Protein AF-0000000087735758 (afdb_homodimer)

Foldseek 3Di:
DDDDDDDFLLVQQDPFDKAWDDDVFDPFFEIEIAGQNLSRPLFFNLLLLLLLLQVVCVVVPLADPPFEEEEEFQADNLLSNLQNCLGVVHAYEYEHELLHQVLRVVSSVVSPYHYHYDYDPVSHDDPCRRVVSVVVRVVVVVDSSYHYSPLLARLSSLVSLLVVLVSVCVVCVVAAQEEEFEAASCSNLQSNLVNRCVVPVNYAYEYEDAQQAPCPVPNAGHDDDAGPHRSRHDGPNDDPVRHDYYYHDHQVQLLVQQQCCCPPVVAAAGSRVSRRVVVQSVVRRVVTYPHYYYYYRGGGNVSVVPHDSND/DDDDDDDFLLVQQDPFDKAWDDDVFDPFFEIEIAGQNLSRPLFFNLLLLLLLLQVVCVVVVLADPPFEEEEEFQADNLLSNLQNCLGVVHAYEYEHELLHQVLRVVSSVVSPYHYHYDYDPVSHDDPCRSVVSVVVRVVVVVDSSYHYSPLLARLSSLVSLLVVLVSVCVVCVVAAQEEEFEAASCSNLQSNLVNRCVVPVNYAYEYEDAQQACCPVPNAGHDDDAGPHRSRHDGPNDDPVRHDYYYHDHQVQLLVQQQCCCVPVVAAAGSRVSRRVVVQSVVRRVVTYPHYYYYYRGGGNVSVPPHDSND

Secondary structure (DSSP, 8-state):
-PPPPBSSGGGGSS---EEE--SSSPTTS-EEEEEEGGGSTTSBTHHHHHHHHHHHHHHHTSS-TT-EEEEE-SSHHHHHHHHHHHHHT-EEEEEEETTS-HHHHHHHHHTT-EEEEEPPTTSS--TTHHHHHHHHHHHHTTSTTEEE--TTT-THHHHHHHHHHHHHHHH-TT--SEEEEE-SSSHHHHHHHHHHHHH-TT-EEEEEEETTSBTTTTSB------TTS--SS--TT--GGG-SEEEEE-HHHHHHHHHHIIIII---B-HHHHHHHHHHHHHHHHH-TT-EEEEEE-BBGGGGTTSSS--/-PPPPBSSGGGGSS---EEE--SSSPTTS-EEEEEEGGGSTTSBTHHHHHHHHHHHHHHHTSS-TT-EEEEE-SSHHHHHHHHHHHHHT-EEEEEEETTS-HHHHHHHHHTT-EEEEEPPTTSS--TTHHHHHHHHHHHHTTSTTEEE--TTT-THHHHHHHHHHHHHHHH-TT--SEEEEE-SSSHHHHHHHHHHHHH-TT-EEEEEEETTSBTTTTSB------TTS--SS--TT--GGG-SEEEEE-HHHHHHHHHHIIIII---B-HHHHHHHHHHHHHHHHH-TT-EEEEEE-BBGGGGTTSSS--

Solvent-accessible surface area (backbone atoms only — not comparable to full-atom values): 30446 Å² total; per-residue (Å²): 137,68,55,65,61,34,78,36,58,75,72,55,54,62,79,49,50,30,26,36,58,67,73,88,52,66,83,77,24,22,48,41,31,36,33,37,28,29,51,19,91,83,22,23,51,38,43,38,26,34,48,26,38,53,53,50,30,42,74,72,57,71,42,55,92,81,28,30,39,35,37,59,35,68,24,64,55,37,31,18,37,18,30,47,25,10,49,71,64,37,48,38,38,30,27,30,41,66,39,33,56,65,48,33,54,47,48,17,41,30,17,58,21,44,73,44,70,46,82,38,94,85,41,47,86,52,88,61,48,63,60,50,29,46,54,53,40,53,61,56,41,69,40,87,56,31,36,65,63,47,77,54,68,38,66,45,26,25,60,26,22,28,52,55,17,51,45,49,49,66,45,30,75,92,52,53,49,26,39,33,30,54,31,32,40,20,31,57,49,44,14,26,34,50,40,40,38,74,75,33,74,77,37,43,28,34,39,28,32,37,50,56,20,24,24,79,80,72,65,43,53,47,74,78,88,52,73,81,34,47,76,55,53,68,38,74,48,52,54,78,88,55,46,75,45,74,45,66,40,54,64,67,60,9,34,52,40,22,40,44,33,9,34,48,43,32,41,61,40,33,46,52,24,13,42,14,50,53,54,39,50,54,51,15,55,73,68,18,60,93,38,39,27,41,27,49,30,44,29,36,25,70,72,43,57,88,58,64,64,61,102,135,69,55,64,60,33,77,36,58,75,72,55,56,60,79,50,49,31,26,35,58,66,72,86,52,66,83,77,23,21,48,43,31,37,33,38,27,30,50,20,91,81,23,25,52,39,42,38,26,34,48,29,39,53,53,53,31,40,74,74,57,72,43,54,93,81,30,30,39,34,38,61,34,67,25,63,56,36,31,19,37,18,29,48,26,10,49,70,62,36,47,37,38,30,27,31,41,67,39,34,57,62,48,34,54,46,48,17,41,30,18,57,21,44,74,44,71,47,82,39,93,84,42,48,86,52,88,60,48,62,61,49,29,46,53,54,40,52,60,57,42,70,38,87,56,32,36,64,62,47,77,54,68,37,65,46,26,25,60,26,20,28,52,56,16,49,47,49,49,67,43,30,76,92,53,53,50,26,38,35,30,55,30,32,41,19,33,54,48,45,14,25,33,49,40,41,39,75,76,33,75,75,37,43,28,33,39,28,31,38,51,55,20,24,25,78,81,72,66,42,54,47,74,77,86,52,73,81,36,47,75,55,54,67,38,74,48,52,54,79,89,55,45,76,44,75,46,66,41,54,62,67,60,10,34,52,41,23,37,45,33,9,35,47,43,33,41,60,40,34,46,52,22,12,41,13,49,54,53,39,51,54,52,16,52,73,69,18,60,94,39,37,26,40,28,49,30,45,27,36,26,68,71,42,56,87,56,64,66,60,103

InterPro domains:
  IPR001926 Tryptophan synthase beta chain-like, PALP domain [PF00291] (10-299)
  IPR036052 Tryptophan synthase beta chain-like, PALP domain superfamily [G3DSA:3.40.50.1100] (11-305)
  IPR036052 Tryptophan synthase beta chain-like, PALP domain superfamily [G3DSA:3.40.50.1100] (47-153)
  IPR036052 Tryptophan synthase beta chain-like, PALP domain superfamily [SSF53686] (7-306)
  IPR050214 Cysteine synthase/Cystathionine beta-synthase [PTHR10314] (7-306)

Structure (mmCIF, N/CA/C/O backbone):
data_AF-0000000087735758-model_v1
#
loop_
_entity.id
_entity.type
_entity.pdbx_description
1 polymer 'Tryptophan synthase beta chain-like PALP domain-containing protein'
#
loop_
_atom_site.group_PDB
_atom_site.id
_atom_site.type_symbol
_atom_site.label_atom_id
_atom_site.label_alt_id
_atom_site.label_comp_id
_atom_site.label_asym_id
_atom_site.label_entity_id
_atom_site.label_seq_id
_atom_site.pdbx_PDB_ins_code
_atom_site.Cartn_x
_atom_site.Cartn_y
_atom_site.Cartn_z
_atom_site.occupancy
_atom_site.B_iso_or_equiv
_atom_site.auth_seq_id
_atom_site.auth_comp_id
_atom_site.auth_asym_id
_atom_site.auth_atom_id
_atom_site.pdbx_PDB_model_num
ATOM 1 N N . MET A 1 1 ? 0.499 10.992 -17.562 1 68.5 1 MET A N 1
ATOM 2 C CA . MET A 1 1 ? -0.752 11.641 -17.188 1 68.5 1 MET A CA 1
ATOM 3 C C . MET A 1 1 ? -1.217 11.18 -15.812 1 68.5 1 MET A C 1
ATOM 5 O O . MET A 1 1 ? -1.111 10 -15.477 1 68.5 1 MET A O 1
ATOM 9 N N . VAL A 1 2 ? -1.647 12.195 -14.93 1 84.5 2 VAL A N 1
ATOM 10 C CA . VAL A 1 2 ? -2.104 11.938 -13.57 1 84.5 2 VAL A CA 1
ATOM 11 C C . VAL A 1 2 ? -3.521 11.367 -13.602 1 84.5 2 VAL A C 1
ATOM 13 O O . VAL A 1 2 ? -4.309 11.695 -14.492 1 84.5 2 VAL A O 1
ATOM 16 N N . SER A 1 3 ? -3.801 10.422 -12.766 1 86.94 3 SER A N 1
ATOM 17 C CA . SER A 1 3 ? -5.125 9.812 -12.711 1 86.94 3 SER A CA 1
ATOM 18 C C . SER A 1 3 ? -6.191 10.844 -12.344 1 86.94 3 SER A C 1
ATOM 20 O O . SER A 1 3 ? -5.926 11.773 -11.586 1 86.94 3 SER A O 1
ATOM 22 N N . VAL A 1 4 ? -7.348 10.727 -12.898 1 92.56 4 VAL A N 1
ATOM 23 C CA . VAL A 1 4 ? -8.477 11.586 -12.555 1 92.56 4 VAL A CA 1
ATOM 24 C C . VAL A 1 4 ? -9.047 11.164 -11.195 1 92.56 4 VAL A C 1
ATOM 26 O O . VAL A 1 4 ? -9.016 9.984 -10.844 1 92.56 4 VAL A O 1
ATOM 29 N N . PRO A 1 5 ? -9.523 12.133 -10.469 1 96.44 5 PRO A N 1
ATOM 30 C CA . PRO A 1 5 ? -10.18 11.766 -9.211 1 96.44 5 PRO A CA 1
ATOM 31 C C . PRO A 1 5 ? -11.312 10.758 -9.406 1 96.44 5 PRO A C 1
ATOM 33 O O . PRO A 1 5 ? -12.031 10.828 -10.406 1 96.44 5 PRO A O 1
ATOM 36 N N . THR A 1 6 ? -11.453 9.875 -8.438 1 96.81 6 THR A N 1
ATOM 37 C CA . THR A 1 6 ? -12.422 8.789 -8.586 1 96.81 6 THR A CA 1
ATOM 38 C C . THR A 1 6 ? -13.539 8.914 -7.559 1 96.81 6 THR A C 1
ATOM 40 O O . THR A 1 6 ? -13.43 9.695 -6.605 1 96.81 6 THR A O 1
ATOM 43 N N . SER A 1 7 ? -14.617 8.133 -7.762 1 96.69 7 SER A N 1
ATOM 44 C CA . SER A 1 7 ? -15.844 8.305 -6.988 1 96.69 7 SER A CA 1
ATOM 45 C C . SER A 1 7 ? -15.781 7.547 -5.668 1 96.69 7 SER A C 1
ATOM 47 O O . SER A 1 7 ? -16.5 7.879 -4.719 1 96.69 7 SER A O 1
ATOM 49 N N . ASN A 1 8 ? -15.047 6.453 -5.645 1 97 8 ASN A N 1
ATOM 50 C CA . ASN A 1 8 ? -14.812 5.699 -4.418 1 97 8 ASN A CA 1
ATOM 51 C C . ASN A 1 8 ? -13.547 4.848 -4.516 1 97 8 ASN A C 1
ATOM 53 O O . ASN A 1 8 ? -12.898 4.816 -5.559 1 97 8 ASN A O 1
ATOM 57 N N . VAL A 1 9 ? -13.219 4.195 -3.463 1 98.5 9 VAL A N 1
ATOM 58 C CA . VAL A 1 9 ? -11.945 3.502 -3.338 1 98.5 9 VAL A CA 1
ATOM 59 C C . VAL A 1 9 ? -11.891 2.34 -4.328 1 98.5 9 VAL A C 1
ATOM 61 O O . VAL A 1 9 ? -10.805 1.961 -4.789 1 98.5 9 VAL A O 1
ATOM 64 N N . LEU A 1 10 ? -13.039 1.739 -4.746 1 98.5 10 LEU A N 1
ATOM 65 C CA . LEU A 1 10 ? -13.07 0.595 -5.648 1 98.5 10 LEU A CA 1
ATOM 66 C C . LEU A 1 10 ? -12.547 0.975 -7.027 1 98.5 10 LEU A C 1
ATOM 68 O O . LEU A 1 10 ? -11.992 0.134 -7.742 1 98.5 10 LEU A O 1
ATOM 72 N N . ASP A 1 11 ? -12.648 2.27 -7.371 1 97.81 11 ASP A N 1
ATOM 73 C CA . ASP A 1 11 ? -12.203 2.77 -8.664 1 97.81 11 ASP A CA 1
ATOM 74 C C . ASP A 1 11 ? -10.68 2.869 -8.727 1 97.81 11 ASP A C 1
ATOM 76 O O . ASP A 1 11 ? -10.109 3.098 -9.789 1 97.81 11 ASP A O 1
ATOM 80 N N . THR A 1 12 ? -10.023 2.672 -7.586 1 97.81 12 THR A N 1
ATOM 81 C CA . THR A 1 12 ? -8.57 2.762 -7.547 1 97.81 12 THR A CA 1
ATOM 82 C C . THR A 1 12 ? -7.938 1.381 -7.695 1 97.81 12 THR A C 1
ATOM 84 O O . THR A 1 12 ? -6.711 1.256 -7.754 1 97.81 12 THR A O 1
ATOM 87 N N . ILE A 1 13 ? -8.773 0.32 -7.77 1 98.12 13 ILE A N 1
ATOM 88 C CA . ILE A 1 13 ? -8.266 -1.039 -7.926 1 98.12 13 ILE A CA 1
ATOM 89 C C . ILE A 1 13 ? -7.766 -1.239 -9.352 1 98.12 13 ILE A C 1
ATOM 91 O O . ILE A 1 13 ? -8.5 -1.021 -10.32 1 98.12 13 ILE A O 1
ATOM 95 N N . GLY A 1 14 ? -6.508 -1.647 -9.492 1 97.12 14 GLY A N 1
ATOM 96 C CA . GLY A 1 14 ? -5.922 -1.907 -10.797 1 97.12 14 GLY A CA 1
ATOM 97 C C . GLY A 1 14 ? -5.008 -0.792 -11.273 1 97.12 14 GLY A C 1
ATOM 98 O O . GLY A 1 14 ? -4.602 0.063 -10.484 1 97.12 14 GLY A O 1
ATOM 99 N N . ASN A 1 15 ? -4.484 -0.939 -12.492 1 96.31 15 ASN A N 1
ATOM 100 C CA . ASN A 1 15 ? -3.527 -0.031 -13.117 1 96.31 15 ASN A CA 1
ATOM 101 C C . ASN A 1 15 ? -2.279 0.146 -12.258 1 96.31 15 ASN A C 1
ATOM 103 O O . ASN A 1 15 ? -1.841 1.271 -12.016 1 96.31 15 ASN A O 1
ATOM 107 N N . THR A 1 16 ? -1.841 -0.997 -11.758 1 97.62 16 THR A N 1
ATOM 108 C CA . THR A 1 16 ? -0.668 -0.98 -10.891 1 97.62 16 THR A CA 1
ATOM 109 C C . THR A 1 16 ? 0.613 -0.876 -11.719 1 97.62 16 THR A C 1
ATOM 111 O O . THR A 1 16 ? 0.628 -1.23 -12.898 1 97.62 16 THR A O 1
ATOM 114 N N . PRO A 1 17 ? 1.685 -0.375 -11.148 1 97.75 17 PRO A N 1
ATOM 115 C CA . PRO A 1 17 ? 2.932 -0.204 -11.898 1 97.75 17 PRO A CA 1
ATOM 116 C C . PRO A 1 17 ? 3.666 -1.522 -12.125 1 97.75 17 PRO A C 1
ATOM 118 O O . PRO A 1 17 ? 3.432 -2.498 -11.406 1 97.75 17 PRO A O 1
ATOM 121 N N . CYS A 1 18 ? 4.418 -1.552 -13.156 1 98.25 18 CYS A N 1
ATOM 122 C CA . CYS A 1 18 ? 5.363 -2.623 -13.453 1 98.25 18 CYS A CA 1
ATOM 123 C C . CYS A 1 18 ? 6.797 -2.115 -13.398 1 98.25 18 CYS A C 1
ATOM 125 O O . CYS A 1 18 ? 7.113 -1.076 -13.977 1 98.25 18 CYS A O 1
ATOM 127 N N . VAL A 1 19 ? 7.633 -2.857 -12.648 1 98.5 19 VAL A N 1
ATOM 128 C CA . VAL A 1 19 ? 8.992 -2.365 -12.422 1 98.5 19 VAL A CA 1
ATOM 129 C C . VAL A 1 19 ? 10.008 -3.398 -12.906 1 98.5 19 VAL A C 1
ATOM 131 O O . VAL A 1 19 ? 9.812 -4.602 -12.719 1 98.5 19 VAL A O 1
ATOM 134 N N . ARG A 1 20 ? 11.031 -2.918 -13.57 1 98.62 20 ARG A N 1
ATOM 135 C CA . ARG A 1 20 ? 12.141 -3.783 -13.953 1 98.62 20 ARG A CA 1
ATOM 136 C C . ARG A 1 20 ? 12.992 -4.141 -12.742 1 98.62 20 ARG A C 1
ATOM 138 O O . ARG A 1 20 ? 13.305 -3.277 -11.914 1 98.62 20 ARG A O 1
ATOM 145 N N . LEU A 1 21 ? 13.25 -5.414 -12.547 1 98.69 21 LEU A N 1
ATOM 146 C CA . LEU A 1 21 ? 14.234 -5.832 -11.547 1 98.69 21 LEU A CA 1
ATOM 147 C C . LEU A 1 21 ? 15.656 -5.691 -12.094 1 98.69 21 LEU A C 1
ATOM 149 O O . LEU A 1 21 ? 15.922 -6.039 -13.242 1 98.69 21 LEU A O 1
ATOM 153 N N . ASN A 1 22 ? 16.562 -5.164 -11.273 1 97.94 22 ASN A N 1
ATOM 154 C CA . ASN A 1 22 ? 17.891 -4.812 -11.766 1 97.94 22 ASN A CA 1
ATOM 155 C C . ASN A 1 22 ? 18.969 -5.621 -11.07 1 97.94 22 ASN A C 1
ATOM 157 O O . ASN A 1 22 ? 19.797 -6.254 -11.727 1 97.94 22 ASN A O 1
ATOM 161 N N . ASN A 1 23 ? 18.891 -5.695 -9.812 1 97.88 23 ASN A N 1
ATOM 162 C CA . ASN A 1 23 ? 20.031 -6.18 -9.031 1 97.88 23 ASN A CA 1
ATOM 163 C C . ASN A 1 23 ? 19.938 -7.684 -8.797 1 97.88 23 ASN A C 1
ATOM 165 O O . ASN A 1 23 ? 20.969 -8.352 -8.656 1 97.88 23 ASN A O 1
ATOM 169 N N . VAL A 1 24 ? 18.719 -8.242 -8.797 1 98.38 24 VAL A N 1
ATOM 170 C CA . VAL A 1 24 ? 18.562 -9.656 -8.453 1 98.38 24 VAL A CA 1
ATOM 171 C C . VAL A 1 24 ? 18.578 -10.5 -9.727 1 98.38 24 VAL A C 1
ATOM 173 O O . VAL A 1 24 ? 18.547 -11.734 -9.664 1 98.38 24 VAL A O 1
ATOM 176 N N . VAL A 1 25 ? 18.578 -9.898 -10.891 1 98.38 25 VAL A N 1
ATOM 177 C CA . VAL A 1 25 ? 18.562 -10.609 -12.164 1 98.38 25 VAL A CA 1
ATOM 178 C C . VAL A 1 25 ? 20 -10.859 -12.625 1 98.38 25 VAL A C 1
ATOM 180 O O . VAL A 1 25 ? 20.781 -9.922 -12.773 1 98.38 25 VAL A O 1
ATOM 183 N N . PRO A 1 26 ? 20.375 -12.07 -12.859 1 96.75 26 PRO A N 1
ATOM 184 C CA . PRO A 1 26 ? 21.719 -12.344 -13.359 1 96.75 26 PRO A CA 1
ATOM 185 C C . PRO A 1 26 ? 21.984 -11.719 -14.727 1 96.75 26 PRO A C 1
ATOM 187 O O . PRO A 1 26 ? 21.047 -11.352 -15.438 1 96.75 26 PRO A O 1
ATOM 190 N N . LYS A 1 27 ? 23.25 -11.641 -15.039 1 95.25 27 LYS A N 1
ATOM 191 C CA . LYS A 1 27 ? 23.641 -11.102 -16.344 1 95.25 27 LYS A CA 1
ATOM 192 C C . LYS A 1 27 ? 23.266 -12.047 -17.469 1 95.25 27 LYS A C 1
ATOM 194 O O . LYS A 1 27 ? 23.109 -13.258 -17.25 1 95.25 27 LYS A O 1
ATOM 199 N N . ALA A 1 28 ? 23.062 -11.578 -18.609 1 96.25 28 ALA A N 1
ATOM 200 C CA . ALA A 1 28 ? 22.844 -12.336 -19.844 1 96.25 28 ALA A CA 1
ATOM 201 C C . ALA A 1 28 ? 21.547 -13.141 -19.766 1 96.25 28 ALA A C 1
ATOM 203 O O . ALA A 1 28 ? 21.5 -14.281 -20.234 1 96.25 28 ALA A O 1
ATOM 204 N N . CYS A 1 29 ? 20.562 -12.617 -19.094 1 97.88 29 CYS A N 1
ATOM 205 C CA . CYS A 1 29 ? 19.219 -13.188 -19.016 1 97.88 29 CYS A CA 1
ATOM 206 C C . CYS A 1 29 ? 18.188 -12.227 -19.594 1 97.88 29 CYS A C 1
ATOM 208 O O . CYS A 1 29 ? 18.531 -11.117 -20 1 97.88 29 CYS A O 1
ATOM 210 N N . ALA A 1 30 ? 17.016 -12.695 -19.781 1 98.62 30 ALA A N 1
ATOM 211 C CA . ALA A 1 30 ? 15.906 -11.828 -20.172 1 98.62 30 ALA A CA 1
ATOM 212 C C . ALA A 1 30 ? 15.664 -10.75 -19.125 1 98.62 30 ALA A C 1
ATOM 214 O O . ALA A 1 30 ? 16.094 -10.891 -17.969 1 98.62 30 ALA A O 1
ATOM 215 N N . GLN A 1 31 ? 15.07 -9.672 -19.516 1 98.56 31 GLN A N 1
ATOM 216 C CA . GLN A 1 31 ? 14.609 -8.68 -18.547 1 98.56 31 GLN A CA 1
ATOM 217 C C . GLN A 1 31 ? 13.43 -9.219 -17.734 1 98.56 31 GLN A C 1
ATOM 219 O O . GLN A 1 31 ? 12.57 -9.914 -18.266 1 98.56 31 GLN A O 1
ATOM 224 N N . VAL A 1 32 ? 13.469 -8.984 -16.5 1 98.88 32 VAL A N 1
ATOM 225 C CA . VAL A 1 32 ? 12.406 -9.414 -15.602 1 98.88 32 VAL A CA 1
ATOM 226 C C . VAL A 1 32 ? 11.664 -8.203 -15.047 1 98.88 32 VAL A C 1
ATOM 228 O O . VAL A 1 32 ? 12.289 -7.285 -14.508 1 98.88 32 VAL A O 1
ATOM 231 N N . TYR A 1 33 ? 10.391 -8.18 -15.234 1 98.88 33 TYR A N 1
ATOM 232 C CA . TYR A 1 33 ? 9.531 -7.117 -14.711 1 98.88 33 TYR A CA 1
ATOM 233 C C . TYR A 1 33 ? 8.57 -7.66 -13.664 1 98.88 33 TYR A C 1
ATOM 235 O O . TYR A 1 33 ? 8.078 -8.781 -13.781 1 98.88 33 TYR A O 1
ATOM 243 N N . LEU A 1 34 ? 8.383 -6.902 -12.664 1 98.88 34 LEU A N 1
ATOM 244 C CA . LEU A 1 34 ? 7.492 -7.215 -11.555 1 98.88 34 LEU A CA 1
ATOM 245 C C . LEU A 1 34 ? 6.305 -6.262 -11.523 1 98.88 34 LEU A C 1
ATOM 247 O O . LEU A 1 34 ? 6.48 -5.047 -11.391 1 98.88 34 LEU A O 1
ATOM 251 N N . LYS A 1 35 ? 5.078 -6.777 -11.766 1 98.81 35 LYS A N 1
ATOM 252 C CA . LYS A 1 35 ? 3.859 -5.98 -11.633 1 98.81 35 LYS A CA 1
ATOM 253 C C . LYS A 1 35 ? 3.467 -5.812 -10.172 1 98.81 35 LYS A C 1
ATOM 255 O O . LYS A 1 35 ? 3.17 -6.793 -9.484 1 98.81 35 LYS A O 1
ATOM 260 N N . LEU A 1 36 ? 3.457 -4.574 -9.648 1 98.62 36 LEU A N 1
ATOM 261 C CA . LEU A 1 36 ? 3.354 -4.305 -8.219 1 98.62 36 LEU A CA 1
ATOM 262 C C . LEU A 1 36 ? 1.895 -4.238 -7.777 1 98.62 36 LEU A C 1
ATOM 264 O O . LEU A 1 36 ? 1.396 -3.166 -7.426 1 98.62 36 LEU A O 1
ATOM 268 N N . GLU A 1 37 ? 1.306 -5.383 -7.598 1 98.38 37 GLU A N 1
ATOM 269 C CA . GLU A 1 37 ? -0.118 -5.484 -7.289 1 98.38 37 GLU A CA 1
ATOM 270 C C . GLU A 1 37 ? -0.399 -5.086 -5.844 1 98.38 37 GLU A C 1
ATOM 272 O O . GLU A 1 37 ? -1.552 -4.859 -5.469 1 98.38 37 GLU A O 1
ATOM 277 N N . TYR A 1 38 ? 0.656 -4.949 -5.012 1 97.81 38 TYR A N 1
ATOM 278 C CA . TYR A 1 38 ? 0.438 -4.48 -3.646 1 97.81 38 TYR A CA 1
ATOM 279 C C . TYR A 1 38 ? 0.088 -2.998 -3.627 1 97.81 38 TYR A C 1
ATOM 281 O O . TYR A 1 38 ? -0.216 -2.439 -2.572 1 97.81 38 TYR A O 1
ATOM 289 N N . PHE A 1 39 ? 0.007 -2.312 -4.82 1 97.81 39 PHE A N 1
ATOM 290 C CA . PHE A 1 39 ? -0.475 -0.942 -4.945 1 97.81 39 PHE A CA 1
ATOM 291 C C . PHE A 1 39 ? -1.998 -0.904 -4.973 1 97.81 39 PHE A C 1
ATOM 293 O O . PHE A 1 39 ? -2.596 0.17 -5.078 1 97.81 39 PHE A O 1
ATOM 300 N N . ASN A 1 40 ? -2.66 -2.008 -4.84 1 98.12 40 ASN A N 1
ATOM 301 C CA . ASN A 1 40 ? -4.102 -2.004 -4.621 1 98.12 40 ASN A CA 1
ATOM 302 C C . ASN A 1 40 ? -4.449 -1.593 -3.191 1 98.12 40 ASN A C 1
ATOM 304 O O . ASN A 1 40 ? -3.604 -1.666 -2.297 1 98.12 40 ASN A O 1
ATOM 308 N N . PRO A 1 41 ? -5.668 -1.225 -2.916 1 97.62 41 PRO A N 1
ATOM 309 C CA . PRO A 1 41 ? -6.051 -0.579 -1.656 1 97.62 41 PRO A CA 1
ATOM 310 C C . PRO A 1 41 ? -5.734 -1.438 -0.434 1 97.62 41 PRO A C 1
ATOM 312 O O . PRO A 1 41 ? -5.355 -0.911 0.614 1 97.62 41 PRO A O 1
ATOM 315 N N . THR A 1 42 ? -5.859 -2.76 -0.551 1 97.19 42 THR A N 1
ATOM 316 C CA . THR A 1 42 ? -5.602 -3.598 0.615 1 97.19 42 THR A CA 1
ATOM 317 C C . THR A 1 42 ? -4.156 -4.086 0.619 1 97.19 42 THR A C 1
ATOM 319 O O . THR A 1 42 ? -3.754 -4.844 1.505 1 97.19 42 THR A O 1
ATOM 322 N N . GLY A 1 43 ? -3.414 -3.725 -0.458 1 97 43 GLY A N 1
ATOM 323 C CA . GLY A 1 43 ? -2.033 -4.176 -0.548 1 97 43 GLY A CA 1
ATOM 324 C C . GLY A 1 43 ? -1.892 -5.539 -1.197 1 97 43 GLY A C 1
ATOM 325 O O . GLY A 1 43 ? -0.933 -6.266 -0.925 1 97 43 GLY A O 1
ATOM 326 N N . SER A 1 44 ? -2.873 -5.965 -2.027 1 97.06 44 SER A N 1
ATOM 327 C CA . SER A 1 44 ? -2.756 -7.262 -2.68 1 97.06 44 SER A CA 1
ATOM 328 C C . SER A 1 44 ? -3.525 -7.289 -3.996 1 97.06 44 SER A C 1
ATOM 330 O O . SER A 1 44 ? -4.375 -6.43 -4.246 1 97.06 44 SER A O 1
ATOM 332 N N . TYR A 1 45 ? -3.232 -8.297 -4.82 1 98.12 45 TYR A N 1
ATOM 333 C CA . TYR A 1 45 ? -3.922 -8.43 -6.098 1 98.12 45 TYR A CA 1
ATOM 334 C C . TYR A 1 45 ? -5.332 -8.977 -5.906 1 98.12 45 TYR A C 1
ATOM 336 O O . TYR A 1 45 ? -6.148 -8.945 -6.832 1 98.12 45 TYR A O 1
ATOM 344 N N . LYS A 1 46 ? -5.695 -9.406 -4.66 1 98 46 LYS A N 1
ATOM 345 C CA . LYS A 1 46 ? -6.996 -10.023 -4.418 1 98 46 LYS A CA 1
ATOM 346 C C . LYS A 1 46 ? -8.117 -8.992 -4.523 1 98 46 LYS A C 1
ATOM 348 O O . LYS A 1 46 ? -9.289 -9.352 -4.672 1 98 46 LYS A O 1
ATOM 353 N N . ASP A 1 47 ? -7.75 -7.746 -4.422 1 98.56 47 ASP A N 1
ATOM 354 C CA . ASP A 1 47 ? -8.75 -6.695 -4.574 1 98.56 47 ASP A CA 1
ATOM 355 C C . ASP A 1 47 ? -9.484 -6.828 -5.906 1 98.56 47 ASP A C 1
ATOM 357 O O . ASP A 1 47 ? -10.688 -6.566 -5.984 1 98.56 47 ASP A O 1
ATOM 361 N N . ARG A 1 48 ? -8.742 -7.266 -6.914 1 98.56 48 ARG A N 1
ATOM 362 C CA . ARG A 1 48 ? -9.312 -7.387 -8.25 1 98.56 48 ARG A CA 1
ATOM 363 C C . ARG A 1 48 ? -10.422 -8.43 -8.273 1 98.56 48 ARG A C 1
ATOM 365 O O . ARG A 1 48 ? -11.516 -8.18 -8.789 1 98.56 48 ARG A O 1
ATOM 372 N N . MET A 1 49 ? -10.141 -9.594 -7.754 1 97.88 49 MET A N 1
ATOM 373 C CA . MET A 1 49 ? -11.133 -10.672 -7.77 1 97.88 49 MET A CA 1
ATOM 374 C C . MET A 1 49 ? -12.305 -10.344 -6.848 1 97.88 49 MET A C 1
ATOM 376 O O . MET A 1 49 ? -13.453 -10.617 -7.18 1 97.88 49 MET A O 1
ATOM 380 N N . ALA A 1 50 ? -12 -9.781 -5.637 1 98.62 50 ALA A N 1
ATOM 381 C CA . ALA A 1 50 ? -13.07 -9.422 -4.703 1 98.62 50 ALA A CA 1
ATOM 382 C C . ALA A 1 50 ? -14.07 -8.477 -5.355 1 98.62 50 ALA A C 1
ATOM 384 O O . ALA A 1 50 ? -15.281 -8.695 -5.277 1 98.62 50 ALA A O 1
ATOM 385 N N . LYS A 1 51 ? -13.555 -7.453 -6.012 1 98.75 51 LYS A N 1
ATOM 386 C CA . LYS A 1 51 ? -14.422 -6.5 -6.707 1 98.75 51 LYS A CA 1
ATOM 387 C C . LYS A 1 51 ? -15.234 -7.191 -7.793 1 98.75 51 LYS A C 1
ATOM 389 O O . LYS A 1 51 ? -16.453 -6.992 -7.883 1 98.75 51 LYS A O 1
ATOM 394 N N . SER A 1 52 ? -14.602 -8.031 -8.609 1 98.69 52 SER A N 1
ATOM 395 C CA . SER A 1 52 ? -15.25 -8.711 -9.719 1 98.69 52 SER A CA 1
ATOM 396 C C . SER A 1 52 ? -16.344 -9.656 -9.227 1 98.69 52 SER A C 1
ATOM 398 O O . SER A 1 52 ? -17.469 -9.641 -9.742 1 98.69 52 SER A O 1
ATOM 400 N N . ILE A 1 53 ? -16.031 -10.469 -8.211 1 98.62 53 ILE A N 1
ATOM 401 C CA . ILE A 1 53 ? -16.984 -11.438 -7.676 1 98.62 53 ILE A CA 1
ATOM 402 C C . ILE A 1 53 ? -18.234 -10.719 -7.156 1 98.62 53 ILE A C 1
ATOM 404 O O . ILE A 1 53 ? -19.359 -11.109 -7.465 1 98.62 53 ILE A O 1
ATOM 408 N N . ILE A 1 54 ? -18.031 -9.633 -6.402 1 98.81 54 ILE A N 1
ATOM 409 C CA . ILE A 1 54 ? -19.125 -8.898 -5.797 1 98.81 54 ILE A CA 1
ATOM 410 C C . ILE A 1 54 ? -19.953 -8.219 -6.891 1 98.81 54 ILE A C 1
ATOM 412 O O . ILE A 1 54 ? -21.188 -8.344 -6.918 1 98.81 54 ILE A O 1
ATOM 416 N N . GLU A 1 55 ? -19.297 -7.559 -7.848 1 98.56 55 GLU A N 1
ATOM 417 C CA . GLU A 1 55 ? -20.016 -6.816 -8.875 1 98.56 55 GLU A CA 1
ATOM 418 C C . GLU A 1 55 ? -20.766 -7.762 -9.812 1 98.56 55 GLU A C 1
A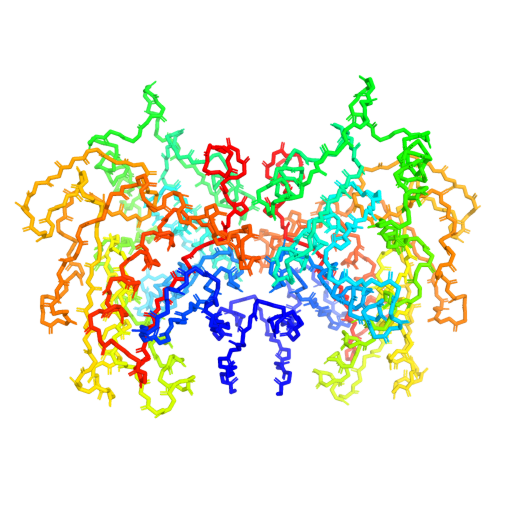TOM 420 O O . GLU A 1 55 ? -21.891 -7.461 -10.242 1 98.56 55 GLU A O 1
ATOM 425 N N . GLU A 1 56 ? -20.172 -8.906 -10.18 1 98.38 56 GLU A N 1
ATOM 426 C CA . GLU A 1 56 ? -20.859 -9.883 -11.016 1 98.38 56 GLU A CA 1
ATOM 427 C C . GLU A 1 56 ? -22.078 -10.477 -10.297 1 98.38 56 GLU A C 1
ATOM 429 O O . GLU A 1 56 ? -23.109 -10.727 -10.914 1 98.38 56 GLU A O 1
ATOM 434 N N . ALA A 1 57 ? -21.906 -10.734 -9 1 98.44 57 ALA A N 1
ATOM 435 C CA . ALA A 1 57 ? -23.031 -11.234 -8.203 1 98.44 57 ALA A CA 1
ATOM 436 C C . ALA A 1 57 ? -24.156 -10.211 -8.156 1 98.44 57 ALA A C 1
ATOM 438 O O . ALA A 1 57 ? -25.344 -10.578 -8.203 1 98.44 57 ALA A O 1
ATOM 439 N N . GLU A 1 58 ? -23.828 -8.914 -8.039 1 98.5 58 GLU A N 1
ATOM 440 C CA . GLU A 1 58 ? -24.828 -7.852 -8.078 1 98.5 58 GLU A CA 1
ATOM 441 C C . GLU A 1 58 ? -25.562 -7.84 -9.414 1 98.5 58 GLU A C 1
ATOM 443 O O . GLU A 1 58 ? -26.797 -7.75 -9.445 1 98.5 58 GLU A O 1
ATOM 448 N N . LYS A 1 59 ? -24.812 -7.945 -10.477 1 98.06 59 LYS A N 1
ATOM 449 C CA . LYS A 1 59 ? -25.375 -7.898 -11.82 1 98.06 59 LYS A CA 1
ATOM 450 C C . LYS A 1 59 ? -26.375 -9.039 -12.039 1 98.06 59 LYS A C 1
ATOM 452 O O . LYS A 1 59 ? -27.422 -8.852 -12.656 1 98.06 59 LYS A O 1
ATOM 457 N N . ARG A 1 60 ? -26 -10.211 -11.523 1 97.12 60 ARG A N 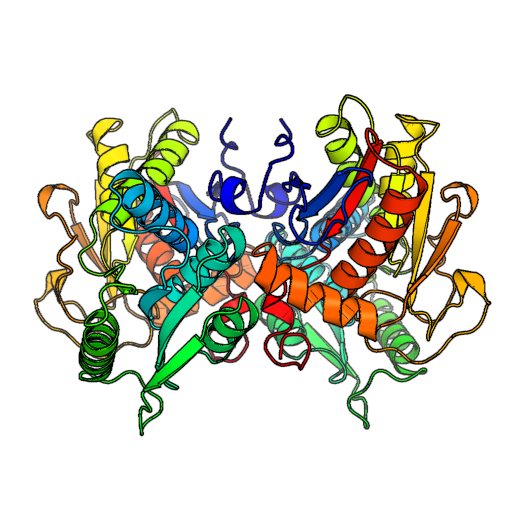1
ATOM 458 C CA . ARG A 1 60 ? -26.844 -11.375 -11.758 1 97.12 60 ARG A CA 1
ATOM 459 C C . ARG A 1 60 ? -27.953 -11.461 -10.719 1 97.12 60 ARG A C 1
ATOM 461 O O . ARG A 1 60 ? -28.859 -12.297 -10.836 1 97.12 60 ARG A O 1
ATOM 468 N N . GLY A 1 61 ? -27.906 -10.625 -9.672 1 97.38 61 GLY A N 1
ATOM 469 C CA . GLY A 1 61 ? -28.984 -10.539 -8.695 1 97.38 61 GLY A CA 1
ATOM 470 C C . GLY A 1 61 ? -28.797 -11.492 -7.523 1 97.38 61 GLY A C 1
ATOM 471 O O . GLY A 1 61 ? -29.625 -11.508 -6.602 1 97.38 61 GLY A O 1
ATOM 472 N N . SER A 1 62 ? -27.734 -12.234 -7.488 1 97.31 62 SER A N 1
ATOM 473 C CA . SER A 1 62 ? -27.516 -13.188 -6.406 1 97.31 62 SER A CA 1
ATOM 474 C C . SER A 1 62 ? -27.047 -12.477 -5.137 1 97.31 62 SER A C 1
ATOM 476 O O . SER A 1 62 ? -27.078 -13.062 -4.051 1 97.31 62 SER A O 1
ATOM 478 N N . LEU A 1 63 ? -26.562 -11.25 -5.258 1 98.31 63 LEU A N 1
ATOM 479 C CA . LEU A 1 63 ? -26.234 -10.367 -4.145 1 98.31 63 LEU A CA 1
ATOM 480 C C . LEU A 1 63 ? -27.016 -9.07 -4.219 1 98.31 63 LEU A C 1
ATOM 482 O O . LEU A 1 63 ? -26.969 -8.359 -5.227 1 98.31 63 LEU A O 1
ATOM 486 N N . ARG A 1 64 ? -27.781 -8.805 -3.219 1 97.5 64 ARG A N 1
ATOM 487 C CA . ARG A 1 64 ? -28.625 -7.617 -3.146 1 97.5 64 ARG A CA 1
ATOM 488 C C . ARG A 1 64 ? -28.344 -6.82 -1.88 1 97.5 64 ARG A C 1
ATOM 490 O O . ARG A 1 64 ? -27.797 -7.355 -0.912 1 97.5 64 ARG A O 1
ATOM 497 N N . GLN A 1 65 ? -28.719 -5.559 -1.95 1 96.25 65 GLN A N 1
ATOM 498 C CA . GLN A 1 65 ? -28.5 -4.684 -0.801 1 96.25 65 GLN A CA 1
ATOM 499 C C . GLN A 1 65 ? -29.109 -5.285 0.465 1 96.25 65 GLN A C 1
ATOM 501 O O . GLN A 1 65 ? -30.219 -5.82 0.435 1 96.25 65 GLN A O 1
ATOM 506 N N . GLY A 1 66 ? -28.344 -5.191 1.504 1 96.06 66 GLY A N 1
ATOM 507 C CA . GLY A 1 66 ? -28.828 -5.703 2.779 1 96.06 66 GLY A CA 1
ATOM 508 C C . GLY A 1 66 ? -28.328 -7.109 3.08 1 96.06 66 GLY A C 1
ATOM 509 O O . GLY A 1 66 ? -28.359 -7.551 4.23 1 96.06 66 GLY A O 1
ATOM 510 N N . MET A 1 67 ? -27.922 -7.832 2.047 1 98.06 67 MET A N 1
ATOM 511 C CA . MET A 1 67 ? -27.422 -9.188 2.23 1 98.06 67 MET A CA 1
ATOM 512 C C . MET A 1 67 ? -26.047 -9.18 2.863 1 98.06 67 MET A C 1
ATOM 514 O O . MET A 1 67 ? -25.406 -8.125 2.969 1 98.06 67 MET A O 1
ATOM 518 N N . THR A 1 68 ? -25.609 -10.367 3.342 1 98.69 68 THR A N 1
ATOM 519 C CA . THR A 1 68 ? -24.312 -10.578 3.959 1 98.69 68 THR A CA 1
ATOM 520 C C . THR A 1 68 ? -23.406 -11.43 3.064 1 98.69 68 THR A C 1
ATOM 522 O O . THR A 1 68 ? -23.859 -12.43 2.508 1 98.69 68 THR A O 1
ATOM 525 N N . VAL A 1 69 ? -22.234 -11 2.855 1 98.81 69 VAL A N 1
ATOM 526 C CA . VAL A 1 69 ? -21.234 -11.75 2.1 1 98.81 69 VAL A CA 1
ATOM 527 C C . VAL A 1 69 ? -20.422 -12.633 3.051 1 98.81 69 VAL A C 1
ATOM 529 O O . VAL A 1 69 ? -20.016 -12.18 4.125 1 98.81 69 VAL A O 1
ATOM 532 N N . VAL A 1 70 ? -20.188 -13.898 2.67 1 98.75 70 VAL A N 1
ATOM 533 C CA . 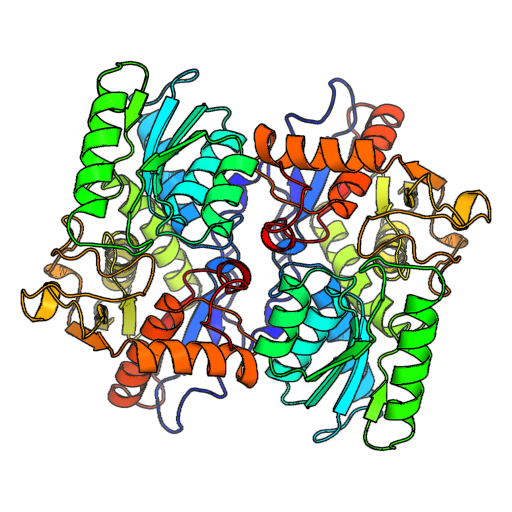VAL A 1 70 ? -19.406 -14.773 3.533 1 98.75 70 VAL A CA 1
ATOM 534 C C . VAL A 1 70 ? -18.312 -15.469 2.715 1 98.75 70 VAL A C 1
ATOM 536 O O . VAL A 1 70 ? -18.484 -15.711 1.517 1 98.75 70 VAL A O 1
ATOM 539 N N . GLU A 1 71 ? -17.203 -15.75 3.326 1 98.31 71 GLU A N 1
ATOM 540 C CA . GLU A 1 71 ? -16.109 -16.469 2.684 1 98.31 71 GLU A CA 1
ATOM 541 C C . GLU A 1 71 ? -15.203 -17.141 3.715 1 98.31 71 GLU A C 1
ATOM 543 O O . GLU A 1 71 ? -15.188 -16.734 4.883 1 98.31 71 GLU A O 1
ATOM 548 N N . ALA A 1 72 ? -14.547 -18.188 3.289 1 95.69 72 ALA A N 1
ATOM 549 C CA . ALA A 1 72 ? -13.43 -18.766 4.031 1 95.69 72 ALA A CA 1
ATOM 550 C C . ALA A 1 72 ? -12.094 -18.266 3.5 1 95.69 72 ALA A C 1
ATOM 552 O O . ALA A 1 72 ? -11.805 -18.391 2.307 1 95.69 72 ALA A O 1
ATOM 553 N N . SER A 1 73 ? -11.312 -17.641 4.395 1 93.44 73 SER A N 1
ATOM 554 C CA . SER A 1 73 ? -10.039 -17.094 3.914 1 93.44 73 SER A CA 1
ATOM 555 C C . SER A 1 73 ? -9.023 -16.984 5.047 1 93.44 73 SER A C 1
ATOM 557 O O . SER A 1 73 ? -9.391 -16.688 6.188 1 93.44 73 SER A O 1
ATOM 559 N N . GLY A 1 74 ? -7.766 -17.141 4.672 1 83.06 74 GLY A N 1
ATOM 560 C CA . GLY A 1 74 ? -6.672 -16.922 5.602 1 83.06 74 GLY A CA 1
ATOM 561 C C . GLY A 1 74 ? -6.289 -15.453 5.719 1 83.06 74 GLY A C 1
ATOM 562 O O . GLY A 1 74 ? -5.609 -15.055 6.668 1 83.06 74 GLY A O 1
ATOM 563 N N . GLY A 1 75 ? -6.617 -14.656 4.699 1 86.56 75 GLY A N 1
ATOM 564 C CA . GLY A 1 75 ? -6.305 -13.281 5.051 1 86.56 75 GLY A CA 1
ATOM 565 C C . GLY A 1 75 ? -6.5 -12.312 3.898 1 86.56 75 GLY A C 1
ATOM 566 O O . GLY A 1 75 ? -7.387 -11.453 3.941 1 86.56 75 GLY A O 1
ATOM 567 N N . SER A 1 76 ? -5.781 -12.523 2.676 1 92.88 76 SER A N 1
ATOM 568 C CA . SER A 1 76 ? -5.785 -11.492 1.637 1 92.88 76 SER A CA 1
ATOM 569 C C . SER A 1 76 ? -7.141 -11.414 0.945 1 92.88 76 SER A C 1
ATOM 571 O O . SER A 1 76 ? -7.668 -10.32 0.72 1 92.88 76 SER A O 1
ATOM 573 N N . THR A 1 77 ? -7.691 -12.547 0.643 1 96.38 77 THR A N 1
ATOM 574 C CA . THR A 1 77 ? -9.031 -12.547 0.071 1 96.38 77 THR A CA 1
ATOM 575 C C . THR A 1 77 ? -10.039 -11.938 1.046 1 96.38 77 THR A C 1
ATOM 577 O O . THR A 1 77 ? -10.875 -11.117 0.655 1 96.38 77 THR A O 1
ATOM 580 N N . GLY A 1 78 ? -9.961 -12.375 2.287 1 97 78 GLY A N 1
ATOM 581 C CA . GLY A 1 78 ? -10.836 -11.828 3.312 1 97 78 GLY A CA 1
ATOM 582 C C . GLY A 1 78 ? -10.742 -10.312 3.43 1 97 78 GLY A C 1
ATOM 583 O O . GLY A 1 78 ? -11.766 -9.625 3.5 1 97 78 GLY A O 1
ATOM 584 N N . SER A 1 79 ? -9.531 -9.82 3.447 1 97.25 79 SER A N 1
ATOM 585 C CA . SER A 1 79 ? -9.312 -8.383 3.557 1 97.25 79 SER A CA 1
ATOM 586 C C . SER A 1 79 ? -9.875 -7.641 2.348 1 97.25 79 SER A C 1
ATOM 588 O O . SER A 1 79 ? -10.469 -6.57 2.49 1 97.25 79 SER A O 1
ATOM 590 N N . SER A 1 80 ? -9.68 -8.18 1.196 1 98.5 80 SER A N 1
ATOM 591 C CA . SER A 1 80 ? -10.164 -7.562 -0.034 1 98.5 80 SER A CA 1
ATOM 592 C C . SER A 1 80 ? -11.688 -7.539 -0.079 1 98.5 80 SER A C 1
ATOM 594 O O . SER A 1 80 ? -12.289 -6.527 -0.445 1 98.5 80 SER A O 1
ATOM 596 N N . LEU A 1 81 ? -12.289 -8.656 0.309 1 98.69 81 LEU A N 1
ATOM 597 C CA . LEU A 1 81 ? -13.742 -8.695 0.376 1 98.69 81 LEU A CA 1
ATOM 598 C C . LEU A 1 81 ? -14.266 -7.707 1.411 1 98.69 81 LEU A C 1
ATOM 600 O O . LEU A 1 81 ? -15.281 -7.043 1.184 1 98.69 81 LEU A O 1
ATOM 604 N N . ALA A 1 82 ? -13.562 -7.645 2.52 1 98.44 82 ALA A N 1
ATOM 605 C CA . ALA A 1 82 ? -13.945 -6.695 3.562 1 98.44 82 ALA A CA 1
ATOM 606 C C . ALA A 1 82 ? -13.961 -5.266 3.027 1 98.44 82 ALA A C 1
ATOM 608 O O . ALA A 1 82 ? -14.906 -4.512 3.27 1 98.44 82 ALA A O 1
ATOM 609 N N . LEU A 1 83 ? -12.961 -4.926 2.303 1 98.62 83 LEU A N 1
ATOM 610 C CA . LEU A 1 83 ? -12.867 -3.58 1.746 1 98.62 83 LEU A CA 1
ATOM 611 C C . LEU A 1 83 ? -14 -3.318 0.761 1 98.62 83 LEU A C 1
ATOM 613 O O . LEU A 1 83 ? -14.656 -2.275 0.824 1 98.62 83 LEU A O 1
ATOM 617 N N . VAL A 1 84 ? -14.242 -4.246 -0.126 1 98.75 84 VAL A N 1
ATOM 618 C CA . VAL A 1 84 ? -15.281 -4.074 -1.136 1 98.75 84 VAL A CA 1
ATOM 619 C C . VAL A 1 84 ? -16.656 -3.977 -0.46 1 98.75 84 VAL A C 1
ATOM 621 O O . VAL A 1 84 ? -17.469 -3.129 -0.822 1 98.75 84 VAL A O 1
ATOM 624 N N . CYS A 1 85 ? -16.891 -4.84 0.525 1 98.69 85 CYS A N 1
ATOM 625 C CA . CYS A 1 85 ? -18.156 -4.828 1.244 1 98.69 85 CYS A CA 1
ATOM 626 C C . CYS A 1 85 ? -18.344 -3.521 2.004 1 98.69 85 CYS A C 1
ATOM 628 O O . CYS A 1 85 ? -19.438 -2.945 1.999 1 98.69 85 CYS A O 1
ATOM 630 N N . ALA A 1 86 ? -17.281 -3.078 2.641 1 98.19 86 ALA A N 1
ATOM 631 C CA . ALA A 1 86 ? -17.344 -1.796 3.34 1 98.19 86 ALA A CA 1
ATOM 632 C C . ALA A 1 86 ? -17.703 -0.666 2.381 1 98.19 86 ALA A C 1
ATOM 634 O O . ALA A 1 86 ? -18.609 0.126 2.654 1 98.19 86 ALA A O 1
ATOM 635 N N . ALA A 1 87 ? -17.078 -0.599 1.254 1 98.12 87 ALA A N 1
ATOM 636 C CA . ALA A 1 87 ? -17.266 0.468 0.274 1 98.12 87 ALA A CA 1
ATOM 637 C C . ALA A 1 87 ? -18.672 0.428 -0.31 1 98.12 87 ALA A C 1
ATOM 639 O O . ALA A 1 87 ? -19.25 1.469 -0.651 1 98.12 87 ALA A O 1
ATOM 640 N N . LYS A 1 88 ? -19.25 -0.775 -0.385 1 98.06 88 LYS A N 1
ATOM 641 C CA . LYS A 1 88 ? -20.547 -0.92 -1.048 1 98.06 88 LYS A CA 1
ATOM 642 C C . LYS A 1 88 ? -21.672 -1.015 -0.029 1 98.06 88 LYS A C 1
ATOM 644 O O . LYS A 1 88 ? -22.844 -1.028 -0.399 1 98.06 88 LYS A O 1
ATOM 649 N N . GLY A 1 89 ? -21.297 -1.168 1.247 1 97.31 89 GLY A N 1
ATOM 650 C CA . GLY A 1 89 ? -22.297 -1.154 2.297 1 97.31 89 GLY A CA 1
ATOM 651 C C . GLY A 1 89 ? -22.875 -2.529 2.602 1 97.31 89 GLY A C 1
ATOM 652 O O . GLY A 1 89 ? -24.016 -2.652 3.027 1 97.31 89 GLY A O 1
ATOM 653 N N . TYR A 1 90 ? -22.125 -3.629 2.262 1 98.44 90 TYR A N 1
ATOM 654 C CA . TYR A 1 90 ? -22.547 -4.98 2.607 1 98.44 90 TYR A CA 1
ATOM 655 C C . TYR A 1 90 ? -22.016 -5.387 3.977 1 98.44 90 TYR A C 1
ATOM 657 O O . TYR A 1 90 ? -20.922 -4.98 4.367 1 98.44 90 TYR A O 1
ATOM 665 N N . LYS A 1 91 ? -22.781 -6.172 4.707 1 98 91 LYS A N 1
ATOM 666 C CA . LYS A 1 91 ? -22.219 -6.926 5.82 1 98 91 LYS A CA 1
ATOM 667 C C . LYS A 1 91 ? -21.328 -8.062 5.312 1 98 91 LYS A C 1
ATOM 669 O O . LYS A 1 91 ? -21.531 -8.562 4.203 1 98 91 LYS A O 1
ATOM 674 N N . SER A 1 92 ? -20.359 -8.422 6.074 1 98.31 92 SER A N 1
ATOM 675 C CA . SER A 1 92 ? -19.5 -9.523 5.641 1 98.31 92 SER A CA 1
ATOM 676 C C . SER A 1 92 ? -19.016 -10.344 6.828 1 98.31 92 SER A C 1
ATOM 678 O O . SER A 1 92 ? -18.828 -9.812 7.926 1 98.31 92 SER A O 1
ATOM 680 N N . ILE A 1 93 ? -18.891 -11.625 6.605 1 98.5 93 ILE A N 1
ATOM 681 C CA . ILE A 1 93 ? -18.328 -12.602 7.531 1 98.5 93 ILE A CA 1
ATOM 682 C C . ILE A 1 93 ? -17.188 -13.352 6.848 1 98.5 93 ILE A C 1
ATOM 684 O O . ILE A 1 93 ? -17.344 -13.836 5.723 1 98.5 93 ILE A O 1
ATOM 688 N N . VAL A 1 94 ? -16.094 -13.406 7.5 1 98.25 94 VAL A N 1
ATOM 689 C CA . VAL A 1 94 ? -15.008 -14.242 7 1 98.25 94 VAL A CA 1
ATOM 690 C C . VAL A 1 94 ? -14.648 -15.289 8.047 1 98.25 94 VAL A C 1
ATOM 692 O O . VAL A 1 94 ? -14.297 -14.953 9.18 1 98.25 94 VAL A O 1
ATOM 695 N N . VAL A 1 95 ? -14.781 -16.5 7.66 1 97.81 95 VAL A N 1
ATOM 696 C CA . VAL A 1 95 ? -14.32 -17.609 8.492 1 97.81 95 VAL A CA 1
ATOM 697 C C . VAL A 1 95 ? -12.805 -17.766 8.336 1 97.81 95 VAL A C 1
ATOM 699 O O . VAL A 1 95 ? -12.312 -17.984 7.227 1 97.81 95 VAL A O 1
ATOM 702 N N . SER A 1 96 ? -12.133 -17.641 9.438 1 95.75 96 SER A N 1
ATOM 703 C CA . SER A 1 96 ? -10.672 -17.719 9.43 1 95.75 96 SER A CA 1
ATOM 704 C C . SER A 1 96 ? -10.164 -18.5 10.641 1 95.75 96 SER A C 1
ATOM 706 O O . SER A 1 96 ? -10.867 -19.359 11.172 1 95.75 96 SER A O 1
ATOM 708 N N . SER A 1 97 ? -8.875 -18.406 10.859 1 93.19 97 SER A N 1
ATOM 709 C CA . SER A 1 97 ? -8.266 -19.141 11.953 1 93.19 97 SER A CA 1
ATOM 710 C C . SER A 1 97 ? -7.117 -18.359 12.578 1 93.19 97 SER A C 1
ATOM 712 O O . SER A 1 97 ? -6.562 -17.453 11.961 1 93.19 97 SER A O 1
ATOM 714 N N . ASN A 1 98 ? -6.75 -18.734 13.828 1 89.5 98 ASN A N 1
ATOM 715 C CA . ASN A 1 98 ? -5.598 -18.172 14.516 1 89.5 98 ASN A CA 1
ATOM 716 C C . ASN A 1 98 ? -4.285 -18.656 13.922 1 89.5 98 ASN A C 1
ATOM 718 O O . ASN A 1 98 ? -3.207 -18.234 14.344 1 89.5 98 ASN A O 1
ATOM 722 N N . ALA A 1 99 ? -4.438 -19.531 12.938 1 84.44 99 ALA A N 1
ATOM 723 C CA . ALA A 1 99 ? -3.254 -20.031 12.242 1 84.44 99 ALA A CA 1
ATOM 724 C C . ALA A 1 99 ? -2.717 -19 11.25 1 84.44 99 ALA A C 1
ATOM 726 O O . ALA A 1 99 ? -1.589 -19.125 10.766 1 84.44 99 ALA A O 1
ATOM 727 N N . PHE A 1 100 ? -3.518 -18 10.945 1 83.31 100 PHE A N 1
ATOM 728 C CA . PHE A 1 100 ? -3.113 -16.984 9.984 1 83.31 100 PHE A CA 1
ATOM 729 C C . PHE A 1 100 ? -2.613 -15.734 10.688 1 83.31 100 PHE A C 1
ATOM 731 O O . PHE A 1 100 ? -2.836 -15.562 11.891 1 83.31 100 PHE A O 1
ATOM 738 N N . ALA A 1 101 ? -1.921 -14.875 9.898 1 79.81 101 ALA A N 1
ATOM 739 C CA . ALA A 1 101 ? -1.319 -13.672 10.461 1 79.81 101 ALA A CA 1
ATOM 740 C C . ALA A 1 101 ? -2.373 -12.797 11.133 1 79.81 101 ALA A C 1
ATOM 742 O O . ALA A 1 101 ? -3.404 -12.484 10.531 1 79.81 101 ALA A O 1
ATOM 743 N N . ILE A 1 102 ? -2.129 -12.352 12.359 1 84.12 102 ILE A N 1
ATOM 744 C CA . ILE A 1 102 ? -3.068 -11.57 13.164 1 84.12 102 ILE A CA 1
ATOM 745 C C . ILE A 1 102 ? -3.371 -10.25 12.461 1 84.12 102 ILE A C 1
ATOM 747 O O . ILE A 1 102 ? -4.488 -9.734 12.547 1 84.12 102 ILE A O 1
ATOM 751 N N . GLU A 1 103 ? -2.354 -9.711 11.719 1 85.81 103 GLU A N 1
ATOM 752 C CA . GLU A 1 103 ? -2.527 -8.453 11 1 85.81 103 GLU A CA 1
ATOM 753 C C . GLU A 1 103 ? -3.66 -8.547 9.984 1 85.81 103 GLU A C 1
ATOM 755 O O . GLU A 1 103 ? -4.414 -7.594 9.797 1 85.81 103 GLU A O 1
ATOM 760 N N . LYS A 1 104 ? -3.783 -9.695 9.375 1 87.69 104 LYS A N 1
ATOM 761 C CA . LYS A 1 104 ? -4.816 -9.883 8.359 1 87.69 104 LYS A CA 1
ATOM 762 C C . LYS A 1 104 ? -6.199 -9.969 9 1 87.69 104 LYS A C 1
ATOM 764 O O . LYS A 1 104 ? -7.168 -9.414 8.469 1 87.69 104 LYS A O 1
ATOM 769 N N . LEU A 1 105 ? -6.266 -10.688 10.148 1 91.44 105 LEU A N 1
ATOM 770 C CA . LEU A 1 105 ? -7.531 -10.789 10.867 1 91.44 105 LEU A CA 1
ATOM 771 C C . LEU A 1 105 ? -7.996 -9.414 11.352 1 91.44 105 LEU A C 1
ATOM 773 O O . LEU A 1 105 ? -9.164 -9.062 11.188 1 91.44 105 LEU A O 1
ATOM 777 N N . ARG A 1 106 ? -7.094 -8.68 11.828 1 92.06 106 ARG A N 1
ATOM 778 C CA . ARG A 1 106 ? -7.398 -7.348 12.328 1 92.06 106 ARG A CA 1
ATOM 779 C C . ARG A 1 106 ? -7.801 -6.414 11.195 1 92.06 106 ARG A C 1
ATOM 781 O O . ARG A 1 106 ? -8.664 -5.555 11.359 1 92.06 106 ARG A O 1
ATOM 788 N N . THR A 1 107 ? -7.133 -6.59 10.086 1 94.44 107 THR A N 1
ATOM 789 C CA . THR A 1 107 ? -7.484 -5.789 8.922 1 94.44 107 THR A CA 1
ATOM 790 C C . THR A 1 107 ? -8.945 -6.02 8.531 1 94.44 107 THR A C 1
ATOM 792 O O . THR A 1 107 ? -9.688 -5.062 8.305 1 94.44 107 THR A O 1
ATOM 795 N N . MET A 1 108 ? -9.344 -7.25 8.492 1 96.38 108 MET A N 1
ATOM 796 C CA . MET A 1 108 ? -10.727 -7.586 8.156 1 96.38 108 MET A CA 1
ATOM 797 C C . MET A 1 108 ? -11.695 -6.969 9.156 1 96.38 108 MET A C 1
ATOM 799 O O . MET A 1 108 ? -12.695 -6.355 8.773 1 96.38 108 MET A O 1
ATOM 803 N N . SER A 1 109 ? -11.336 -7.09 10.414 1 95.81 109 SER A N 1
ATOM 804 C CA . SER A 1 109 ? -12.18 -6.539 11.469 1 95.81 109 SER A CA 1
ATOM 805 C C . SER A 1 109 ? -12.258 -5.02 11.375 1 95.81 109 SER A C 1
ATOM 807 O O . SER A 1 109 ? -13.336 -4.438 11.547 1 95.81 109 SER A O 1
ATOM 809 N N . ALA A 1 110 ? -11.148 -4.434 11.117 1 95.94 110 ALA A N 1
ATOM 810 C CA . ALA A 1 110 ? -11.086 -2.977 11.016 1 95.94 110 ALA A CA 1
ATOM 811 C C . ALA A 1 110 ? -11.984 -2.463 9.898 1 95.94 110 ALA A C 1
ATOM 813 O O . ALA A 1 110 ? -12.555 -1.372 10.008 1 95.94 110 ALA A O 1
ATOM 814 N N . LEU A 1 111 ? -12.172 -3.232 8.891 1 97.44 111 LEU A N 1
ATOM 815 C CA . LEU A 1 111 ? -12.977 -2.85 7.738 1 97.44 111 LEU A CA 1
ATOM 816 C C . LEU A 1 111 ? -14.445 -3.197 7.965 1 97.44 111 LEU A C 1
ATOM 818 O O . LEU A 1 111 ? -15.273 -3.051 7.059 1 97.44 111 LEU A O 1
ATOM 822 N N . GLY A 1 112 ? -14.758 -3.713 9.148 1 96.38 112 GLY A N 1
ATOM 823 C CA . GLY A 1 112 ? -16.141 -3.926 9.523 1 96.38 112 GLY A CA 1
ATOM 824 C C . GLY A 1 112 ? -16.609 -5.363 9.344 1 96.38 112 GLY A C 1
ATOM 825 O O . GLY A 1 112 ? -17.781 -5.676 9.547 1 96.38 112 GLY A O 1
ATOM 826 N N . THR A 1 113 ? -15.734 -6.223 8.938 1 97.81 113 THR A N 1
ATOM 827 C CA . THR A 1 113 ? -16.062 -7.625 8.703 1 97.81 113 THR A CA 1
ATOM 828 C C . THR A 1 113 ? -16.062 -8.406 10.016 1 97.81 113 THR A C 1
ATOM 830 O O . THR A 1 113 ? -15.195 -8.203 10.867 1 97.81 113 THR A O 1
ATOM 833 N N . GLN A 1 114 ? -17.047 -9.203 10.227 1 97.62 114 GLN A N 1
ATOM 834 C CA . GLN A 1 114 ? -17.031 -10.164 11.32 1 97.62 114 GLN A CA 1
ATOM 835 C C . GLN A 1 114 ? -16.094 -11.328 11.023 1 97.62 114 GLN A C 1
ATOM 837 O O . GLN A 1 114 ? -16.281 -12.031 10.031 1 97.62 114 GLN A O 1
ATOM 842 N N . VAL A 1 115 ? -15.148 -11.508 11.875 1 97.06 115 VAL A N 1
ATOM 843 C CA . VAL A 1 115 ? -14.203 -12.609 11.695 1 97.06 115 VAL A CA 1
ATOM 844 C C . VAL A 1 115 ? -14.609 -13.781 12.578 1 97.06 115 VAL A C 1
ATOM 846 O O . VAL A 1 115 ? -14.594 -13.68 13.805 1 97.06 115 VAL A O 1
ATOM 849 N N . ASP A 1 116 ? -14.969 -14.852 11.953 1 97.5 116 ASP A N 1
ATOM 850 C CA . ASP A 1 116 ? -15.305 -16.094 12.625 1 97.5 116 ASP A CA 1
ATOM 851 C C . ASP A 1 116 ? -14.094 -17.031 12.695 1 97.5 116 ASP A C 1
ATOM 853 O O . ASP A 1 116 ? -13.734 -17.672 11.703 1 97.5 116 ASP A O 1
ATOM 857 N N . ILE A 1 117 ? -13.562 -17.188 13.906 1 96.12 117 ILE A N 1
ATOM 858 C CA . ILE A 1 117 ? -12.281 -17.859 14.062 1 96.12 117 ILE A CA 1
ATOM 859 C C . ILE A 1 117 ? -12.5 -19.344 14.391 1 96.12 117 ILE A C 1
ATOM 861 O O . ILE A 1 117 ? -13.18 -19.672 15.359 1 96.12 117 ILE A O 1
ATOM 865 N N . ILE A 1 118 ? -11.992 -20.125 13.516 1 94.44 118 ILE A N 1
ATOM 866 C CA . ILE A 1 118 ? -11.812 -21.531 13.859 1 94.44 118 ILE A CA 1
ATOM 867 C C . ILE A 1 118 ? -10.445 -21.734 14.492 1 94.44 118 ILE A C 1
ATOM 869 O O . ILE A 1 118 ? -9.414 -21.484 13.859 1 94.44 118 ILE A O 1
ATOM 873 N N . HIS A 1 119 ? -10.438 -22.219 15.672 1 91.06 119 HIS A N 1
ATOM 874 C CA . HIS A 1 119 ? -9.195 -22.344 16.438 1 91.06 119 HIS A CA 1
ATOM 875 C C . HIS A 1 119 ? -8.375 -23.531 15.969 1 91.06 119 HIS A C 1
ATOM 877 O O . HIS A 1 119 ? -8.883 -24.656 15.867 1 91.06 119 HIS A O 1
ATOM 883 N N . SER A 1 120 ? -7.172 -23.281 15.555 1 86.69 120 SER A N 1
ATOM 884 C CA . SER A 1 120 ? -6.156 -24.297 15.32 1 86.69 120 SER A CA 1
ATOM 885 C C . SER A 1 120 ? -5.301 -24.516 16.562 1 86.69 120 SER A C 1
ATOM 887 O O . SER A 1 120 ? -4.586 -23.609 17 1 86.69 120 SER A O 1
ATOM 889 N N . PRO A 1 121 ? -5.293 -25.719 17.156 1 83.5 121 PRO A N 1
ATOM 890 C CA . PRO A 1 121 ? -4.543 -25.969 18.391 1 83.5 121 PRO A CA 1
ATOM 891 C C . PRO A 1 121 ? -3.049 -25.688 18.234 1 83.5 121 PRO A C 1
ATOM 893 O O . PRO A 1 121 ? -2.416 -25.156 19.156 1 83.5 121 PRO A O 1
ATOM 896 N N . SER A 1 122 ? -2.436 -26.047 17.109 1 78.12 122 SER A N 1
ATOM 897 C CA . SER A 1 122 ? -1.005 -25.859 16.891 1 78.12 122 SER A CA 1
ATOM 898 C C . SER A 1 122 ? -0.688 -24.422 16.484 1 78.12 122 SER A C 1
ATOM 900 O O . SER A 1 122 ? 0.474 -24.016 16.484 1 78.12 122 SER A O 1
ATOM 902 N N . GLY A 1 123 ? -1.716 -23.688 16.125 1 76.69 123 GLY A N 1
ATOM 903 C CA . GLY A 1 123 ? -1.507 -22.344 15.578 1 76.69 123 GLY A CA 1
ATOM 904 C C . GLY A 1 123 ? -0.963 -22.359 14.164 1 76.69 123 GLY A C 1
ATOM 905 O O . GLY A 1 123 ? -0.474 -21.344 13.672 1 76.69 123 GLY A O 1
ATOM 906 N N . LYS A 1 124 ? -0.978 -23.562 13.555 1 75.19 124 LYS A N 1
ATOM 907 C CA . LYS A 1 124 ? -0.46 -23.75 12.203 1 75.19 124 LYS A CA 1
ATOM 908 C C . LYS A 1 124 ? -1.551 -24.25 11.266 1 75.19 124 LYS A C 1
ATOM 910 O O . LYS A 1 124 ? -2.604 -24.703 11.711 1 75.19 124 LYS A O 1
ATOM 915 N N . ILE A 1 125 ? -1.257 -23.969 10.047 1 74.94 125 ILE A N 1
ATOM 916 C CA . ILE A 1 125 ? -2.186 -24.469 9.039 1 74.94 125 ILE A CA 1
ATOM 917 C C . ILE A 1 125 ? -2.023 -25.984 8.906 1 74.94 125 ILE A C 1
ATOM 919 O O . ILE A 1 125 ? -0.93 -26.469 8.617 1 74.94 125 ILE A O 1
ATOM 923 N N . HIS A 1 126 ? -2.986 -26.781 9.297 1 74.94 126 HIS A N 1
ATOM 924 C CA . HIS A 1 126 ? -2.971 -28.234 9.125 1 74.94 126 HIS A CA 1
ATOM 925 C C . HIS A 1 126 ? -3.986 -28.672 8.07 1 74.94 126 HIS A C 1
ATOM 927 O O . HIS A 1 126 ? -4.809 -27.859 7.621 1 74.94 126 HIS A O 1
ATOM 933 N N . ALA A 1 127 ? -3.973 -29.906 7.672 1 74.31 127 ALA A N 1
ATOM 934 C CA . ALA A 1 127 ? -4.684 -30.438 6.516 1 74.31 127 ALA A CA 1
ATOM 935 C C . ALA A 1 127 ? -6.188 -30.234 6.652 1 74.31 127 ALA A C 1
ATOM 937 O O . ALA A 1 127 ? -6.883 -30 5.664 1 74.31 127 ALA A O 1
ATOM 938 N N . ASP A 1 128 ? -6.648 -30.25 7.812 1 82 128 ASP A N 1
ATOM 939 C CA . ASP A 1 128 ? -8.094 -30.203 8 1 82 128 ASP A CA 1
ATOM 940 C C . ASP A 1 128 ? -8.57 -28.766 8.211 1 82 128 ASP A C 1
ATOM 942 O O . ASP A 1 128 ? -9.773 -28.516 8.32 1 82 128 ASP A O 1
ATOM 946 N N . LEU A 1 129 ? -7.723 -27.828 8.242 1 83.56 129 LEU A N 1
ATOM 947 C CA . LEU A 1 129 ? -8.109 -26.469 8.602 1 83.56 129 LEU A CA 1
ATOM 948 C C . LEU A 1 129 ? -8.984 -25.844 7.512 1 83.56 129 LEU A C 1
ATOM 950 O O . LEU A 1 129 ? -10.078 -25.359 7.793 1 83.56 129 LEU A O 1
ATOM 954 N N . ILE A 1 130 ? -8.555 -25.891 6.332 1 81.62 130 ILE A N 1
ATOM 955 C CA . ILE A 1 130 ? -9.281 -25.266 5.234 1 81.62 130 ILE A CA 1
ATOM 956 C C . ILE A 1 130 ? -10.625 -25.969 5.035 1 81.62 130 ILE A C 1
ATOM 958 O O . ILE A 1 130 ? -11.664 -25.312 4.973 1 81.62 130 ILE A O 1
ATOM 962 N N . PRO A 1 131 ? -10.672 -27.297 5.047 1 86.81 131 PRO A N 1
ATOM 963 C CA . PRO A 1 131 ? -11.961 -27.984 4.98 1 86.81 131 PRO A CA 1
ATOM 964 C C . PRO A 1 131 ? -12.898 -27.578 6.113 1 86.81 131 PRO A C 1
ATOM 966 O O . PRO A 1 131 ? -14.109 -27.422 5.898 1 86.81 131 PRO A O 1
ATOM 969 N N . SER A 1 132 ? -12.336 -27.422 7.258 1 91.69 132 SER A N 1
ATOM 970 C CA . SER A 1 132 ? -13.148 -27.016 8.398 1 91.69 132 SER A CA 1
ATOM 971 C C . SER A 1 132 ? -13.711 -25.609 8.195 1 91.69 132 SER A C 1
ATOM 973 O O . SER A 1 132 ? -14.867 -25.344 8.531 1 91.69 132 SER A O 1
ATOM 975 N N . MET A 1 133 ? -12.93 -24.719 7.676 1 93 133 MET A N 1
ATOM 976 C CA . MET A 1 133 ? -13.375 -23.359 7.387 1 93 133 MET A CA 1
ATOM 977 C C . MET A 1 133 ? -14.484 -23.359 6.348 1 93 133 MET A C 1
ATOM 979 O O . MET A 1 133 ? -15.477 -22.641 6.492 1 93 133 MET A O 1
ATOM 983 N N . ILE A 1 134 ? -14.367 -24.203 5.402 1 92.38 134 ILE A N 1
ATOM 984 C CA . ILE A 1 134 ? -15.359 -24.297 4.34 1 92.38 134 ILE A CA 1
ATOM 985 C C . ILE A 1 134 ? -16.672 -24.844 4.906 1 92.38 134 ILE A C 1
ATOM 987 O O . ILE A 1 134 ? -17.75 -24.328 4.594 1 92.38 134 ILE A O 1
ATOM 991 N N . ARG A 1 135 ? -16.594 -25.844 5.73 1 95.25 135 ARG A N 1
ATOM 992 C CA . ARG A 1 135 ? -17.781 -26.375 6.371 1 95.25 135 ARG A CA 1
ATOM 993 C C . ARG A 1 135 ? -18.516 -25.297 7.156 1 95.25 135 ARG A C 1
ATOM 995 O O . ARG A 1 135 ? -19.734 -25.188 7.082 1 95.25 135 ARG A O 1
ATOM 1002 N N . ARG A 1 136 ? -17.703 -24.516 7.852 1 96.62 136 ARG A N 1
ATOM 1003 C CA . ARG A 1 136 ? -18.281 -23.438 8.641 1 96.62 136 ARG A CA 1
ATOM 1004 C C . ARG A 1 136 ? -18.969 -22.406 7.738 1 96.62 136 ARG A C 1
ATOM 1006 O O . ARG A 1 136 ? -20.047 -21.906 8.07 1 96.62 136 ARG A O 1
ATOM 1013 N N . VAL A 1 137 ? -18.453 -22.062 6.664 1 97.12 137 VAL A N 1
ATOM 1014 C CA . VAL A 1 137 ? -19.031 -21.094 5.727 1 97.12 137 VAL A CA 1
ATOM 1015 C C . VAL A 1 137 ? -20.344 -21.641 5.18 1 97.12 137 VAL A C 1
ATOM 1017 O O . VAL A 1 137 ? -21.297 -20.875 4.98 1 97.12 137 VAL A O 1
ATOM 1020 N N . THR A 1 138 ? -20.406 -22.953 4.922 1 96.25 138 THR A N 1
ATOM 1021 C CA . THR A 1 138 ? -21.609 -23.562 4.383 1 96.25 138 THR A CA 1
ATOM 1022 C C . THR A 1 138 ? -22.766 -23.453 5.383 1 96.25 138 THR A C 1
ATOM 1024 O O . THR A 1 138 ? -23.922 -23.312 4.988 1 96.25 138 THR A O 1
ATOM 1027 N N . GLU A 1 139 ? -22.391 -23.5 6.641 1 97.38 139 GLU A N 1
ATOM 1028 C CA . GLU A 1 139 ? -23.406 -23.312 7.672 1 97.38 139 GLU A CA 1
ATOM 1029 C C . GLU A 1 139 ? -24 -21.906 7.613 1 97.38 139 GLU A C 1
ATOM 1031 O O . GLU A 1 139 ? -25.219 -21.734 7.715 1 97.38 139 GLU A O 1
ATOM 1036 N N . HIS A 1 140 ? -23.141 -20.938 7.473 1 96.44 140 HIS A N 1
ATOM 1037 C CA . HIS A 1 140 ? -23.625 -19.562 7.32 1 96.44 140 HIS A CA 1
ATOM 1038 C C . HIS A 1 140 ? -24.484 -19.422 6.07 1 96.44 140 HIS A C 1
ATOM 1040 O O . HIS A 1 140 ? -25.531 -18.75 6.102 1 96.44 140 HIS A O 1
ATOM 1046 N N . ALA A 1 141 ? -24.078 -20.062 5.031 1 95.25 141 ALA A N 1
ATOM 1047 C CA . ALA A 1 141 ? -24.656 -19.875 3.701 1 95.25 141 ALA A CA 1
ATOM 1048 C C . ALA A 1 141 ? -26.016 -20.531 3.594 1 95.25 141 ALA A C 1
ATOM 1050 O O . ALA A 1 141 ? -26.703 -20.406 2.572 1 95.25 141 ALA A O 1
ATOM 1051 N N . LYS A 1 142 ? -26.484 -21.25 4.621 1 96.38 142 LYS A N 1
ATOM 1052 C CA . LYS A 1 142 ? -27.828 -21.812 4.648 1 96.38 142 LYS A CA 1
ATOM 1053 C C . LYS A 1 142 ? -28.891 -20.719 4.707 1 96.38 142 LYS A C 1
ATOM 1055 O O . LYS A 1 142 ? -30.031 -20.922 4.289 1 96.38 142 LYS A O 1
ATOM 1060 N N . ASP A 1 143 ? -28.453 -19.609 5.238 1 96.06 143 ASP A N 1
ATOM 1061 C CA . ASP A 1 143 ? -29.312 -18.438 5.246 1 96.06 143 ASP A CA 1
ATOM 1062 C C . ASP A 1 143 ? -29.391 -17.812 3.855 1 96.06 143 ASP A C 1
ATOM 1064 O O . ASP A 1 143 ? -28.359 -17.438 3.277 1 96.06 143 ASP A O 1
ATOM 1068 N N . SER A 1 144 ? -30.609 -17.641 3.371 1 94.75 144 SER A N 1
ATOM 1069 C CA . SER A 1 144 ? -30.828 -17.156 2.012 1 94.75 144 SER A CA 1
ATOM 1070 C C . SER A 1 144 ? -30.391 -15.703 1.864 1 94.75 144 SER A C 1
ATOM 1072 O O . SER A 1 144 ? -30.281 -15.195 0.747 1 94.75 144 SER A O 1
ATOM 1074 N N . GLN A 1 145 ? -30.156 -15.055 2.953 1 97.38 145 GLN A N 1
ATOM 1075 C CA . GLN A 1 145 ? -29.719 -13.664 2.92 1 97.38 145 GLN A CA 1
ATOM 1076 C C . GLN A 1 145 ? -28.203 -13.562 2.922 1 97.38 145 GLN A C 1
ATOM 1078 O O . GLN A 1 145 ? -27.641 -12.461 3.02 1 97.38 145 GLN A O 1
ATOM 1083 N N . ILE A 1 146 ? -27.562 -14.727 2.842 1 98.31 146 ILE A N 1
ATOM 1084 C CA . ILE A 1 146 ? -26.094 -14.766 2.848 1 98.31 146 ILE A CA 1
ATOM 1085 C C . ILE A 1 146 ? -25.594 -15.25 1.495 1 98.31 146 ILE A C 1
ATOM 1087 O O . ILE A 1 146 ? -26.062 -16.266 0.975 1 98.31 146 ILE A O 1
ATOM 1091 N N . TYR A 1 147 ? -24.703 -14.508 0.89 1 98.5 147 TYR A N 1
ATOM 1092 C CA . TYR A 1 147 ? -24.062 -14.859 -0.364 1 98.5 147 TYR A CA 1
ATOM 1093 C C . TYR A 1 147 ? -22.641 -15.375 -0.116 1 98.5 147 TYR A C 1
ATOM 1095 O O . TYR A 1 147 ? -21.781 -14.641 0.368 1 98.5 147 TYR A O 1
ATOM 1103 N N . TRP A 1 148 ? -22.422 -16.641 -0.414 1 98.56 148 TRP A N 1
ATOM 1104 C CA . TRP A 1 148 ? -21.078 -17.219 -0.34 1 98.56 148 TRP A CA 1
ATOM 1105 C C . TRP A 1 148 ? -20.312 -17 -1.638 1 98.56 148 TRP A C 1
ATOM 1107 O O . TRP A 1 148 ? -20.719 -17.484 -2.697 1 98.56 148 TRP A O 1
ATOM 1117 N N . THR A 1 149 ? -19.172 -16.266 -1.545 1 98.19 149 THR A N 1
ATOM 1118 C CA . THR A 1 149 ? -18.406 -15.898 -2.725 1 98.19 149 THR A CA 1
ATOM 1119 C C . THR A 1 149 ? -17.719 -17.125 -3.33 1 98.19 149 THR A C 1
ATOM 1121 O O . THR A 1 149 ? -17.609 -17.234 -4.551 1 98.19 149 THR A O 1
ATOM 1124 N N . ASN A 1 150 ? -17.219 -18.078 -2.439 1 96.94 150 ASN A N 1
ATOM 1125 C CA . ASN A 1 150 ? -16.641 -19.344 -2.879 1 96.94 150 ASN A CA 1
ATOM 1126 C C . ASN A 1 150 ? -15.453 -19.125 -3.809 1 96.94 150 ASN A C 1
ATOM 1128 O O . ASN A 1 150 ? -15.438 -19.625 -4.934 1 96.94 150 ASN A O 1
ATOM 1132 N N . GLN A 1 151 ? -14.398 -18.547 -3.26 1 95.19 151 GLN A N 1
ATOM 1133 C CA . GLN A 1 151 ? -13.234 -18.125 -4.031 1 95.19 151 GLN A CA 1
ATOM 1134 C C . GLN A 1 151 ? -12.602 -19.312 -4.758 1 95.19 151 GLN A C 1
ATOM 1136 O O . GLN A 1 151 ? -11.922 -19.125 -5.77 1 95.19 151 GLN A O 1
ATOM 1141 N N . PHE A 1 152 ? -12.836 -20.516 -4.363 1 93 152 PHE A N 1
ATOM 1142 C CA . PHE A 1 152 ? -12.141 -21.688 -4.875 1 93 152 PHE A CA 1
ATOM 1143 C C . PHE A 1 152 ? -12.742 -22.125 -6.207 1 93 152 PHE A C 1
ATOM 1145 O O . PHE A 1 152 ? -12.07 -22.781 -7.012 1 93 152 PHE A O 1
ATOM 1152 N N . GLU A 1 153 ? -13.938 -21.719 -6.449 1 95 153 GLU A N 1
ATOM 1153 C CA . GLU A 1 153 ? -14.602 -22.219 -7.641 1 95 153 GLU A CA 1
ATOM 1154 C C . GLU A 1 153 ? -15.234 -21.094 -8.445 1 95 153 GLU A C 1
ATOM 1156 O O . GLU A 1 153 ? -15.672 -21.297 -9.578 1 95 153 GLU A O 1
ATOM 1161 N N . ASN A 1 154 ? -15.289 -19.906 -7.898 1 97.31 154 ASN A N 1
ATOM 1162 C CA . ASN A 1 154 ? -16.016 -18.797 -8.492 1 97.31 154 ASN A CA 1
ATOM 1163 C C . ASN A 1 154 ? -15.305 -18.25 -9.727 1 97.31 154 ASN A C 1
ATOM 1165 O O . ASN A 1 154 ? -14.289 -17.562 -9.609 1 97.31 154 ASN A O 1
ATOM 1169 N N . LYS A 1 155 ? -15.852 -18.438 -10.859 1 96.38 155 LYS A N 1
ATOM 1170 C CA . LYS A 1 155 ? -15.234 -18.078 -12.133 1 96.38 155 LYS A CA 1
ATOM 1171 C C . LYS A 1 155 ? -15.242 -16.562 -12.328 1 96.38 155 LYS A C 1
ATOM 1173 O O . LYS A 1 155 ? -14.5 -16.031 -13.156 1 96.38 155 LYS A O 1
ATOM 1178 N N . ASP A 1 156 ? -16.062 -15.828 -11.57 1 97.31 156 ASP A N 1
ATOM 1179 C CA . ASP A 1 156 ? -16.078 -14.367 -11.633 1 97.31 156 ASP A CA 1
ATOM 1180 C C . ASP A 1 156 ? -14.711 -13.797 -11.25 1 97.31 156 ASP A C 1
ATOM 1182 O O . ASP A 1 156 ? -14.367 -12.68 -11.641 1 97.31 156 ASP A O 1
ATOM 1186 N N . ALA A 1 157 ? -13.93 -14.562 -10.477 1 96.31 157 ALA A N 1
ATOM 1187 C CA . ALA A 1 157 ? -12.578 -14.156 -10.109 1 96.31 157 ALA A CA 1
ATOM 1188 C C . ALA A 1 157 ? -11.703 -13.984 -11.344 1 96.31 157 ALA A C 1
ATOM 1190 O O . ALA A 1 157 ? -10.922 -13.031 -11.43 1 96.31 157 ALA A O 1
ATOM 1191 N N . VAL A 1 158 ? -11.859 -14.883 -12.289 1 95.5 158 VAL A N 1
ATOM 1192 C CA . VAL A 1 158 ? -11.039 -14.898 -13.5 1 95.5 158 VAL A CA 1
ATOM 1193 C C . VAL A 1 158 ? -11.25 -13.609 -14.289 1 95.5 158 VAL A C 1
ATOM 1195 O O . VAL A 1 158 ? -10.297 -13.031 -14.812 1 95.5 158 VAL A O 1
ATOM 1198 N N . ALA A 1 159 ? -12.477 -13.133 -14.312 1 94.06 159 ALA A N 1
ATOM 1199 C CA . ALA A 1 159 ? -12.805 -11.906 -15.039 1 94.06 159 ALA A CA 1
ATOM 1200 C C . ALA A 1 159 ? -12.062 -10.703 -14.445 1 94.06 159 ALA A C 1
ATOM 1202 O O . ALA A 1 159 ? -11.594 -9.836 -15.188 1 94.06 159 ALA A O 1
ATOM 1203 N N . GLY A 1 160 ? -11.969 -10.672 -13.141 1 95.06 160 GLY A N 1
ATOM 1204 C CA . GLY A 1 160 ? -11.227 -9.609 -12.477 1 95.06 160 GLY A CA 1
ATOM 1205 C C . GLY A 1 160 ? -9.758 -9.594 -12.836 1 95.06 160 GLY A C 1
ATOM 1206 O O . GLY A 1 160 ? -9.164 -8.523 -13.008 1 95.06 160 GLY A O 1
ATOM 1207 N N . TYR A 1 161 ? -9.227 -10.773 -13.047 1 97.69 161 TYR A N 1
ATOM 1208 C CA . TYR A 1 161 ? -7.797 -10.891 -13.312 1 97.69 161 TYR A CA 1
ATOM 1209 C C . TYR A 1 161 ? -7.5 -10.734 -14.797 1 97.69 161 TYR A C 1
ATOM 1211 O O . TYR A 1 161 ? -6.367 -10.445 -15.188 1 97.69 161 TYR A O 1
ATOM 1219 N N . GLN A 1 162 ? -8.516 -10.945 -15.656 1 97.75 162 GLN A N 1
ATOM 1220 C CA . GLN A 1 162 ? -8.328 -10.68 -17.078 1 97.75 162 GLN A CA 1
ATOM 1221 C C . GLN A 1 162 ? -8.016 -9.211 -17.328 1 97.75 162 GLN A C 1
ATOM 1223 O O . GLN A 1 162 ? -7.258 -8.883 -18.25 1 97.75 162 GLN A O 1
ATOM 1228 N N . VAL A 1 163 ? -8.531 -8.359 -16.469 1 97.5 163 VAL A N 1
ATOM 1229 C CA . VAL A 1 163 ? -8.219 -6.934 -16.547 1 97.5 163 VAL A CA 1
ATOM 1230 C C . VAL A 1 163 ? -6.734 -6.711 -16.266 1 97.5 163 VAL A C 1
ATOM 1232 O O . VAL A 1 163 ? -6.09 -5.883 -16.906 1 97.5 163 VAL A O 1
ATOM 1235 N N . LEU A 1 164 ? -6.203 -7.465 -15.297 1 98.31 164 LEU A N 1
ATOM 1236 C CA . LEU A 1 164 ? -4.773 -7.43 -15.023 1 98.31 164 LEU A CA 1
ATOM 1237 C C . LEU A 1 164 ? -3.967 -7.805 -16.266 1 98.31 164 LEU A C 1
ATOM 1239 O O . LEU A 1 164 ? -2.998 -7.121 -16.609 1 98.31 164 LEU A O 1
ATOM 1243 N N . GLY A 1 165 ? -4.41 -8.867 -16.938 1 98.56 165 GLY A N 1
ATOM 1244 C CA . GLY A 1 165 ? -3.773 -9.25 -18.188 1 98.56 165 GLY A CA 1
ATOM 1245 C C . GLY A 1 165 ? -3.832 -8.164 -19.25 1 98.56 165 GLY A C 1
ATOM 1246 O O . GLY A 1 165 ? -2.85 -7.926 -19.953 1 98.56 165 GLY A O 1
ATOM 1247 N N . SER A 1 166 ? -4.926 -7.496 -19.359 1 98.19 166 SER A N 1
ATOM 1248 C CA . SER A 1 166 ? -5.094 -6.41 -20.312 1 98.19 166 SER A CA 1
ATOM 1249 C C . SER A 1 166 ? -4.141 -5.254 -20.016 1 98.19 166 SER A C 1
ATOM 1251 O O . SER A 1 166 ? -3.621 -4.613 -20.938 1 98.19 166 SER A O 1
ATOM 1253 N N . GLU A 1 167 ? -3.988 -4.98 -18.75 1 98.25 167 GLU A N 1
ATOM 1254 C CA . GLU A 1 167 ? -3.023 -3.955 -18.359 1 98.25 167 GLU A CA 1
ATOM 1255 C C . GLU A 1 167 ? -1.613 -4.324 -18.812 1 98.25 167 GLU A C 1
ATOM 1257 O O . GLU A 1 167 ? -0.876 -3.477 -19.328 1 98.25 167 GLU A O 1
ATOM 1262 N N . LEU A 1 168 ? -1.236 -5.602 -18.625 1 98.69 168 LEU A N 1
ATOM 1263 C CA . LEU A 1 168 ? 0.088 -6.059 -19.031 1 98.69 168 LEU A CA 1
ATOM 1264 C C . LEU A 1 168 ? 0.27 -5.918 -20.531 1 98.69 168 LEU A C 1
ATOM 1266 O O . LEU A 1 168 ? 1.337 -5.508 -21 1 98.69 168 LEU A O 1
ATOM 1270 N N . ILE A 1 169 ? -0.755 -6.246 -21.297 1 98.5 169 ILE A N 1
ATOM 1271 C CA . ILE A 1 169 ? -0.704 -6.129 -22.75 1 98.5 169 ILE A CA 1
ATOM 1272 C C . ILE A 1 169 ? -0.428 -4.676 -23.141 1 98.5 169 ILE A C 1
ATOM 1274 O O . ILE A 1 169 ? 0.364 -4.41 -24.047 1 98.5 169 ILE A O 1
ATOM 1278 N N . GLN A 1 170 ? -1.05 -3.729 -22.438 1 97.94 170 GLN A N 1
ATOM 1279 C CA . GLN A 1 170 ? -0.849 -2.311 -22.703 1 97.94 170 GLN A CA 1
ATOM 1280 C C . GLN A 1 170 ? 0.536 -1.854 -22.25 1 97.94 170 GLN A C 1
ATOM 1282 O O . GLN A 1 170 ? 1.164 -1.019 -22.906 1 97.94 170 GLN A O 1
ATOM 1287 N N . GLN A 1 171 ? 1.015 -2.375 -21.203 1 98 171 GLN A N 1
ATOM 1288 C CA . GLN A 1 171 ? 2.303 -1.985 -20.625 1 98 171 GLN A CA 1
ATOM 1289 C C . GLN A 1 171 ? 3.457 -2.545 -21.453 1 98 171 GLN A C 1
ATOM 1291 O O . GLN A 1 171 ? 4.559 -1.992 -21.453 1 98 171 GLN A O 1
ATOM 1296 N N . PHE A 1 172 ? 3.146 -3.637 -22.125 1 98.12 172 PHE A N 1
ATOM 1297 C CA . PHE A 1 172 ? 4.16 -4.285 -22.938 1 98.12 172 PHE A CA 1
ATOM 1298 C C . PHE A 1 172 ? 3.658 -4.469 -24.375 1 98.12 172 PHE A C 1
ATOM 1300 O O . PHE A 1 172 ? 3.496 -5.598 -24.844 1 98.12 172 PHE A O 1
ATOM 1307 N N . PRO A 1 173 ? 3.576 -3.373 -25.078 1 96.94 173 PRO A N 1
ATOM 1308 C CA . PRO A 1 173 ? 2.998 -3.445 -26.422 1 96.94 173 PRO A CA 1
ATOM 1309 C C . PRO A 1 173 ? 3.816 -4.32 -27.375 1 96.94 173 PRO A C 1
ATOM 1311 O O . PRO A 1 173 ? 3.279 -4.844 -28.344 1 96.94 173 PRO A O 1
ATOM 1314 N N . ASP A 1 174 ? 5.117 -4.477 -27.094 1 96.44 174 ASP A N 1
ATOM 1315 C CA . ASP A 1 174 ? 5.984 -5.258 -27.969 1 96.44 174 ASP A CA 1
ATOM 1316 C C . ASP A 1 174 ? 5.941 -6.742 -27.594 1 96.44 174 ASP A C 1
ATOM 1318 O O . ASP A 1 174 ? 6.578 -7.57 -28.25 1 96.44 174 ASP A O 1
ATOM 1322 N N . GLY A 1 175 ? 5.262 -7.047 -26.469 1 97.69 175 GLY A N 1
ATOM 1323 C CA . GLY A 1 175 ? 5.043 -8.445 -26.141 1 97.69 175 GLY A CA 1
ATOM 1324 C C . GLY A 1 175 ? 5.633 -8.844 -24.797 1 97.69 175 GLY A C 1
ATOM 1325 O O . GLY A 1 175 ? 6.43 -8.094 -24.219 1 97.69 175 GLY A O 1
ATOM 1326 N N . VAL A 1 176 ? 5.211 -9.898 -24.297 1 98.69 176 VAL A N 1
ATOM 1327 C CA . VAL A 1 176 ? 5.723 -10.625 -23.141 1 98.69 176 VAL A CA 1
ATOM 1328 C C . VAL A 1 176 ? 6.129 -12.039 -23.562 1 98.69 176 VAL A C 1
ATOM 1330 O O . VAL A 1 176 ? 5.305 -12.805 -24.047 1 98.69 176 VAL A O 1
ATOM 1333 N N . ASP A 1 177 ? 7.406 -12.336 -23.391 1 98.88 177 ASP A N 1
ATOM 1334 C CA . ASP A 1 177 ? 7.879 -13.641 -23.844 1 98.88 177 ASP A CA 1
ATOM 1335 C C . ASP A 1 177 ? 7.48 -14.734 -22.859 1 98.88 177 ASP A C 1
ATOM 1337 O O . ASP A 1 177 ? 7.207 -15.867 -23.266 1 98.88 177 ASP A O 1
ATOM 1341 N N . ALA A 1 178 ? 7.43 -14.391 -21.609 1 98.94 178 ALA A N 1
ATOM 1342 C CA . ALA A 1 178 ? 7 -15.367 -20.609 1 98.94 178 ALA A CA 1
ATOM 1343 C C . ALA A 1 178 ? 6.34 -14.672 -19.422 1 98.94 178 ALA A C 1
ATOM 1345 O O . ALA A 1 178 ? 6.664 -13.531 -19.094 1 98.94 178 ALA A O 1
ATOM 1346 N N . PHE A 1 179 ? 5.422 -15.391 -18.906 1 98.94 179 PHE A N 1
ATOM 1347 C CA . PHE A 1 179 ? 4.734 -15.016 -17.672 1 98.94 179 PHE A CA 1
ATOM 1348 C C . PHE A 1 179 ? 4.684 -16.188 -16.703 1 98.94 179 PHE A C 1
ATOM 1350 O O . PHE A 1 179 ? 4.516 -17.344 -17.125 1 98.94 179 PHE A O 1
ATOM 1357 N N . CYS A 1 180 ? 4.879 -15.891 -15.398 1 98.88 180 CYS A N 1
ATOM 1358 C CA . CYS A 1 180 ? 4.719 -16.953 -14.422 1 98.88 180 CYS A CA 1
ATOM 1359 C C . CYS A 1 180 ? 4.078 -16.438 -13.141 1 98.88 180 CYS A C 1
ATOM 1361 O O . CYS A 1 180 ? 4.18 -15.258 -12.828 1 98.88 180 CYS A O 1
ATOM 1363 N N . ALA A 1 181 ? 3.426 -17.328 -12.438 1 98.75 181 ALA A N 1
ATOM 1364 C CA . ALA A 1 181 ? 2.811 -16.984 -11.164 1 98.75 181 ALA A CA 1
ATOM 1365 C C . ALA A 1 181 ? 2.506 -18.234 -10.336 1 98.75 181 ALA A C 1
ATOM 1367 O O . ALA A 1 181 ? 2.088 -19.25 -10.883 1 98.75 181 ALA A O 1
ATOM 1368 N N . ALA A 1 182 ? 2.676 -18.062 -9.039 1 97.94 182 ALA A N 1
ATOM 1369 C CA . ALA A 1 182 ? 2.264 -19.109 -8.109 1 97.94 182 ALA A CA 1
ATOM 1370 C C . ALA A 1 182 ? 0.744 -19.219 -8.055 1 97.94 182 ALA A C 1
ATOM 1372 O O . ALA A 1 182 ? 0.035 -18.234 -8.203 1 97.94 182 ALA A O 1
ATOM 1373 N N . VAL A 1 183 ? 0.338 -20.453 -7.762 1 96.06 183 VAL A N 1
ATOM 1374 C CA . VAL A 1 183 ? -1.09 -20.734 -7.879 1 96.06 183 VAL A CA 1
ATOM 1375 C C . VAL A 1 183 ? -1.673 -21.031 -6.5 1 96.06 183 VAL A C 1
ATOM 1377 O O . VAL A 1 183 ? -1.129 -21.844 -5.758 1 96.06 183 VAL A O 1
ATOM 1380 N N . GLY A 1 184 ? -2.695 -20.234 -6.137 1 93.12 184 GLY A N 1
ATOM 1381 C CA . GLY A 1 184 ? -3.643 -20.609 -5.105 1 93.12 184 GLY A CA 1
ATOM 1382 C C . GLY A 1 184 ? -4.918 -21.219 -5.66 1 93.12 184 GLY A C 1
ATOM 1383 O O . GLY A 1 184 ? -4.934 -22.391 -6.051 1 93.12 184 GLY A O 1
ATOM 1384 N N . THR A 1 185 ? -5.906 -20.359 -5.875 1 93.5 185 THR A N 1
ATOM 1385 C CA . THR A 1 185 ? -7.129 -20.812 -6.535 1 93.5 185 THR A CA 1
ATOM 1386 C C . THR A 1 185 ? -6.938 -20.875 -8.047 1 93.5 185 THR A C 1
ATOM 1388 O O . THR A 1 185 ? -7.762 -21.453 -8.758 1 93.5 185 THR A O 1
ATOM 1391 N N . ALA A 1 186 ? -5.922 -20.312 -8.523 1 97 186 ALA A N 1
ATOM 1392 C CA . ALA A 1 186 ? -5.504 -20.312 -9.922 1 97 186 ALA A CA 1
ATOM 1393 C C . ALA A 1 186 ? -6.203 -19.203 -10.695 1 97 186 ALA A C 1
ATOM 1395 O O . ALA A 1 186 ? -5.902 -18.969 -11.867 1 97 186 ALA A O 1
ATOM 1396 N N . GLY A 1 187 ? -7.059 -18.422 -10.07 1 97.25 187 GLY A N 1
ATOM 1397 C CA . GLY A 1 187 ? -7.805 -17.391 -10.766 1 97.25 187 GLY A CA 1
ATOM 1398 C C . GLY A 1 187 ? -6.91 -16.344 -11.422 1 97.25 187 GLY A C 1
ATOM 1399 O O . GLY A 1 187 ? -7.086 -16.031 -12.602 1 97.25 187 GLY A O 1
ATOM 1400 N N . MET A 1 188 ? -5.973 -15.891 -10.688 1 98.25 188 MET A N 1
ATOM 1401 C CA . MET A 1 188 ? -5.094 -14.852 -11.203 1 98.25 188 MET A CA 1
ATOM 1402 C C . MET A 1 188 ? -4.223 -15.383 -12.336 1 98.25 188 MET A C 1
ATOM 1404 O O . MET A 1 188 ? -4.184 -14.797 -13.422 1 98.25 188 MET A O 1
ATOM 1408 N N . ALA A 1 189 ? -3.59 -16.531 -12.156 1 98.5 189 ALA A N 1
ATOM 1409 C CA . ALA A 1 189 ? -2.699 -17.094 -13.164 1 98.5 189 ALA A CA 1
ATOM 1410 C C . ALA A 1 189 ? -3.453 -17.391 -14.453 1 98.5 189 ALA A C 1
ATOM 1412 O O . ALA A 1 189 ? -2.975 -17.062 -15.547 1 98.5 189 ALA A O 1
ATOM 1413 N N . MET A 1 190 ? -4.637 -17.938 -14.336 1 98.31 190 MET A N 1
ATOM 1414 C CA . MET A 1 190 ? -5.41 -18.328 -15.508 1 98.31 190 MET A CA 1
ATOM 1415 C C . MET A 1 190 ? -5.984 -17.094 -16.203 1 98.31 190 MET A C 1
ATOM 1417 O O . MET A 1 190 ? -6.027 -17.031 -17.438 1 98.31 190 MET A O 1
ATOM 1421 N N . GLY A 1 191 ? -6.457 -16.094 -15.375 1 98.38 191 GLY A N 1
ATOM 1422 C CA . GLY A 1 191 ? -6.973 -14.875 -15.969 1 98.38 191 GLY A CA 1
ATOM 1423 C C . GLY A 1 191 ? -5.93 -14.125 -16.781 1 98.38 191 GLY A C 1
ATOM 1424 O O . GLY A 1 191 ? -6.199 -13.703 -17.906 1 98.38 191 GLY A O 1
ATOM 1425 N N . VAL A 1 192 ? -4.773 -13.992 -16.234 1 98.81 192 VAL A N 1
ATOM 1426 C CA . VAL A 1 192 ? -3.688 -13.289 -16.906 1 98.81 192 VAL A CA 1
ATOM 1427 C C . VAL A 1 192 ? -3.207 -14.109 -18.109 1 98.81 192 VAL A C 1
ATOM 1429 O O . VAL A 1 192 ? -2.994 -13.562 -19.188 1 98.81 192 VAL A O 1
ATOM 1432 N N . ALA A 1 193 ? -3.074 -15.43 -17.875 1 98.62 193 ALA A N 1
ATOM 1433 C CA . ALA A 1 193 ? -2.623 -16.312 -18.953 1 98.62 193 ALA A CA 1
ATOM 1434 C C . ALA A 1 193 ? -3.543 -16.203 -20.172 1 98.62 193 ALA A C 1
ATOM 1436 O O . ALA A 1 193 ? -3.074 -16.094 -21.297 1 98.62 193 ALA A O 1
ATOM 1437 N N . GLN A 1 194 ? -4.801 -16.281 -19.906 1 98.19 194 GLN A N 1
ATOM 1438 C CA . GLN A 1 194 ? -5.766 -16.203 -21 1 98.19 194 GLN A CA 1
ATOM 1439 C C . GLN A 1 194 ? -5.605 -14.898 -21.797 1 98.19 194 GLN A C 1
ATOM 1441 O O . GLN A 1 194 ? -5.555 -14.914 -23.016 1 98.19 194 GLN A O 1
ATOM 1446 N N . ALA A 1 195 ? -5.547 -13.781 -21.109 1 98.38 195 ALA A N 1
ATOM 1447 C CA . ALA A 1 195 ? -5.402 -12.484 -21.766 1 98.38 195 ALA A CA 1
ATOM 1448 C C . ALA A 1 195 ? -4.117 -12.422 -22.594 1 98.38 195 ALA A C 1
ATOM 1450 O O . ALA A 1 195 ? -4.133 -11.992 -23.75 1 98.38 195 ALA A O 1
ATOM 1451 N N . LEU A 1 196 ? -2.992 -12.883 -22 1 98.62 196 LEU A N 1
ATOM 1452 C CA . LEU A 1 196 ? -1.695 -12.797 -22.672 1 98.62 196 LEU A CA 1
ATOM 1453 C C . LEU A 1 196 ? -1.65 -13.703 -23.891 1 98.62 196 LEU A C 1
ATOM 1455 O O . LEU A 1 196 ? -1.162 -13.297 -24.953 1 98.62 196 LEU A O 1
ATOM 1459 N N . LYS A 1 197 ? -2.164 -14.906 -23.75 1 97.88 197 LYS A N 1
ATOM 1460 C CA . LYS A 1 197 ? -2.141 -15.844 -24.875 1 97.88 197 LYS A CA 1
ATOM 1461 C C . LYS A 1 197 ? -3.035 -15.359 -26.016 1 97.88 197 LYS A C 1
ATOM 1463 O O . LYS A 1 197 ? -2.738 -15.594 -27.188 1 97.88 197 LYS A O 1
ATOM 1468 N N . ASP A 1 198 ? -4.129 -14.734 -25.688 1 97.5 198 ASP A N 1
ATOM 1469 C CA . ASP A 1 198 ? -5.027 -14.195 -26.703 1 97.5 198 ASP A CA 1
ATOM 1470 C C . ASP A 1 198 ? -4.324 -13.133 -27.547 1 97.5 198 ASP A C 1
ATOM 1472 O O . ASP A 1 198 ? -4.586 -13.016 -28.75 1 97.5 198 ASP A O 1
ATOM 1476 N N . LYS A 1 199 ? -3.439 -12.383 -26.953 1 97.94 199 LYS A N 1
ATOM 1477 C CA . LYS A 1 199 ? -2.771 -11.289 -27.656 1 97.94 199 LYS A CA 1
ATOM 1478 C C . LYS A 1 199 ? -1.396 -11.719 -28.156 1 97.94 199 LYS A C 1
ATOM 1480 O O . LYS A 1 199 ? -0.985 -11.336 -29.25 1 97.94 199 LYS A O 1
ATOM 1485 N N . PHE A 1 200 ? -0.693 -12.453 -27.312 1 97.88 200 PHE A N 1
ATOM 1486 C CA . PHE A 1 200 ? 0.651 -12.938 -27.594 1 97.88 200 PHE A CA 1
ATOM 1487 C C . PHE A 1 200 ? 0.686 -14.461 -27.609 1 97.88 200 PHE A C 1
ATOM 1489 O O . PHE A 1 200 ? 1.113 -15.086 -26.641 1 97.88 200 PHE A O 1
ATOM 1496 N N . SER A 1 201 ? 0.451 -15.102 -28.719 1 95.75 201 SER A N 1
ATOM 1497 C CA . SER A 1 201 ? 0.219 -16.531 -28.828 1 95.75 201 SER A CA 1
ATOM 1498 C C . SER A 1 201 ? 1.458 -17.328 -28.422 1 95.75 201 SER A C 1
ATOM 1500 O O . SER A 1 201 ? 1.354 -18.484 -27.984 1 95.75 201 SER A O 1
ATOM 1502 N N . ASN A 1 202 ? 2.582 -16.734 -28.469 1 96.81 202 ASN A N 1
ATOM 1503 C CA . ASN A 1 202 ? 3.824 -17.453 -28.172 1 96.81 202 ASN A CA 1
ATOM 1504 C C . ASN A 1 202 ? 4.281 -17.188 -26.734 1 96.81 202 ASN A C 1
ATOM 1506 O O . ASN A 1 202 ? 5.359 -17.641 -26.344 1 96.81 202 ASN A O 1
ATOM 1510 N N . CYS A 1 203 ? 3.498 -16.453 -25.953 1 98.62 203 CYS A N 1
ATOM 1511 C CA . CYS A 1 203 ? 3.865 -16.203 -24.562 1 98.62 203 CYS A CA 1
ATOM 1512 C C . CYS A 1 203 ? 3.918 -17.516 -23.781 1 98.62 203 CYS A C 1
ATOM 1514 O O . CYS A 1 203 ? 2.93 -18.25 -23.719 1 98.62 203 CYS A O 1
ATOM 1516 N N . HIS A 1 204 ? 5.062 -17.828 -23.219 1 98.88 204 HIS A N 1
ATOM 1517 C CA . HIS A 1 204 ? 5.238 -19.016 -22.406 1 98.88 204 HIS A CA 1
ATOM 1518 C C . HIS A 1 204 ? 4.699 -18.797 -21 1 98.88 204 HIS A C 1
ATOM 1520 O O . HIS A 1 204 ? 5.125 -17.875 -20.297 1 98.88 204 HIS A O 1
ATOM 1526 N N . ILE A 1 205 ? 3.756 -19.609 -20.594 1 98.88 205 ILE A N 1
ATOM 1527 C CA . ILE A 1 205 ? 3.117 -19.453 -19.281 1 98.88 205 ILE A CA 1
ATOM 1528 C C . ILE A 1 205 ? 3.582 -20.578 -18.344 1 98.88 205 ILE A C 1
ATOM 1530 O O . ILE A 1 205 ? 3.461 -21.75 -18.672 1 98.88 205 ILE A O 1
ATOM 1534 N N . ALA A 1 206 ? 4.117 -20.203 -17.203 1 98.88 206 ALA A N 1
ATOM 1535 C CA . ALA A 1 206 ? 4.461 -21.172 -16.172 1 98.88 206 ALA A CA 1
ATOM 1536 C C . ALA A 1 206 ? 3.648 -20.938 -14.906 1 98.88 206 ALA A C 1
ATOM 1538 O O . ALA A 1 206 ? 3.508 -19.797 -14.453 1 98.88 206 ALA A O 1
ATOM 1539 N N . VAL A 1 207 ? 3.1 -21.984 -14.32 1 98.81 207 VAL A N 1
ATOM 1540 C CA . VAL A 1 207 ? 2.484 -21.906 -13 1 98.81 207 VAL A CA 1
ATOM 1541 C C . VAL A 1 207 ? 3.445 -22.453 -11.953 1 98.81 207 VAL A C 1
ATOM 1543 O O . VAL A 1 207 ? 4.199 -23.391 -12.219 1 98.81 207 VAL A O 1
ATOM 1546 N N . LEU A 1 208 ? 3.385 -21.844 -10.805 1 98.75 208 LEU A N 1
ATOM 1547 C CA . LEU A 1 208 ? 4.344 -22.188 -9.758 1 98.75 208 LEU A CA 1
ATOM 1548 C C . LEU A 1 208 ? 3.633 -22.75 -8.531 1 98.75 208 LEU A C 1
ATOM 1550 O O . LEU A 1 208 ? 2.484 -22.406 -8.258 1 98.75 208 LEU A O 1
ATOM 1554 N N . GLU A 1 209 ? 4.27 -23.609 -7.805 1 97.81 209 GLU A N 1
ATOM 1555 C CA . GLU A 1 209 ? 3.824 -24.125 -6.516 1 97.81 209 GLU A CA 1
ATOM 1556 C C . GLU A 1 209 ? 5.012 -24.422 -5.602 1 97.81 209 GLU A C 1
ATOM 1558 O O . GLU A 1 209 ? 6.148 -24.516 -6.062 1 97.81 209 GLU A O 1
ATOM 1563 N N . PRO A 1 210 ? 4.77 -24.453 -4.281 1 96.62 210 PRO A N 1
ATOM 1564 C CA . PRO A 1 210 ? 5.859 -24.844 -3.389 1 96.62 210 PRO A CA 1
ATOM 1565 C C . PRO A 1 210 ? 6.32 -26.281 -3.633 1 96.62 210 PRO A C 1
ATOM 1567 O O . PRO A 1 210 ? 5.492 -27.172 -3.832 1 96.62 210 PRO A O 1
ATOM 1570 N N . LEU A 1 211 ? 7.602 -26.453 -3.574 1 97.06 211 LEU A N 1
ATOM 1571 C CA . LEU A 1 211 ? 8.164 -27.781 -3.779 1 97.06 211 LEU A CA 1
ATOM 1572 C C . LEU A 1 211 ? 7.625 -28.766 -2.746 1 97.06 211 LEU A C 1
ATOM 1574 O O . LEU A 1 211 ? 7.344 -29.922 -3.068 1 97.06 211 LEU A O 1
ATOM 1578 N N . SER A 1 212 ? 7.383 -28.312 -1.541 1 94.06 212 SER A N 1
ATOM 1579 C CA . SER A 1 212 ? 6.969 -29.172 -0.44 1 94.06 212 SER A CA 1
ATOM 1580 C C . SER A 1 212 ? 5.488 -29.516 -0.533 1 94.06 212 SER A C 1
ATOM 1582 O O . SER A 1 212 ? 5.004 -30.391 0.184 1 94.06 212 SER A O 1
ATOM 1584 N N . SER A 1 213 ? 4.715 -28.875 -1.369 1 92.69 213 SER A N 1
ATOM 1585 C CA . SER A 1 213 ? 3.309 -29.125 -1.669 1 92.69 213 SER A CA 1
ATOM 1586 C C . SER A 1 213 ? 3.008 -28.891 -3.145 1 92.69 213 SER A C 1
ATOM 1588 O O . SER A 1 213 ? 2.629 -27.781 -3.539 1 92.69 213 SER A O 1
ATOM 1590 N N . SER A 1 214 ? 3.082 -29.969 -3.881 1 94.44 214 SER A N 1
ATOM 1591 C CA . SER A 1 214 ? 3.094 -29.828 -5.336 1 94.44 214 SER A CA 1
ATOM 1592 C C . SER A 1 214 ? 2.057 -30.734 -5.984 1 94.44 214 SER A C 1
ATOM 1594 O O . SER A 1 214 ? 2.387 -31.547 -6.859 1 94.44 214 SER A O 1
ATOM 1596 N N . PRO A 1 215 ? 0.853 -30.516 -5.711 1 94.62 215 PRO A N 1
ATOM 1597 C CA . PRO A 1 215 ? -0.173 -31.375 -6.309 1 94.62 215 PRO A CA 1
ATOM 1598 C C . PRO A 1 215 ? -0.275 -31.203 -7.824 1 94.62 215 PRO A C 1
ATOM 1600 O O . PRO A 1 215 ? -0.664 -32.125 -8.523 1 94.62 215 PRO A O 1
ATOM 1603 N N . ILE A 1 216 ? 0.028 -30.062 -8.375 1 96.62 216 ILE A N 1
ATOM 1604 C CA . ILE A 1 216 ? -0.123 -29.828 -9.805 1 96.62 216 ILE A CA 1
ATOM 1605 C C . ILE A 1 216 ? 0.921 -30.625 -10.578 1 96.62 216 ILE A C 1
ATOM 1607 O O . ILE A 1 216 ? 0.604 -31.266 -11.586 1 96.62 216 ILE A O 1
ATOM 1611 N N . SER A 1 217 ? 2.123 -30.672 -10.086 1 96 217 SER A N 1
ATOM 1612 C CA . SER A 1 217 ? 3.205 -31.312 -10.828 1 96 217 SER A CA 1
ATOM 1613 C C . SER A 1 217 ? 3.34 -32.781 -10.438 1 96 217 SER A C 1
ATOM 1615 O O . SER A 1 217 ? 3.633 -33.625 -11.281 1 96 217 SER A O 1
ATOM 1617 N N . THR A 1 218 ? 3.096 -33.125 -9.094 1 94.88 218 THR A N 1
ATOM 1618 C CA . THR A 1 218 ? 3.42 -34.469 -8.641 1 94.88 218 THR A CA 1
ATOM 1619 C C . THR A 1 218 ? 2.178 -35.156 -8.109 1 94.88 218 THR A C 1
ATOM 1621 O O . THR A 1 218 ? 2.197 -36.375 -7.867 1 94.88 218 THR A O 1
ATOM 1624 N N . GLY A 1 219 ? 1.103 -34.438 -7.906 1 93.12 219 GLY A N 1
ATOM 1625 C CA . GLY A 1 219 ? -0.093 -35 -7.309 1 93.12 219 GLY A CA 1
ATOM 1626 C C . GLY A 1 219 ? -0.011 -35.125 -5.797 1 93.12 219 GLY A C 1
ATOM 1627 O O . GLY A 1 219 ? -0.955 -35.562 -5.152 1 93.12 219 GLY A O 1
ATOM 1628 N N . GLN A 1 220 ? 1.078 -34.656 -5.211 1 91.88 220 GLN A N 1
ATOM 1629 C CA . GLN A 1 220 ? 1.304 -34.875 -3.785 1 91.88 220 GLN A CA 1
ATOM 1630 C C . GLN A 1 220 ? 1.236 -33.562 -3.018 1 91.88 220 GLN A C 1
ATOM 1632 O O . GLN A 1 220 ? 1.999 -32.625 -3.297 1 91.88 220 GLN A O 1
ATOM 1637 N N . ALA A 1 221 ? 0.345 -33.5 -2.092 1 89.38 221 ALA A N 1
ATOM 1638 C CA . ALA A 1 221 ? 0.245 -32.344 -1.19 1 89.38 221 ALA A CA 1
ATOM 1639 C C . ALA A 1 221 ? 1.213 -32.5 -0.018 1 89.38 221 ALA A C 1
ATOM 1641 O O . ALA A 1 221 ? 1.655 -33.594 0.302 1 89.38 221 ALA A O 1
ATOM 1642 N N . GLY A 1 222 ? 1.643 -31.438 0.492 1 87.94 222 GLY A N 1
ATOM 1643 C CA . GLY A 1 222 ? 2.504 -31.406 1.663 1 87.94 222 GLY A CA 1
ATOM 1644 C C . GLY A 1 222 ? 2.428 -30.109 2.428 1 87.94 222 GLY A C 1
ATOM 1645 O O . GLY A 1 222 ? 1.608 -29.234 2.111 1 87.94 222 GLY A O 1
ATOM 1646 N N . GLU A 1 223 ? 3.207 -30.016 3.434 1 86.69 223 GLU A N 1
ATOM 1647 C CA . GLU A 1 223 ? 3.199 -28.844 4.309 1 86.69 223 GLU A CA 1
ATOM 1648 C C . GLU A 1 223 ? 4.102 -27.734 3.764 1 86.69 223 GLU A C 1
ATOM 1650 O O . GLU A 1 223 ? 5.191 -28.016 3.256 1 86.69 223 GLU A O 1
ATOM 1655 N N . HIS A 1 224 ? 3.584 -26.594 3.746 1 88.25 224 HIS A N 1
ATOM 1656 C CA . HIS A 1 224 ? 4.375 -25.406 3.48 1 88.25 224 HIS A CA 1
ATOM 1657 C C . HIS A 1 224 ? 3.83 -24.203 4.25 1 88.25 224 HIS A C 1
ATOM 1659 O O . HIS A 1 224 ? 2.801 -24.312 4.922 1 88.25 224 HIS A O 1
ATOM 1665 N N . HIS A 1 225 ? 4.523 -23.016 4.164 1 85.69 225 HIS A N 1
ATOM 1666 C CA . HIS A 1 225 ? 4.141 -21.875 4.996 1 85.69 225 HIS A CA 1
ATOM 1667 C C . HIS A 1 225 ? 3.943 -20.625 4.156 1 85.69 225 HIS A C 1
ATOM 1669 O O . HIS A 1 225 ? 4.051 -19.5 4.668 1 85.69 225 HIS A O 1
ATOM 1675 N N . ILE A 1 226 ? 3.752 -20.812 2.898 1 88.75 226 ILE A N 1
ATOM 1676 C CA . ILE A 1 226 ? 3.529 -19.672 2.029 1 88.75 226 ILE A CA 1
ATOM 1677 C C . ILE A 1 226 ? 2.035 -19.359 1.948 1 88.75 226 ILE A C 1
ATOM 1679 O O . ILE A 1 226 ? 1.259 -20.156 1.421 1 88.75 226 ILE A O 1
ATOM 1683 N N . GLU A 1 227 ? 1.675 -18.281 2.422 1 83.25 227 GLU A N 1
ATOM 1684 C CA . GLU A 1 227 ? 0.264 -17.906 2.473 1 83.25 227 GLU A CA 1
ATOM 1685 C C . GLU A 1 227 ? -0.269 -17.578 1.082 1 83.25 227 GLU A C 1
ATOM 1687 O O . GLU A 1 227 ? 0.427 -16.953 0.278 1 83.25 227 GLU A O 1
ATOM 1692 N N . GLY A 1 228 ? -1.462 -17.984 0.736 1 85.88 228 GLY A N 1
ATOM 1693 C CA . GLY A 1 228 ? -2.174 -17.547 -0.457 1 85.88 228 GLY A CA 1
ATOM 1694 C C . GLY A 1 228 ? -1.986 -18.484 -1.635 1 85.88 228 GLY A C 1
ATOM 1695 O O . GLY A 1 228 ? -2.641 -18.328 -2.668 1 85.88 228 GLY A O 1
ATOM 1696 N N . ILE A 1 229 ? -1.046 -19.453 -1.496 1 90.31 229 ILE A N 1
ATOM 1697 C CA . ILE A 1 229 ? -0.831 -20.375 -2.611 1 90.31 229 ILE A CA 1
ATOM 1698 C C . ILE A 1 229 ? -0.739 -21.797 -2.092 1 90.31 229 ILE A C 1
ATOM 1700 O O . ILE A 1 229 ? -0.769 -22.031 -0.88 1 90.31 229 ILE A O 1
ATOM 1704 N N . GLY A 1 230 ? -0.697 -22.766 -2.988 1 86.69 230 GLY A N 1
ATOM 1705 C CA . GLY A 1 230 ? -0.508 -24.156 -2.621 1 86.69 230 GLY A CA 1
ATOM 1706 C C . GLY A 1 230 ? -1.583 -24.688 -1.688 1 86.69 230 GLY A C 1
ATOM 1707 O O . GLY A 1 230 ? -1.283 -25.141 -0.583 1 86.69 230 GLY A O 1
ATOM 1708 N N . ILE A 1 231 ? -2.789 -24.766 -2.117 1 82.44 231 ILE A N 1
ATOM 1709 C CA . ILE A 1 231 ? -3.918 -25.031 -1.232 1 82.44 231 ILE A CA 1
ATOM 1710 C C . ILE A 1 231 ? -4.062 -26.547 -1.018 1 82.44 231 ILE A C 1
ATOM 1712 O O . ILE A 1 231 ? -5.07 -27 -0.479 1 82.44 231 ILE A O 1
ATOM 1716 N N . GLY A 1 232 ? -3.189 -27.328 -1.513 1 86.25 232 GLY A N 1
ATOM 1717 C CA . GLY A 1 232 ? -3.121 -28.75 -1.181 1 86.25 232 GLY A CA 1
ATOM 1718 C C . GLY A 1 232 ? -3.846 -29.625 -2.18 1 86.25 232 GLY A C 1
ATOM 1719 O O . GLY A 1 232 ? -3.83 -30.859 -2.061 1 86.25 232 GLY A O 1
ATOM 1720 N N . ILE A 1 233 ? -4.477 -29.031 -3.145 1 88.62 233 ILE A N 1
ATOM 1721 C CA . ILE A 1 233 ? -5.137 -29.75 -4.227 1 88.62 233 ILE A CA 1
ATOM 1722 C C . ILE A 1 233 ? -4.887 -29.031 -5.551 1 88.62 233 ILE A C 1
ATOM 1724 O O . ILE A 1 233 ? -4.402 -27.906 -5.566 1 88.62 233 ILE A O 1
ATOM 1728 N N . VAL A 1 234 ? -5.191 -29.75 -6.605 1 94.94 234 VAL A N 1
ATOM 1729 C CA . VAL A 1 234 ? -5.262 -29.062 -7.887 1 94.94 234 VAL A CA 1
ATOM 1730 C C . VAL A 1 234 ? -6.492 -28.156 -7.918 1 94.94 234 VAL A C 1
ATOM 1732 O O . VAL A 1 234 ? -7.625 -28.625 -7.852 1 94.94 234 VAL A O 1
ATOM 1735 N N . PRO A 1 235 ? -6.273 -26.859 -7.996 1 94.94 235 PRO A N 1
ATOM 1736 C CA . PRO A 1 235 ? -7.43 -25.969 -7.875 1 94.94 235 PRO A CA 1
ATOM 1737 C C . PRO A 1 235 ? -8.398 -26.094 -9.047 1 94.94 235 PRO A C 1
ATOM 1739 O O . PRO A 1 235 ? -7.969 -26.219 -10.195 1 94.94 235 PRO A O 1
ATOM 1742 N N . PRO A 1 236 ? -9.664 -26.047 -8.766 1 95.56 236 PRO A N 1
ATOM 1743 C CA . PRO A 1 236 ? -10.688 -26.203 -9.797 1 95.56 236 PRO A CA 1
ATOM 1744 C C . PRO A 1 236 ? -10.586 -25.156 -10.906 1 95.56 236 PRO A C 1
ATOM 1746 O O . PRO A 1 236 ? -10.977 -25.422 -12.047 1 95.56 236 PRO A O 1
ATOM 1749 N N . LEU A 1 237 ? -10.047 -24 -10.656 1 97.06 237 LEU A N 1
ATOM 1750 C CA . LEU A 1 237 ? -10 -22.922 -11.641 1 97.06 237 LEU A CA 1
ATOM 1751 C C . LEU A 1 237 ? -8.789 -23.062 -12.547 1 97.06 237 LEU A C 1
ATOM 1753 O O . LEU A 1 237 ? -8.641 -22.328 -13.523 1 97.06 237 LEU A O 1
ATOM 1757 N N . LEU A 1 238 ? -7.898 -24.016 -12.211 1 97.81 238 LEU A N 1
ATOM 1758 C CA . LEU A 1 238 ? -6.723 -24.25 -13.047 1 97.81 238 LEU A CA 1
ATOM 1759 C C . LEU A 1 238 ? -7.121 -24.828 -14.398 1 97.81 238 LEU A C 1
ATOM 1761 O O . LEU A 1 238 ? -7.867 -25.812 -14.453 1 97.81 238 LEU A O 1
ATOM 1765 N N . ASN A 1 239 ? -6.684 -24.219 -15.453 1 97.88 239 ASN A N 1
ATOM 1766 C CA . ASN A 1 239 ? -6.945 -24.688 -16.812 1 97.88 239 ASN A CA 1
ATOM 1767 C C . ASN A 1 239 ? -5.668 -25.156 -17.5 1 97.88 239 ASN A C 1
ATOM 1769 O O . ASN A 1 239 ? -4.836 -24.344 -17.906 1 97.88 239 ASN A O 1
ATOM 1773 N N . ARG A 1 240 ? -5.59 -26.438 -17.688 1 97.25 240 ARG A N 1
ATOM 1774 C CA . ARG A 1 240 ? -4.379 -27.078 -18.203 1 97.25 240 ARG A CA 1
ATOM 1775 C C . ARG A 1 240 ? -4.035 -26.547 -19.594 1 97.25 240 ARG A C 1
ATOM 1777 O O . ARG A 1 240 ? -2.867 -26.547 -20 1 97.25 240 ARG A O 1
ATOM 1784 N N . ASN A 1 241 ? -4.926 -26 -20.281 1 97.69 241 ASN A N 1
ATOM 1785 C CA . ASN A 1 241 ? -4.707 -25.547 -21.656 1 97.69 241 ASN A CA 1
ATOM 1786 C C . ASN A 1 241 ? -4.062 -24.172 -21.703 1 97.69 241 ASN A C 1
ATOM 1788 O O . ASN A 1 241 ? -3.66 -23.703 -22.766 1 97.69 241 ASN A O 1
ATOM 1792 N N . LEU A 1 242 ? -3.895 -23.547 -20.516 1 98.12 242 LEU A N 1
ATOM 1793 C CA . LEU A 1 242 ? -3.488 -22.156 -20.531 1 98.12 242 LEU A CA 1
ATOM 1794 C C . LEU A 1 242 ? -2.047 -22 -20.062 1 98.12 242 LEU A C 1
ATOM 1796 O O . LEU A 1 242 ? -1.494 -20.891 -20.094 1 98.12 242 LEU A O 1
ATOM 1800 N N . TYR A 1 243 ? -1.454 -23.016 -19.609 1 98.56 243 TYR A N 1
ATOM 1801 C CA . TYR A 1 243 ? -0.064 -22.906 -19.188 1 98.56 243 TYR A CA 1
ATOM 1802 C C . TYR A 1 243 ? 0.797 -23.969 -19.844 1 98.56 243 TYR A C 1
ATOM 1804 O O . TYR A 1 243 ? 0.282 -25 -20.312 1 98.56 243 TYR A O 1
ATOM 1812 N N . ASP A 1 244 ? 2.082 -23.734 -19.844 1 98.62 244 ASP A N 1
ATOM 1813 C CA . ASP A 1 244 ? 3.014 -24.562 -20.609 1 98.62 244 ASP A CA 1
ATOM 1814 C C . ASP A 1 244 ? 3.889 -25.406 -19.688 1 98.62 244 ASP A C 1
ATOM 1816 O O . ASP A 1 244 ? 4.453 -26.406 -20.109 1 98.62 244 ASP A O 1
ATOM 1820 N N . GLN A 1 245 ? 4.023 -24.922 -18.484 1 98 245 GLN A N 1
ATOM 1821 C CA . GLN A 1 245 ? 4.949 -25.594 -17.578 1 98 245 GLN A CA 1
ATOM 1822 C C . GLN A 1 245 ? 4.559 -25.359 -16.125 1 98 245 GLN A C 1
ATOM 1824 O O . GLN A 1 245 ? 3.852 -24.406 -15.812 1 98 245 GLN A O 1
ATOM 1829 N N . VAL A 1 246 ? 4.902 -26.344 -15.258 1 98.56 246 VAL A N 1
ATOM 1830 C CA . VAL A 1 246 ? 4.781 -26.203 -13.812 1 98.56 246 VAL A CA 1
ATOM 1831 C C . VAL A 1 246 ? 6.172 -26.203 -13.18 1 98.56 246 VAL A C 1
ATOM 1833 O O . VAL A 1 246 ? 7.016 -27.031 -13.508 1 98.56 246 VAL A O 1
ATOM 1836 N N . LEU A 1 247 ? 6.445 -25.219 -12.391 1 98.31 247 LEU A N 1
ATOM 1837 C CA . LEU A 1 247 ? 7.699 -25.156 -11.641 1 98.31 247 LEU A CA 1
ATOM 1838 C C . LEU A 1 247 ? 7.445 -25.25 -10.141 1 98.31 247 LEU A C 1
ATOM 1840 O O . LEU A 1 247 ? 6.656 -24.469 -9.594 1 98.31 247 LEU A O 1
ATOM 1844 N N . ALA A 1 248 ? 8.055 -26.172 -9.508 1 97.94 248 ALA A N 1
ATOM 1845 C CA . ALA A 1 248 ? 8.047 -26.281 -8.047 1 97.94 248 ALA A CA 1
ATOM 1846 C C . ALA A 1 248 ? 9.281 -25.609 -7.449 1 97.94 248 ALA A C 1
ATOM 1848 O O . ALA A 1 248 ? 10.406 -25.859 -7.883 1 97.94 248 ALA A O 1
ATOM 1849 N N . ILE A 1 249 ? 9.062 -24.719 -6.547 1 98.12 249 ILE A N 1
ATOM 1850 C CA . ILE A 1 249 ? 10.148 -23.891 -6.02 1 98.12 249 ILE A CA 1
ATOM 1851 C C . ILE A 1 249 ? 10.258 -24.094 -4.512 1 98.12 249 ILE A C 1
ATOM 1853 O O . ILE A 1 249 ? 9.242 -24.172 -3.812 1 98.12 249 ILE A O 1
ATOM 1857 N N . GLU A 1 250 ? 11.445 -24.172 -3.996 1 97.75 250 GLU A N 1
ATOM 1858 C CA . GLU A 1 250 ? 11.695 -24.297 -2.562 1 97.75 250 GLU A CA 1
ATOM 1859 C C . GLU A 1 250 ? 11.281 -23.031 -1.817 1 97.75 250 GLU A C 1
ATOM 1861 O O . GLU A 1 250 ? 11.633 -21.922 -2.225 1 97.75 250 GLU A O 1
ATOM 1866 N N . GLU A 1 251 ? 10.547 -23.25 -0.76 1 95.38 251 GLU A N 1
ATOM 1867 C CA . GLU A 1 251 ? 10.07 -22.125 0.047 1 95.38 251 GLU A CA 1
ATOM 1868 C C . GLU A 1 251 ? 11.227 -21.281 0.55 1 95.38 251 GLU A C 1
ATOM 1870 O O . GLU A 1 251 ? 11.141 -20.047 0.557 1 95.38 251 GLU A O 1
ATOM 1875 N N . GLU A 1 252 ? 12.281 -21.891 0.978 1 96.69 252 GLU A N 1
ATOM 1876 C CA . GLU A 1 252 ? 13.422 -21.156 1.521 1 96.69 252 GLU A CA 1
ATOM 1877 C C . GLU A 1 252 ? 14.055 -20.266 0.463 1 96.69 252 GLU A C 1
ATOM 1879 O O . GLU A 1 252 ? 14.523 -19.172 0.773 1 96.69 252 GLU A O 1
ATOM 1884 N N . GLU A 1 253 ? 14.102 -20.734 -0.782 1 97.69 253 GLU A N 1
ATOM 1885 C CA . GLU A 1 253 ? 14.586 -19.891 -1.875 1 97.69 253 GLU A CA 1
ATOM 1886 C C . GLU A 1 253 ? 13.703 -18.672 -2.059 1 97.69 253 GLU A C 1
ATOM 1888 O O . GLU A 1 253 ? 14.195 -17.562 -2.299 1 97.69 253 GLU A O 1
ATOM 1893 N N . ALA A 1 254 ? 12.43 -18.906 -1.954 1 97.69 254 ALA A N 1
ATOM 1894 C CA . ALA A 1 254 ? 11.461 -17.828 -2.096 1 97.69 254 ALA A CA 1
ATOM 1895 C C . ALA A 1 254 ? 11.633 -16.781 -0.989 1 97.69 254 ALA A C 1
ATOM 1897 O O . ALA A 1 254 ? 11.617 -15.578 -1.251 1 97.69 254 ALA A O 1
ATOM 1898 N N . ARG A 1 255 ? 11.797 -17.234 0.228 1 96.88 255 ARG A N 1
ATOM 1899 C CA . ARG A 1 255 ? 11.984 -16.344 1.373 1 96.88 255 ARG A CA 1
ATOM 1900 C C . ARG A 1 255 ? 13.266 -15.531 1.236 1 96.88 255 ARG A C 1
ATOM 1902 O O . ARG A 1 255 ? 13.273 -14.328 1.497 1 96.88 255 ARG A O 1
ATOM 1909 N N . ALA A 1 256 ? 14.328 -16.219 0.842 1 97.88 256 ALA A N 1
ATOM 1910 C CA . ALA A 1 256 ? 15.594 -15.523 0.619 1 97.88 256 ALA A CA 1
ATOM 1911 C C . ALA A 1 256 ? 15.445 -14.445 -0.451 1 97.88 256 ALA A C 1
ATOM 1913 O O . ALA A 1 256 ? 16.016 -13.352 -0.326 1 97.88 256 ALA A O 1
ATOM 1914 N N . MET A 1 257 ? 14.719 -14.75 -1.47 1 98.44 257 MET A N 1
ATOM 1915 C CA . MET A 1 257 ? 14.5 -13.781 -2.541 1 98.44 257 MET A CA 1
ATOM 1916 C C . MET A 1 257 ? 13.719 -12.578 -2.035 1 98.44 257 MET A C 1
ATOM 1918 O O . MET A 1 257 ? 13.984 -11.445 -2.432 1 98.44 257 MET A O 1
ATOM 1922 N N . CYS A 1 258 ? 12.758 -12.781 -1.141 1 97.56 258 CYS A N 1
ATOM 1923 C CA . CYS A 1 258 ? 12.031 -11.664 -0.542 1 97.56 258 CYS A CA 1
ATOM 1924 C C . CYS A 1 258 ? 12.984 -10.688 0.135 1 97.56 258 CYS A C 1
ATOM 1926 O O . CYS A 1 258 ? 12.859 -9.477 -0.028 1 97.56 258 CYS A O 1
ATOM 1928 N N . ARG A 1 259 ? 13.898 -11.273 0.853 1 97.62 259 ARG A N 1
ATOM 1929 C CA . ARG A 1 259 ? 14.859 -10.445 1.575 1 97.62 259 ARG A CA 1
ATOM 1930 C C . ARG A 1 259 ? 15.766 -9.695 0.609 1 97.62 259 ARG A C 1
ATOM 1932 O O . ARG A 1 259 ? 16.078 -8.516 0.826 1 97.62 259 ARG A O 1
ATOM 1939 N N . ARG A 1 260 ? 16.156 -10.336 -0.487 1 98.19 260 ARG A N 1
ATOM 1940 C CA . ARG A 1 260 ? 16.984 -9.672 -1.487 1 98.19 260 ARG A CA 1
ATOM 1941 C C . ARG A 1 260 ? 16.219 -8.562 -2.191 1 98.19 260 ARG A C 1
ATOM 1943 O O . ARG A 1 260 ? 16.781 -7.484 -2.441 1 98.19 260 ARG A O 1
ATOM 1950 N N . LEU A 1 261 ? 14.938 -8.82 -2.531 1 98.69 261 LEU A N 1
ATOM 1951 C CA . LEU A 1 261 ? 14.125 -7.789 -3.162 1 98.69 261 LEU A CA 1
ATOM 1952 C C . LEU A 1 261 ? 14.047 -6.543 -2.285 1 98.69 261 LEU A C 1
ATOM 1954 O O . LEU A 1 261 ? 14.117 -5.422 -2.789 1 98.69 261 LEU A O 1
ATOM 1958 N N . ALA A 1 262 ? 13.898 -6.73 -0.991 1 98.25 262 ALA A N 1
ATOM 1959 C CA . ALA A 1 262 ? 13.828 -5.605 -0.063 1 98.25 262 ALA A CA 1
ATOM 1960 C C . ALA A 1 262 ? 15.156 -4.852 -0.004 1 98.25 262 ALA A C 1
ATOM 1962 O O . ALA A 1 262 ? 15.203 -3.641 -0.234 1 98.25 262 ALA A O 1
ATOM 1963 N N . LYS A 1 263 ? 16.25 -5.559 0.115 1 97.56 263 LYS A N 1
ATOM 1964 C CA . LYS A 1 263 ? 17.547 -4.965 0.408 1 97.56 263 LYS A CA 1
ATOM 1965 C C . LYS A 1 263 ? 18.203 -4.438 -0.861 1 97.56 263 LYS A C 1
ATOM 1967 O O . LYS A 1 263 ? 18.984 -3.482 -0.811 1 97.56 263 LYS A O 1
ATOM 1972 N N . GLU A 1 264 ? 17.875 -5.109 -2.002 1 98 264 GLU A N 1
ATOM 1973 C CA . GLU A 1 264 ? 18.656 -4.816 -3.203 1 98 264 GLU A CA 1
ATOM 1974 C C . GLU A 1 264 ? 17.828 -4.031 -4.219 1 98 264 GLU A C 1
ATOM 1976 O O . GLU A 1 264 ? 18.391 -3.346 -5.078 1 98 264 GLU A O 1
ATOM 1981 N N . GLU A 1 265 ? 16.484 -4.141 -4.199 1 98.56 265 GLU A N 1
ATOM 1982 C CA . GLU A 1 265 ? 15.617 -3.488 -5.176 1 98.56 265 GLU A CA 1
ATOM 1983 C C . GLU A 1 265 ? 14.742 -2.432 -4.516 1 98.56 265 GLU A C 1
ATOM 1985 O O . GLU A 1 265 ? 14.125 -1.612 -5.203 1 98.56 265 GLU A O 1
ATOM 1990 N N . GLY A 1 266 ? 14.68 -2.375 -3.115 1 98.25 266 GLY A N 1
ATOM 1991 C CA . GLY A 1 266 ? 13.734 -1.506 -2.428 1 98.25 266 GLY A CA 1
ATOM 1992 C C . GLY A 1 266 ? 12.297 -1.947 -2.58 1 98.25 266 GLY A C 1
ATOM 1993 O O . GLY A 1 266 ? 11.383 -1.115 -2.605 1 98.25 266 GLY A O 1
ATOM 1994 N N . ILE A 1 267 ? 12.117 -3.258 -2.789 1 98.5 267 ILE A N 1
ATOM 1995 C CA . ILE A 1 267 ? 10.773 -3.793 -2.998 1 98.5 267 ILE A CA 1
ATOM 1996 C C . ILE A 1 267 ? 10.406 -4.73 -1.85 1 98.5 267 ILE A C 1
ATOM 1998 O O . ILE A 1 267 ? 11.008 -5.797 -1.695 1 98.5 267 ILE A O 1
ATOM 2002 N N . LEU A 1 268 ? 9.453 -4.332 -1.027 1 97.5 268 LEU A N 1
ATOM 2003 C CA . LEU A 1 268 ? 9 -5.066 0.149 1 97.5 268 LEU A CA 1
ATOM 2004 C C . LEU A 1 268 ? 7.777 -5.918 -0.178 1 97.5 268 LEU A C 1
ATOM 2006 O O . LEU A 1 268 ? 6.695 -5.391 -0.427 1 97.5 268 LEU A O 1
ATOM 2010 N N . VAL A 1 269 ? 7.961 -7.273 -0.119 1 97.5 269 VAL A N 1
ATOM 2011 C CA . VAL A 1 269 ? 6.898 -8.148 -0.604 1 97.5 269 VAL A CA 1
ATOM 2012 C C . VAL A 1 269 ? 6.812 -9.391 0.277 1 97.5 269 VAL A C 1
ATOM 2014 O O . VAL A 1 269 ? 7.637 -9.586 1.175 1 97.5 269 VAL A O 1
ATOM 2017 N N . GLY A 1 270 ? 5.758 -10.18 0.063 1 95.12 270 GLY A N 1
ATOM 2018 C CA . GLY A 1 270 ? 5.582 -11.445 0.756 1 95.12 270 GLY A CA 1
ATOM 2019 C C . GLY A 1 270 ? 6.242 -12.609 0.047 1 95.12 270 GLY A C 1
ATOM 2020 O O . GLY A 1 270 ? 6.758 -12.461 -1.062 1 95.12 270 GLY A O 1
ATOM 2021 N N . THR A 1 271 ? 6.094 -13.789 0.63 1 95.44 271 THR A N 1
ATOM 2022 C CA . THR A 1 271 ? 6.84 -14.969 0.205 1 95.44 271 THR A CA 1
ATOM 2023 C C . THR A 1 271 ? 6.344 -15.461 -1.151 1 95.44 271 THR A C 1
ATOM 2025 O O . THR A 1 271 ? 7.129 -15.969 -1.958 1 95.44 271 THR A O 1
ATOM 2028 N N . SER A 1 272 ? 5.027 -15.344 -1.422 1 96.19 272 SER A N 1
ATOM 2029 C CA . SER A 1 272 ? 4.523 -15.773 -2.721 1 96.19 272 SER A CA 1
ATOM 2030 C C . SER A 1 272 ? 5.18 -15 -3.855 1 96.19 272 SER A C 1
ATOM 2032 O O . SER A 1 272 ? 5.418 -15.547 -4.938 1 96.19 272 SER A O 1
ATOM 2034 N N . THR A 1 273 ? 5.492 -13.711 -3.605 1 98.44 273 THR A N 1
ATOM 2035 C CA . THR A 1 273 ? 6.219 -12.922 -4.594 1 98.44 273 THR A CA 1
ATOM 2036 C C . THR A 1 273 ? 7.641 -13.445 -4.773 1 98.44 273 THR A C 1
ATOM 2038 O O . THR A 1 273 ? 8.156 -13.484 -5.891 1 98.44 273 THR A O 1
ATOM 2041 N N . GLY A 1 274 ? 8.258 -13.812 -3.617 1 98.44 274 GLY A N 1
ATOM 2042 C CA . GLY A 1 274 ? 9.562 -14.453 -3.74 1 98.44 274 GLY A CA 1
ATOM 2043 C C . GLY A 1 274 ? 9.547 -15.664 -4.652 1 98.44 274 GLY A C 1
ATOM 2044 O O . GLY A 1 274 ? 10.445 -15.836 -5.48 1 98.44 274 GLY A O 1
ATOM 2045 N N . LEU A 1 275 ? 8.516 -16.469 -4.484 1 98.5 275 LEU A N 1
ATOM 2046 C CA . LEU A 1 275 ? 8.352 -17.641 -5.336 1 98.5 275 LEU A CA 1
ATOM 2047 C C . LEU A 1 275 ? 8.203 -17.25 -6.797 1 98.5 275 LEU A C 1
ATOM 2049 O O . LEU A 1 275 ? 8.828 -17.828 -7.68 1 98.5 275 LEU A O 1
ATOM 2053 N N . ASN A 1 276 ? 7.398 -16.25 -7.07 1 98.88 276 ASN A N 1
ATOM 2054 C CA . ASN A 1 276 ? 7.184 -15.734 -8.422 1 98.88 276 ASN A CA 1
ATOM 2055 C C . ASN A 1 276 ? 8.484 -15.273 -9.062 1 98.88 276 ASN A C 1
ATOM 2057 O O . ASN A 1 276 ? 8.766 -15.594 -10.219 1 98.88 276 ASN A O 1
ATOM 2061 N N . VAL A 1 277 ? 9.273 -14.578 -8.297 1 98.94 277 VAL A N 1
ATOM 2062 C CA . VAL A 1 277 ? 10.5 -14 -8.844 1 98.94 277 VAL A CA 1
ATOM 2063 C C . VAL A 1 277 ? 11.516 -15.102 -9.117 1 98.94 277 VAL A C 1
ATOM 2065 O O . VAL A 1 277 ? 12.211 -15.07 -10.141 1 98.94 277 VAL A O 1
ATOM 2068 N N . ILE A 1 278 ? 11.586 -16.109 -8.234 1 98.88 278 ILE A N 1
ATOM 2069 C CA . ILE A 1 278 ? 12.469 -17.25 -8.492 1 98.88 278 ILE A CA 1
ATOM 2070 C C . ILE A 1 278 ? 12.078 -17.922 -9.797 1 98.88 278 ILE A C 1
ATOM 2072 O O . ILE A 1 278 ? 12.93 -18.234 -10.633 1 98.88 278 ILE A O 1
ATOM 2076 N N . GLY A 1 279 ? 10.742 -18.188 -9.977 1 98.88 279 GLY A N 1
ATOM 2077 C CA . GLY A 1 279 ? 10.258 -18.734 -11.234 1 98.88 279 GLY A CA 1
ATOM 2078 C C . GLY A 1 279 ? 10.609 -17.875 -12.438 1 98.88 279 GLY A C 1
ATOM 2079 O O . GLY A 1 279 ? 11.047 -18.375 -13.461 1 98.88 279 GLY A O 1
ATOM 2080 N N . ALA A 1 280 ? 10.469 -16.578 -12.305 1 98.94 280 ALA A N 1
ATOM 2081 C CA . ALA A 1 280 ? 10.758 -15.641 -13.391 1 98.94 280 ALA A CA 1
ATOM 2082 C C . ALA A 1 280 ? 12.234 -15.664 -13.75 1 98.94 280 ALA A C 1
ATOM 2084 O O . ALA A 1 280 ? 12.594 -15.57 -14.93 1 98.94 280 ALA A O 1
ATOM 2085 N N . LEU A 1 281 ? 13.086 -15.734 -12.727 1 98.88 281 LEU A N 1
ATOM 2086 C CA . LEU A 1 281 ? 14.523 -15.758 -12.977 1 98.88 281 LEU A CA 1
ATOM 2087 C C . LEU A 1 281 ? 14.922 -17.031 -13.719 1 98.88 281 LEU A C 1
ATOM 2089 O O . LEU A 1 281 ? 15.797 -17 -14.586 1 98.88 281 LEU A O 1
ATOM 2093 N N . ARG A 1 282 ? 14.328 -18.172 -13.375 1 98.69 282 ARG A N 1
ATOM 2094 C CA . ARG A 1 282 ? 14.594 -19.406 -14.094 1 98.69 282 ARG A CA 1
ATOM 2095 C C . ARG A 1 282 ? 14.188 -19.297 -15.562 1 98.69 282 ARG A C 1
ATOM 2097 O O . ARG A 1 282 ? 14.945 -19.672 -16.453 1 98.69 282 ARG A O 1
ATOM 2104 N N . LEU A 1 283 ? 13.016 -18.75 -15.789 1 98.81 283 LEU A N 1
ATOM 2105 C CA . LEU A 1 283 ? 12.547 -18.547 -17.156 1 98.81 283 LEU A CA 1
ATOM 2106 C C . LEU A 1 283 ? 13.453 -17.562 -17.891 1 98.81 283 LEU A C 1
ATOM 2108 O O . LEU A 1 283 ? 13.758 -17.75 -19.078 1 98.81 283 LEU A O 1
ATOM 2112 N N . ALA A 1 284 ? 13.852 -16.5 -17.203 1 98.81 284 ALA A N 1
ATOM 2113 C CA . ALA A 1 284 ? 14.703 -15.477 -17.797 1 98.81 284 ALA A CA 1
ATOM 2114 C C . ALA A 1 284 ? 16.031 -16.062 -18.266 1 98.81 284 ALA A C 1
ATOM 2116 O O . ALA A 1 284 ? 16.547 -15.703 -19.312 1 98.81 284 ALA A O 1
ATOM 2117 N N . LYS A 1 285 ? 16.578 -16.922 -17.422 1 98.5 285 LYS A N 1
ATOM 2118 C CA . LYS A 1 285 ? 17.828 -17.609 -17.781 1 98.5 285 LYS A CA 1
ATOM 2119 C C . LYS A 1 285 ? 17.656 -18.469 -19.016 1 98.5 285 LYS A C 1
ATOM 2121 O O . LYS A 1 285 ? 18.516 -18.5 -19.891 1 98.5 285 LYS A O 1
ATOM 2126 N N . GLU A 1 286 ? 16.547 -19.188 -19.078 1 98.12 286 GLU A N 1
ATOM 2127 C CA . GLU A 1 286 ? 16.266 -20.078 -20.203 1 98.12 286 GLU A CA 1
ATOM 2128 C C . GLU A 1 286 ? 16.094 -19.281 -21.5 1 98.12 286 GLU A C 1
ATOM 2130 O O . GLU A 1 286 ? 16.562 -19.703 -22.562 1 98.12 286 GLU A O 1
ATOM 2135 N N . LEU A 1 287 ? 15.477 -18.141 -21.469 1 98.19 287 LEU A N 1
ATOM 2136 C CA . LEU A 1 287 ? 15.117 -17.359 -22.641 1 98.19 287 LEU A CA 1
ATOM 2137 C C . LEU A 1 287 ? 16.312 -16.547 -23.156 1 98.19 287 LEU A C 1
ATOM 2139 O O . LEU A 1 287 ? 16.484 -16.375 -24.359 1 98.19 287 LEU A O 1
ATOM 2143 N N . GLY A 1 288 ? 17.094 -16.062 -22.188 1 98 288 GLY A N 1
ATOM 2144 C CA . GLY A 1 288 ? 18.266 -15.297 -22.562 1 98 288 GLY A CA 1
ATOM 2145 C C . GLY A 1 288 ? 17.953 -13.836 -22.828 1 98 288 GLY A C 1
ATOM 2146 O O . GLY A 1 288 ? 16.812 -13.391 -22.656 1 98 288 GLY A O 1
ATOM 2147 N N . PRO A 1 289 ? 19.047 -13.062 -23.234 1 97.88 289 PRO A N 1
ATOM 2148 C CA . PRO A 1 289 ? 18.938 -11.609 -23.391 1 97.88 289 PRO A CA 1
ATOM 2149 C C . PRO A 1 289 ? 17.984 -11.219 -24.516 1 97.88 289 PRO A C 1
ATOM 2151 O O . PRO A 1 289 ? 17.812 -11.977 -25.484 1 97.88 289 PRO A O 1
ATOM 2154 N N . GLY A 1 290 ? 17.344 -10.078 -24.406 1 97.75 290 GLY A N 1
ATOM 2155 C CA . GLY A 1 290 ? 16.469 -9.539 -25.438 1 97.75 290 GLY A CA 1
ATOM 2156 C C . GLY A 1 290 ? 15.023 -9.969 -25.281 1 97.75 290 GLY A C 1
ATOM 2157 O O . GLY A 1 290 ? 14.172 -9.594 -26.078 1 97.75 290 GLY A O 1
ATOM 2158 N N . LYS A 1 291 ? 14.773 -10.742 -24.281 1 98.62 291 LYS A N 1
ATOM 2159 C CA . LYS A 1 291 ? 13.43 -11.227 -24 1 98.62 291 LYS A CA 1
ATOM 2160 C C . LYS A 1 291 ? 12.859 -10.586 -22.734 1 98.62 291 LYS A C 1
ATOM 2162 O O . LYS A 1 291 ? 13.586 -9.945 -21.984 1 98.62 291 LYS A O 1
ATOM 2167 N N . THR A 1 292 ? 11.555 -10.656 -22.609 1 98.75 292 THR A N 1
ATOM 2168 C CA . THR A 1 292 ? 10.859 -10.039 -21.484 1 98.75 292 THR A CA 1
ATOM 2169 C C . THR A 1 292 ? 10.07 -11.078 -20.703 1 98.75 292 THR A C 1
ATOM 2171 O O . THR A 1 292 ? 9.211 -11.773 -21.266 1 98.75 292 THR A O 1
ATOM 2174 N N . VAL A 1 293 ? 10.359 -11.219 -19.438 1 98.94 293 VAL A N 1
ATOM 2175 C CA . VAL A 1 293 ? 9.609 -12.039 -18.484 1 98.94 293 VAL A CA 1
ATOM 2176 C C . VAL A 1 293 ? 8.867 -11.148 -17.5 1 98.94 293 VAL A C 1
ATOM 2178 O O . VAL A 1 293 ? 9.445 -10.195 -16.953 1 98.94 293 VAL A O 1
ATOM 2181 N N . VAL A 1 294 ? 7.578 -11.375 -17.281 1 98.94 294 VAL A N 1
ATOM 2182 C CA . VAL A 1 294 ? 6.781 -10.602 -16.328 1 98.94 294 VAL A CA 1
ATOM 2183 C C . VAL A 1 294 ? 6.219 -11.523 -15.25 1 98.94 294 VAL A C 1
ATOM 2185 O O . VAL A 1 294 ? 5.816 -12.648 -15.539 1 98.94 294 VAL A O 1
ATOM 2188 N N . THR A 1 295 ? 6.25 -11.117 -14.039 1 98.94 295 THR A N 1
ATOM 2189 C CA . THR A 1 295 ? 5.578 -11.805 -12.938 1 98.94 295 THR A CA 1
ATOM 2190 C C . THR A 1 295 ? 4.941 -10.805 -11.984 1 98.94 295 THR A C 1
ATOM 2192 O O . THR A 1 295 ? 4.875 -9.609 -12.281 1 98.94 295 THR A O 1
ATOM 2195 N N . ILE A 1 296 ? 4.398 -11.32 -10.828 1 98.69 296 ILE A N 1
ATOM 2196 C CA . ILE A 1 296 ? 3.48 -10.523 -10.016 1 98.69 296 ILE A CA 1
ATOM 2197 C C . ILE A 1 296 ? 4.035 -10.383 -8.602 1 98.69 29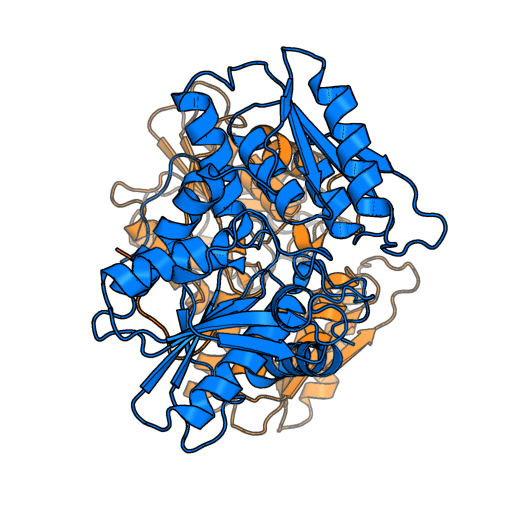6 ILE A C 1
ATOM 2199 O O . ILE A 1 296 ? 4.48 -11.359 -7.996 1 98.69 296 ILE A O 1
ATOM 2203 N N . ALA A 1 297 ? 4.09 -9.117 -8.086 1 98.69 297 ALA A N 1
ATOM 2204 C CA . ALA A 1 297 ? 4.164 -8.906 -6.645 1 98.69 297 ALA A CA 1
ATOM 2205 C C . ALA A 1 297 ? 2.783 -9.016 -6.004 1 98.69 297 ALA A C 1
ATOM 2207 O O . ALA A 1 297 ? 1.961 -8.109 -6.125 1 98.69 297 ALA A O 1
ATOM 2208 N N . CYS A 1 298 ? 2.559 -10.008 -5.312 1 97.81 298 CYS A N 1
ATOM 2209 C CA . CYS A 1 298 ? 1.219 -10.43 -4.918 1 97.81 298 CYS A CA 1
ATOM 2210 C C . CYS A 1 298 ? 0.652 -9.508 -3.846 1 97.81 298 CYS A C 1
ATOM 2212 O O . CYS A 1 298 ? -0.518 -9.125 -3.904 1 97.81 298 CYS A O 1
ATOM 2214 N N . ASP A 1 299 ? 1.458 -9.219 -2.84 1 96.12 299 ASP A N 1
ATOM 2215 C CA . ASP A 1 299 ? 1.056 -8.367 -1.725 1 96.12 299 ASP A CA 1
ATOM 2216 C C . ASP A 1 299 ? 2.262 -7.664 -1.108 1 96.12 299 ASP A C 1
ATOM 2218 O O . ASP A 1 299 ? 3.4 -7.906 -1.509 1 96.12 299 ASP A O 1
ATOM 2222 N N . THR A 1 300 ? 1.97 -6.73 -0.225 1 96.5 300 THR A N 1
ATOM 2223 C CA . THR A 1 300 ? 3.027 -5.957 0.415 1 96.5 300 THR A CA 1
ATOM 2224 C C . THR A 1 300 ? 3.621 -6.723 1.593 1 96.5 300 THR A C 1
ATOM 2226 O O . THR A 1 300 ? 2.904 -7.426 2.307 1 96.5 300 THR A O 1
ATOM 2229 N N . GLY A 1 301 ? 4.867 -6.52 1.815 1 94.62 301 GLY A N 1
ATOM 2230 C CA . GLY A 1 301 ? 5.539 -7.102 2.967 1 94.62 301 GLY A CA 1
ATOM 2231 C C . GLY A 1 301 ? 5.047 -6.543 4.289 1 94.62 301 GLY A C 1
ATOM 2232 O O . GLY A 1 301 ? 5.285 -7.133 5.344 1 94.62 301 GLY A O 1
ATOM 2233 N N . LEU A 1 302 ? 4.352 -5.445 4.289 1 92.75 302 LEU A N 1
ATOM 2234 C CA . LEU A 1 302 ? 3.83 -4.832 5.508 1 92.75 302 LEU A CA 1
ATOM 2235 C C . LEU A 1 302 ? 2.881 -5.777 6.234 1 92.75 302 LEU A C 1
ATOM 2237 O O . LEU A 1 302 ? 2.67 -5.648 7.441 1 92.75 302 LEU A O 1
ATOM 2241 N N . LYS A 1 303 ? 2.402 -6.754 5.5 1 90.62 303 LYS A N 1
ATOM 2242 C CA . LYS A 1 303 ? 1.45 -7.699 6.074 1 90.62 303 LYS A CA 1
ATOM 2243 C C . LYS A 1 303 ? 2.17 -8.812 6.824 1 90.62 303 LYS A C 1
ATOM 2245 O O . LYS A 1 303 ? 1.528 -9.703 7.391 1 90.62 303 LYS A O 1
ATOM 2250 N N . TYR A 1 304 ? 3.494 -8.75 6.852 1 88.62 304 TYR A N 1
ATOM 2251 C CA . TYR A 1 304 ? 4.266 -9.852 7.406 1 88.62 304 TYR A CA 1
ATOM 2252 C C . TYR A 1 304 ? 5.273 -9.352 8.438 1 88.62 304 TYR A C 1
ATOM 2254 O O . TYR A 1 304 ? 6.312 -9.977 8.648 1 88.62 304 TYR A O 1
ATOM 2262 N N . MET A 1 305 ? 5.031 -8.211 9.039 1 87.06 305 MET A N 1
ATOM 2263 C CA . MET A 1 305 ? 6.031 -7.578 9.891 1 87.06 305 MET A CA 1
ATOM 2264 C C . MET A 1 305 ? 6.082 -8.25 11.258 1 87.06 305 MET A C 1
ATOM 2266 O O . MET A 1 305 ? 7.016 -8.016 12.031 1 87.06 305 MET A O 1
ATOM 2270 N N . ASN A 1 306 ? 5.141 -9.117 11.531 1 81.81 306 ASN A N 1
ATOM 2271 C CA . ASN A 1 306 ? 5.141 -9.805 12.82 1 81.81 306 ASN A CA 1
ATOM 2272 C C . ASN A 1 306 ? 5.707 -11.219 12.695 1 81.81 306 ASN A C 1
ATOM 2274 O O . ASN A 1 306 ? 5.82 -11.93 13.695 1 81.81 306 ASN A O 1
ATOM 2278 N N . GLY A 1 307 ? 6.102 -11.594 11.508 1 79.81 307 GLY A N 1
ATOM 2279 C CA . GLY A 1 307 ? 6.645 -12.93 11.312 1 79.81 307 GLY A CA 1
ATOM 2280 C C . GLY A 1 307 ? 8.141 -12.938 11.078 1 79.81 307 GLY A C 1
ATOM 2281 O O . GLY A 1 307 ? 8.844 -12.008 11.492 1 79.81 307 GLY A O 1
ATOM 2282 N N . ASP A 1 308 ? 8.617 -14.031 10.594 1 80.88 308 ASP A N 1
ATOM 2283 C CA . ASP A 1 308 ? 10.055 -14.211 10.453 1 80.88 308 ASP A CA 1
ATOM 2284 C C . ASP A 1 308 ? 10.484 -14.102 8.992 1 80.88 308 ASP A C 1
ATOM 2286 O O . ASP A 1 308 ? 11.57 -14.547 8.617 1 80.88 308 ASP A O 1
ATOM 2290 N N . LEU A 1 309 ? 9.656 -13.555 8.188 1 81.44 309 LEU A N 1
ATOM 2291 C CA . LEU A 1 309 ? 9.953 -13.5 6.762 1 81.44 309 LEU A CA 1
ATOM 2292 C C . LEU A 1 309 ? 11.148 -12.594 6.492 1 81.44 309 LEU A C 1
ATOM 2294 O O . LEU A 1 309 ? 12.086 -12.984 5.789 1 81.44 309 LEU A O 1
ATOM 2298 N N . LEU A 1 310 ? 11.172 -11.484 7.145 1 75.75 310 LEU A N 1
ATOM 2299 C CA . LEU A 1 310 ? 12.094 -10.438 6.715 1 75.75 310 LEU A CA 1
ATOM 2300 C C . LEU A 1 310 ? 13.25 -10.297 7.695 1 75.75 310 LEU A C 1
ATOM 2302 O O . LEU A 1 310 ? 14.055 -9.367 7.586 1 75.75 310 LEU A O 1
ATOM 2306 N N . PHE A 1 311 ? 13.328 -11.227 8.648 1 71.62 311 PHE A N 1
ATOM 2307 C CA . PHE A 1 311 ? 14.406 -11.211 9.625 1 71.62 311 PHE A CA 1
ATOM 2308 C C . PHE A 1 311 ? 15.023 -12.594 9.781 1 71.62 311 PHE A C 1
ATOM 2310 O O . PHE A 1 311 ? 14.352 -13.602 9.555 1 71.62 311 PHE A O 1
ATOM 2317 N N . MET B 1 1 ? -5.32 5.613 -19.156 1 69 1 MET B N 1
ATOM 2318 C CA . MET B 1 1 ? -4.117 5.008 -19.719 1 69 1 MET B CA 1
ATOM 2319 C C . MET B 1 1 ? -3.289 4.324 -18.641 1 69 1 MET B C 1
ATOM 2321 O O . MET B 1 1 ? -3.154 4.844 -17.531 1 69 1 MET B O 1
ATOM 2325 N N . VAL B 1 2 ? -2.801 3.047 -18.938 1 84.75 2 VAL B N 1
ATOM 2326 C CA . VAL B 1 2 ? -2.006 2.246 -18.016 1 84.75 2 VAL B CA 1
ATOM 2327 C C . VAL B 1 2 ? -0.582 2.793 -17.953 1 84.75 2 VAL B C 1
ATOM 2329 O O . VAL B 1 2 ? -0.067 3.324 -18.938 1 84.75 2 VAL B O 1
ATOM 2332 N N . SER B 1 3 ? -0.007 2.818 -16.797 1 87.19 3 SER B N 1
ATOM 2333 C CA . SER B 1 3 ? 1.35 3.326 -16.625 1 87.19 3 SER B CA 1
ATOM 2334 C C . SER B 1 3 ? 2.355 2.488 -17.406 1 87.19 3 SER B C 1
ATOM 2336 O O . SER B 1 3 ? 2.18 1.277 -17.547 1 87.19 3 SER B O 1
ATOM 2338 N N . VAL B 1 4 ? 3.346 3.105 -17.938 1 92.69 4 VAL B N 1
ATOM 2339 C CA . VAL B 1 4 ? 4.422 2.4 -18.625 1 92.69 4 VAL B CA 1
ATOM 2340 C C . VAL B 1 4 ? 5.336 1.724 -17.609 1 92.69 4 VAL B C 1
ATOM 2342 O O . VAL B 1 4 ? 5.512 2.227 -16.5 1 92.69 4 VAL B O 1
ATOM 2345 N N . PRO B 1 5 ? 5.883 0.597 -17.984 1 96.5 5 PRO B N 1
ATOM 2346 C CA . PRO B 1 5 ? 6.84 -0.03 -17.078 1 96.5 5 PRO B CA 1
ATOM 2347 C C . PRO B 1 5 ? 8 0.896 -16.719 1 96.5 5 PRO B C 1
ATOM 2349 O O . PRO B 1 5 ? 8.461 1.675 -17.547 1 96.5 5 PRO B O 1
ATOM 2352 N N . THR B 1 6 ? 8.445 0.773 -15.477 1 96.88 6 THR B N 1
ATOM 2353 C CA . THR B 1 6 ? 9.461 1.697 -14.984 1 96.88 6 THR B CA 1
ATOM 2354 C C . THR B 1 6 ? 10.773 0.963 -14.703 1 96.88 6 THR B C 1
ATOM 2356 O O . THR B 1 6 ? 10.805 -0.268 -14.664 1 96.88 6 THR B O 1
ATOM 2359 N N . SER B 1 7 ? 11.859 1.748 -14.5 1 96.75 7 SER B N 1
ATOM 2360 C CA . SER B 1 7 ? 13.203 1.188 -14.43 1 96.75 7 SER B CA 1
ATOM 2361 C C . SER B 1 7 ? 13.523 0.686 -13.023 1 96.75 7 SER B C 1
ATOM 2363 O O . SER B 1 7 ? 14.398 -0.169 -12.852 1 96.75 7 SER B O 1
ATOM 2365 N N . ASN B 1 8 ? 12.945 1.301 -12.023 1 97.06 8 ASN B N 1
ATOM 2366 C CA . ASN B 1 8 ? 13.078 0.85 -10.641 1 97.06 8 ASN B CA 1
ATOM 2367 C C . ASN B 1 8 ? 11.922 1.344 -9.773 1 97.06 8 ASN B C 1
ATOM 2369 O O . ASN B 1 8 ? 11.055 2.082 -10.242 1 97.06 8 ASN B O 1
ATOM 2373 N N . VAL B 1 9 ? 11.922 0.956 -8.547 1 98.5 9 VAL B N 1
ATOM 2374 C CA . VAL B 1 9 ? 10.789 1.181 -7.66 1 98.5 9 VAL B CA 1
ATOM 2375 C C . VAL B 1 9 ? 10.633 2.676 -7.391 1 98.5 9 VAL B C 1
ATOM 2377 O O . VAL B 1 9 ? 9.523 3.152 -7.137 1 98.5 9 VAL B O 1
ATOM 2380 N N . LEU B 1 10 ? 11.711 3.496 -7.465 1 98.56 10 LEU B N 1
ATOM 2381 C CA . LEU B 1 10 ? 11.664 4.926 -7.18 1 98.56 10 LEU B CA 1
ATOM 2382 C C . LEU B 1 10 ? 10.797 5.652 -8.203 1 98.56 10 LEU B C 1
ATOM 2384 O O . LEU B 1 10 ? 10.188 6.68 -7.883 1 98.56 10 LEU B O 1
ATOM 2388 N N . ASP B 1 11 ? 10.672 5.074 -9.398 1 97.81 11 ASP B N 1
ATOM 2389 C CA . ASP B 1 11 ? 9.891 5.672 -10.477 1 97.81 11 ASP B CA 1
ATOM 2390 C C . ASP B 1 11 ? 8.398 5.484 -10.234 1 97.81 11 ASP B C 1
ATOM 2392 O O . ASP B 1 11 ? 7.57 6.074 -10.938 1 97.81 11 ASP B O 1
ATOM 2396 N N . THR B 1 12 ? 8.039 4.699 -9.227 1 97.81 12 THR B N 1
ATOM 2397 C CA . THR B 1 12 ? 6.637 4.453 -8.938 1 97.81 12 THR B CA 1
ATOM 2398 C C . THR B 1 12 ? 6.137 5.402 -7.848 1 97.81 12 THR B C 1
ATOM 2400 O O . THR B 1 12 ? 4.953 5.395 -7.508 1 97.81 12 THR B O 1
ATOM 2403 N N . ILE B 1 13 ? 7.039 6.234 -7.293 1 98.19 13 ILE B N 1
ATOM 2404 C CA . ILE B 1 13 ? 6.66 7.184 -6.258 1 98.19 13 ILE B CA 1
ATOM 2405 C C . ILE B 1 13 ? 5.859 8.328 -6.875 1 98.19 13 ILE B C 1
ATOM 2407 O O . ILE B 1 13 ? 6.32 8.984 -7.809 1 98.19 13 ILE B O 1
ATOM 2411 N N . GLY B 1 14 ? 4.66 8.562 -6.355 1 97.12 14 GLY B N 1
ATOM 2412 C CA . GLY B 1 14 ? 3.816 9.648 -6.836 1 97.12 14 GLY B CA 1
ATOM 2413 C C . GLY B 1 14 ? 2.707 9.18 -7.758 1 97.12 14 GLY B C 1
ATOM 2414 O O . GLY B 1 14 ? 2.404 7.984 -7.812 1 97.12 14 GLY B O 1
ATOM 2415 N N . ASN B 1 15 ? 1.937 10.117 -8.281 1 96.31 15 ASN B N 1
ATOM 2416 C CA . ASN B 1 15 ? 0.771 9.891 -9.125 1 96.31 15 ASN B CA 1
ATOM 2417 C C . ASN B 1 15 ? -0.258 9 -8.438 1 96.31 15 ASN B C 1
ATOM 2419 O O . ASN B 1 15 ? -0.744 8.031 -9.023 1 96.31 15 ASN B O 1
ATOM 2423 N N . THR B 1 16 ? -0.446 9.336 -7.184 1 97.62 16 THR B N 1
ATOM 2424 C CA . THR B 1 16 ? -1.382 8.555 -6.383 1 97.62 16 THR B CA 1
ATOM 2425 C C . THR B 1 16 ? -2.82 8.969 -6.676 1 97.62 16 THR B C 1
ATOM 2427 O O . THR B 1 16 ? -3.068 10.078 -7.145 1 97.62 16 THR B O 1
ATOM 2430 N N . PRO B 1 17 ? -3.777 8.094 -6.445 1 97.75 17 PRO B N 1
ATOM 2431 C CA . PRO B 1 17 ? -5.176 8.414 -6.75 1 97.75 17 PRO B CA 1
ATOM 2432 C C . PRO B 1 17 ? -5.797 9.375 -5.738 1 97.75 17 PRO B C 1
ATOM 2434 O O . PRO B 1 17 ? -5.301 9.5 -4.617 1 97.75 17 PRO B O 1
ATOM 2437 N N . CYS B 1 18 ? -6.77 10.078 -6.188 1 98.19 18 CYS B N 1
ATOM 2438 C CA . CYS B 1 18 ? -7.637 10.898 -5.352 1 98.19 18 CYS B CA 1
ATOM 2439 C C . CYS B 1 18 ? -9.07 10.375 -5.363 1 98.19 18 CYS B C 1
ATOM 2441 O O . CYS B 1 18 ? -9.617 10.094 -6.426 1 98.19 18 CYS B O 1
ATOM 2443 N N . VAL B 1 19 ? -9.625 10.219 -4.148 1 98.5 19 VAL B N 1
ATOM 2444 C CA . VAL B 1 19 ? -10.93 9.578 -4.055 1 98.5 19 VAL B CA 1
ATOM 2445 C C . VAL B 1 19 ? -11.914 10.508 -3.354 1 98.5 19 VAL B C 1
ATOM 2447 O O . VAL B 1 19 ? -11.555 11.18 -2.383 1 98.5 19 VAL B O 1
ATOM 2450 N N . ARG B 1 20 ? -13.109 10.586 -3.889 1 98.62 20 ARG B N 1
ATOM 2451 C CA . ARG B 1 20 ? -14.18 11.32 -3.219 1 98.62 20 ARG B CA 1
ATOM 2452 C C . ARG B 1 20 ? -14.688 10.555 -2.002 1 98.62 20 ARG B C 1
ATOM 2454 O O . ARG B 1 20 ? -14.891 9.336 -2.064 1 98.62 20 ARG B O 1
ATOM 2461 N N . LEU B 1 21 ? -14.758 11.203 -0.871 1 98.69 21 LEU B N 1
ATOM 2462 C CA . LEU B 1 21 ? -15.43 10.633 0.289 1 98.69 21 LEU B CA 1
ATOM 2463 C C . LEU B 1 21 ? -16.938 10.789 0.174 1 98.69 21 LEU B C 1
ATOM 2465 O O . LEU B 1 21 ? -17.438 11.844 -0.234 1 98.69 21 LEU B O 1
ATOM 2469 N N . ASN B 1 22 ? -17.688 9.742 0.509 1 97.94 22 ASN B N 1
ATOM 2470 C CA . ASN B 1 22 ? -19.125 9.742 0.256 1 97.94 22 ASN B CA 1
ATOM 2471 C C . ASN B 1 22 ? -19.922 9.633 1.552 1 97.94 22 ASN B C 1
ATOM 2473 O O . ASN B 1 22 ? -20.781 10.469 1.828 1 97.94 22 ASN B O 1
ATOM 2477 N N . ASN B 1 23 ? -19.562 8.734 2.352 1 97.88 23 ASN B N 1
ATOM 2478 C CA . ASN B 1 23 ? -20.422 8.352 3.465 1 97.88 23 ASN B CA 1
ATOM 2479 C C . ASN B 1 23 ? -20.109 9.164 4.715 1 97.88 23 ASN B C 1
ATOM 2481 O O . ASN B 1 23 ? -21 9.391 5.547 1 97.88 23 ASN B O 1
ATOM 2485 N N . VAL B 1 24 ? -18.875 9.672 4.852 1 98.38 24 VAL B N 1
ATOM 2486 C CA . VAL B 1 24 ? -18.484 10.359 6.078 1 98.38 24 VAL B CA 1
ATOM 2487 C C . VAL B 1 24 ? -18.703 11.867 5.918 1 98.38 24 VAL B C 1
ATOM 2489 O O . VAL B 1 24 ? -18.531 12.633 6.867 1 98.38 24 VAL B O 1
ATOM 2492 N N . VAL B 1 25 ? -19.047 12.336 4.742 1 98.38 25 VAL B N 1
ATOM 2493 C CA . VAL B 1 25 ? -19.266 13.758 4.48 1 98.38 25 VAL B CA 1
ATOM 2494 C C . VAL B 1 25 ? -20.719 14.109 4.719 1 98.38 25 VAL B C 1
ATOM 2496 O O . VAL B 1 25 ? -21.625 13.523 4.105 1 98.38 25 VAL B O 1
ATOM 2499 N N . PRO B 1 26 ? -21 15.047 5.57 1 96.81 26 PRO B N 1
ATOM 2500 C CA . PRO B 1 26 ? -22.391 15.453 5.781 1 96.81 26 PRO B CA 1
ATOM 2501 C C . PRO B 1 26 ? -23.031 16.047 4.523 1 96.81 26 PRO B C 1
ATOM 2503 O O . PRO B 1 26 ? -22.328 16.438 3.596 1 96.81 26 PRO B O 1
ATOM 2506 N N . LYS B 1 27 ? -24.359 16.078 4.566 1 95.44 27 LYS B N 1
ATOM 2507 C CA . LYS B 1 27 ? -25.094 16.656 3.443 1 95.44 27 LYS B CA 1
ATOM 2508 C C . LYS B 1 27 ? -24.875 18.156 3.361 1 95.44 27 LYS B C 1
ATOM 2510 O O . LYS B 1 27 ? -24.562 18.797 4.363 1 95.44 27 LYS B O 1
ATOM 2515 N N . ALA B 1 28 ? -25 18.719 2.26 1 96.38 28 ALA B N 1
ATOM 2516 C CA . ALA B 1 28 ? -24.984 20.156 2.002 1 96.38 28 ALA B CA 1
ATOM 2517 C C . ALA B 1 28 ? -23.641 20.766 2.346 1 96.38 28 ALA B C 1
ATOM 2519 O O . ALA B 1 28 ? -23.562 21.875 2.889 1 96.38 28 ALA B O 1
ATOM 2520 N N . CYS B 1 29 ? -22.578 20.016 2.17 1 97.88 29 CYS B N 1
ATOM 2521 C CA . CYS B 1 29 ? -21.188 20.484 2.328 1 97.88 29 CYS B CA 1
ATOM 2522 C C . CYS B 1 29 ? -20.438 20.391 1.01 1 97.88 29 CYS B C 1
ATOM 2524 O O . CYS B 1 29 ? -20.969 19.922 0.008 1 97.88 29 CYS B O 1
ATOM 2526 N N . ALA B 1 30 ? -19.297 20.984 0.958 1 98.69 30 ALA B N 1
ATOM 2527 C CA . ALA B 1 30 ? -18.406 20.828 -0.187 1 98.69 30 ALA B CA 1
ATOM 2528 C C . ALA B 1 30 ? -18.047 19.359 -0.397 1 98.69 30 ALA B C 1
ATOM 2530 O O . ALA B 1 30 ? -18.172 18.547 0.521 1 98.69 30 ALA B O 1
ATOM 2531 N N . GLN B 1 31 ? -17.672 19.016 -1.591 1 98.56 31 GLN B N 1
ATOM 2532 C CA . GLN B 1 31 ? -17.109 17.688 -1.838 1 98.56 31 GLN B CA 1
ATOM 2533 C C . GLN B 1 31 ? -15.727 17.562 -1.202 1 98.56 31 GLN B C 1
ATOM 2535 O O . GLN B 1 31 ? -14.945 18.516 -1.205 1 98.56 31 GLN B O 1
ATOM 2540 N N . VAL B 1 32 ? -15.5 16.484 -0.601 1 98.88 32 VAL B N 1
ATOM 2541 C CA . VAL B 1 32 ? -14.219 16.203 0.034 1 98.88 32 VAL B CA 1
ATOM 2542 C C . VAL B 1 32 ? -13.5 15.078 -0.7 1 98.88 32 VAL B C 1
ATOM 2544 O O . VAL B 1 32 ? -14.078 14.008 -0.907 1 98.88 32 VAL B O 1
ATOM 2547 N N . TYR B 1 33 ? -12.312 15.336 -1.136 1 98.88 33 TYR B N 1
ATOM 2548 C CA . TYR B 1 33 ? -11.477 14.344 -1.804 1 98.88 33 TYR B CA 1
ATOM 2549 C C . TYR B 1 33 ? -10.25 14.016 -0.966 1 98.88 33 TYR B C 1
ATOM 2551 O O . TYR B 1 33 ? -9.672 14.891 -0.317 1 98.88 33 TYR B O 1
ATOM 2559 N N . LEU B 1 34 ? -9.914 12.797 -0.954 1 98.88 34 LEU B N 1
ATOM 2560 C CA . LEU B 1 34 ? -8.766 12.266 -0.236 1 98.88 34 LEU B CA 1
ATOM 2561 C C . LEU B 1 34 ? -7.707 11.742 -1.208 1 98.88 34 LEU B C 1
ATOM 2563 O O . LEU B 1 34 ? -7.977 10.836 -1.991 1 98.88 34 LEU B O 1
ATOM 2567 N N . LYS B 1 35 ? -6.527 12.391 -1.259 1 98.81 35 LYS B N 1
ATOM 2568 C CA . LYS B 1 35 ? -5.406 11.906 -2.057 1 98.81 35 LYS B CA 1
ATOM 2569 C C . LYS B 1 35 ? -4.703 10.742 -1.363 1 98.81 35 LYS B C 1
ATOM 2571 O O . LYS B 1 35 ? -4.156 10.898 -0.271 1 98.81 35 LYS B O 1
ATOM 2576 N N . LEU B 1 36 ? -4.695 9.539 -1.964 1 98.62 36 LEU B N 1
ATOM 2577 C CA . LEU B 1 36 ? -4.297 8.305 -1.297 1 98.62 36 LEU B CA 1
ATOM 2578 C C . LEU B 1 36 ? -2.793 8.086 -1.411 1 98.62 36 LEU B C 1
ATOM 2580 O O . LEU B 1 36 ? -2.346 7.172 -2.105 1 98.62 36 LEU B O 1
ATOM 2584 N N . GLU B 1 37 ? -2.059 8.766 -0.576 1 98.38 37 GLU B N 1
ATOM 2585 C CA . GLU B 1 37 ? -0.6 8.75 -0.64 1 98.38 37 GLU B CA 1
ATOM 2586 C C . GLU B 1 37 ? -0.037 7.438 -0.104 1 98.38 37 GLU B C 1
ATOM 2588 O O . GLU B 1 37 ? 1.14 7.133 -0.307 1 98.38 37 GLU B O 1
ATOM 2593 N N . TYR B 1 38 ? -0.878 6.609 0.549 1 97.81 38 TYR B N 1
ATOM 2594 C CA . TYR B 1 38 ? -0.402 5.305 0.994 1 97.81 38 TYR B CA 1
ATOM 2595 C C . TYR B 1 38 ? -0.222 4.359 -0.188 1 97.81 38 TYR B C 1
ATOM 2597 O O . TYR B 1 38 ? 0.257 3.234 -0.023 1 97.81 38 TYR B O 1
ATOM 2605 N N . PHE B 1 39 ? -0.495 4.812 -1.464 1 97.81 39 PHE B N 1
ATOM 2606 C CA . PHE B 1 39 ? -0.207 4.066 -2.682 1 97.81 39 PHE B CA 1
ATOM 2607 C C . PHE B 1 39 ? 1.255 4.223 -3.082 1 97.81 39 PHE B C 1
ATOM 2609 O O . PHE B 1 39 ? 1.688 3.68 -4.098 1 97.81 39 PHE B O 1
ATOM 2616 N N . ASN B 1 40 ? 2.047 4.906 -2.324 1 98.19 40 ASN B N 1
ATOM 2617 C CA . ASN B 1 40 ? 3.492 4.895 -2.523 1 98.19 40 ASN B CA 1
ATOM 2618 C C . ASN B 1 40 ? 4.117 3.594 -2.021 1 98.19 40 ASN B C 1
ATOM 2620 O O . ASN B 1 40 ? 3.512 2.881 -1.218 1 98.19 40 ASN B O 1
ATOM 2624 N N . PRO B 1 41 ? 5.324 3.277 -2.395 1 97.62 41 PRO B N 1
ATOM 2625 C CA . PRO B 1 41 ? 5.918 1.955 -2.182 1 97.62 41 PRO B CA 1
ATOM 2626 C C . PRO B 1 41 ? 5.984 1.57 -0.706 1 97.62 41 PRO B C 1
ATOM 2628 O O . PRO B 1 41 ? 5.797 0.401 -0.36 1 97.62 41 PRO B O 1
ATOM 2631 N N . THR B 1 42 ? 6.215 2.533 0.186 1 97.12 42 THR B N 1
ATOM 2632 C CA . THR B 1 42 ? 6.324 2.182 1.598 1 97.12 42 THR B CA 1
ATOM 2633 C C . THR B 1 42 ? 4.977 2.348 2.299 1 97.12 42 THR B C 1
ATOM 2635 O O . THR B 1 42 ? 4.875 2.141 3.51 1 97.12 42 THR B O 1
ATOM 2638 N N . GLY B 1 43 ? 3.973 2.844 1.525 1 97 43 GLY B N 1
ATOM 2639 C CA . GLY B 1 43 ? 2.666 3.059 2.125 1 97 43 GLY B CA 1
ATOM 2640 C C . GLY B 1 43 ? 2.523 4.426 2.771 1 97 43 GLY B C 1
ATOM 2641 O O . GLY B 1 43 ? 1.728 4.598 3.695 1 97 43 GLY B O 1
ATOM 2642 N N . SER B 1 44 ? 3.342 5.426 2.352 1 97.06 44 SER B N 1
ATOM 2643 C CA . SER B 1 44 ? 3.219 6.754 2.941 1 97.06 44 SER B CA 1
ATOM 2644 C C . SER B 1 44 ? 3.664 7.836 1.965 1 97.06 44 SER B C 1
ATOM 2646 O O . SER B 1 44 ? 4.336 7.547 0.974 1 97.06 44 SER B O 1
ATOM 2648 N N . TYR B 1 45 ? 3.293 9.078 2.266 1 98.12 45 TYR B N 1
ATOM 2649 C CA . TYR B 1 45 ? 3.682 10.195 1.407 1 98.12 45 TYR B CA 1
ATOM 2650 C C . TYR B 1 45 ? 5.145 10.555 1.613 1 98.12 45 TYR B C 1
ATOM 2652 O O . TYR B 1 45 ? 5.723 11.312 0.829 1 98.12 45 TYR B O 1
ATOM 2660 N N . LYS B 1 46 ? 5.832 9.953 2.637 1 98.06 46 LYS B N 1
ATOM 2661 C CA . LYS B 1 46 ? 7.215 10.305 2.945 1 98.06 46 LYS B CA 1
ATOM 2662 C C . LYS B 1 46 ? 8.164 9.836 1.848 1 98.06 46 LYS B C 1
ATOM 2664 O O . LYS B 1 46 ? 9.297 10.305 1.757 1 98.06 46 LYS B O 1
ATOM 2669 N N . ASP B 1 47 ? 7.695 8.898 1.056 1 98.56 47 ASP B N 1
ATOM 2670 C CA . ASP B 1 47 ? 8.516 8.438 -0.059 1 98.56 47 ASP B CA 1
ATOM 2671 C C . ASP B 1 47 ? 8.93 9.594 -0.958 1 98.56 47 ASP B C 1
ATOM 2673 O O . ASP B 1 47 ? 10.039 9.617 -1.483 1 98.56 47 ASP B O 1
ATOM 2677 N N . ARG B 1 48 ? 8.016 10.562 -1.077 1 98.56 48 ARG B N 1
ATOM 2678 C CA . ARG B 1 48 ? 8.273 11.703 -1.951 1 98.56 48 ARG B CA 1
ATOM 2679 C C . ARG B 1 48 ? 9.453 12.523 -1.446 1 98.56 48 ARG B C 1
ATOM 2681 O O . ARG B 1 48 ? 10.352 12.859 -2.215 1 98.56 48 ARG B O 1
ATOM 2688 N N . MET B 1 49 ? 9.43 12.859 -0.188 1 97.94 49 MET B N 1
ATOM 2689 C CA . MET B 1 49 ? 10.5 13.68 0.372 1 97.94 49 MET B CA 1
ATOM 2690 C C . MET B 1 49 ? 11.812 12.898 0.423 1 97.94 49 MET B C 1
ATOM 2692 O O . MET B 1 49 ? 12.875 13.453 0.154 1 97.94 49 MET B O 1
ATOM 2696 N N . ALA B 1 50 ? 11.742 11.594 0.83 1 98.62 50 ALA B N 1
ATOM 2697 C CA . ALA B 1 50 ? 12.953 10.781 0.894 1 98.62 50 ALA B CA 1
ATOM 2698 C C . ALA B 1 50 ? 13.664 10.75 -0.454 1 98.62 50 ALA B C 1
ATOM 2700 O O . ALA B 1 50 ? 14.883 10.969 -0.524 1 98.62 50 ALA B O 1
ATOM 2701 N N . LYS B 1 51 ? 12.906 10.516 -1.51 1 98.75 51 LYS B N 1
ATOM 2702 C CA . LYS B 1 51 ? 13.477 10.5 -2.854 1 98.75 51 LYS B CA 1
ATOM 2703 C C . LYS B 1 51 ? 14.094 11.852 -3.203 1 98.75 51 LYS B C 1
ATOM 2705 O O . LYS B 1 51 ? 15.227 11.922 -3.691 1 98.75 51 LYS B O 1
ATOM 2710 N N . SER B 1 52 ? 13.383 12.945 -2.938 1 98.69 52 SER B N 1
ATOM 2711 C CA . SER B 1 52 ? 13.82 14.297 -3.266 1 98.69 52 SER B CA 1
ATOM 2712 C C . SER B 1 52 ? 15.094 14.664 -2.504 1 98.69 52 SER B C 1
ATOM 2714 O O . SER B 1 52 ? 16.062 15.156 -3.094 1 98.69 52 SER B O 1
ATOM 2716 N N . ILE B 1 53 ? 15.125 14.406 -1.193 1 98.62 53 ILE B N 1
ATOM 2717 C CA . ILE B 1 53 ? 16.266 14.742 -0.353 1 98.62 53 ILE B CA 1
ATOM 2718 C C . ILE B 1 53 ? 17.516 14.008 -0.86 1 98.62 53 ILE B C 1
ATOM 2720 O O . ILE B 1 53 ? 18.578 14.617 -1.021 1 98.62 53 ILE B O 1
ATOM 2724 N N . ILE B 1 54 ? 17.375 12.711 -1.162 1 98.81 54 ILE B N 1
ATOM 2725 C CA . ILE B 1 54 ? 18.5 11.898 -1.591 1 98.81 54 ILE B CA 1
ATOM 2726 C C . ILE B 1 54 ? 18.969 12.352 -2.971 1 98.81 54 ILE B C 1
ATOM 2728 O O . ILE B 1 54 ? 20.156 12.586 -3.182 1 98.81 54 ILE B O 1
ATOM 2732 N N . GLU B 1 55 ? 18.047 12.562 -3.896 1 98.56 55 GLU B N 1
ATOM 2733 C CA . GLU B 1 55 ? 18.422 12.93 -5.262 1 98.56 55 GLU B CA 1
ATOM 2734 C C . GLU B 1 55 ? 19.031 14.328 -5.312 1 98.56 55 GLU B C 1
ATOM 2736 O O . GLU B 1 55 ? 19.984 14.57 -6.066 1 98.56 55 GLU B O 1
ATOM 2741 N N . GLU B 1 56 ? 18.484 15.289 -4.547 1 98.44 56 GLU B N 1
ATOM 2742 C CA . GLU B 1 56 ? 19.062 16.625 -4.496 1 98.44 56 GLU B CA 1
ATOM 2743 C C . GLU B 1 56 ? 20.469 16.609 -3.889 1 98.44 56 GLU B C 1
ATOM 2745 O O . GLU B 1 56 ? 21.359 17.344 -4.328 1 98.44 56 GLU B O 1
ATOM 2750 N N . ALA B 1 57 ? 20.641 15.789 -2.848 1 98.5 57 ALA B N 1
ATOM 2751 C CA . ALA B 1 57 ? 21.969 15.641 -2.244 1 98.5 57 ALA B CA 1
ATOM 2752 C C . ALA B 1 57 ? 22.953 15.055 -3.244 1 98.5 57 ALA B C 1
ATOM 2754 O O . ALA B 1 57 ? 24.125 15.461 -3.273 1 98.5 57 ALA B O 1
ATOM 2755 N N . GLU B 1 58 ? 22.516 14.086 -4.059 1 98.5 58 GLU B N 1
ATOM 2756 C CA . GLU B 1 58 ? 23.344 13.523 -5.113 1 98.5 58 GLU B CA 1
ATOM 2757 C C . GLU B 1 58 ? 23.75 14.594 -6.125 1 98.5 58 GLU B C 1
ATOM 2759 O O . GLU B 1 58 ? 24.922 14.688 -6.5 1 98.5 58 GLU B O 1
ATOM 2764 N N . LYS B 1 59 ? 22.797 15.375 -6.531 1 98.06 59 LYS B N 1
ATOM 2765 C CA . LYS B 1 59 ? 23.031 16.406 -7.535 1 98.06 59 LYS B CA 1
ATOM 2766 C C . LYS B 1 59 ? 24.047 17.422 -7.047 1 98.06 59 LYS B C 1
ATOM 2768 O O . LYS B 1 59 ? 24.906 17.875 -7.816 1 98.06 59 LYS B O 1
ATOM 2773 N N . ARG B 1 60 ? 23.938 17.766 -5.758 1 97.19 60 ARG B N 1
ATOM 2774 C CA . ARG B 1 60 ? 24.828 18.797 -5.23 1 97.19 60 ARG B CA 1
ATOM 2775 C C . ARG B 1 60 ? 26.156 18.203 -4.785 1 97.19 60 ARG B C 1
ATOM 2777 O O . ARG B 1 60 ? 27.094 18.938 -4.445 1 97.19 60 ARG B O 1
ATOM 2784 N N . GLY B 1 61 ? 26.281 16.859 -4.75 1 97.38 61 GLY B N 1
ATOM 2785 C CA . GLY B 1 61 ? 27.531 16.188 -4.461 1 97.38 61 GLY B CA 1
ATOM 2786 C C . GLY B 1 61 ? 27.734 15.906 -2.98 1 97.38 61 GLY B C 1
ATOM 2787 O O . GLY B 1 61 ? 28.734 15.305 -2.588 1 97.38 61 GLY B O 1
ATOM 2788 N N . SER B 1 62 ? 26.797 16.266 -2.143 1 97.31 62 SER B N 1
ATOM 2789 C CA . SER B 1 62 ? 26.922 16.047 -0.706 1 97.31 62 SER B CA 1
ATOM 2790 C C . SER B 1 62 ? 26.688 14.586 -0.337 1 97.31 62 SER B C 1
ATOM 2792 O O . SER B 1 62 ? 27.031 14.156 0.765 1 97.31 62 SER B O 1
ATOM 2794 N N . LEU B 1 63 ? 26.062 13.82 -1.221 1 98.38 63 LEU B N 1
ATOM 2795 C CA . LEU B 1 63 ? 25.906 12.375 -1.104 1 98.38 63 LEU B CA 1
ATOM 2796 C C . LEU B 1 63 ? 26.5 11.656 -2.307 1 98.38 63 LEU B C 1
ATOM 2798 O O . LEU B 1 63 ? 26.141 11.945 -3.451 1 98.38 63 LEU B O 1
ATOM 2802 N N . ARG B 1 64 ? 27.438 10.82 -2.057 1 97.56 64 ARG B N 1
ATOM 2803 C CA . ARG B 1 64 ? 28.141 10.078 -3.098 1 97.56 64 ARG B CA 1
ATOM 2804 C C . ARG B 1 64 ? 28.078 8.578 -2.842 1 97.56 64 ARG B C 1
ATOM 2806 O O . ARG B 1 64 ? 27.828 8.148 -1.714 1 97.56 64 ARG B O 1
ATOM 2813 N N . GLN B 1 65 ? 28.297 7.844 -3.922 1 96.25 65 GLN B N 1
ATOM 2814 C CA . GLN B 1 65 ? 28.25 6.387 -3.812 1 96.25 65 GLN B CA 1
ATOM 2815 C C . GLN B 1 65 ? 29.203 5.898 -2.717 1 96.25 65 GLN B C 1
ATOM 2817 O O . GLN B 1 65 ? 30.328 6.387 -2.59 1 96.25 65 GLN B O 1
ATOM 2822 N N . GLY B 1 66 ? 28.688 4.98 -1.95 1 96 66 GLY B N 1
ATOM 2823 C CA . GLY B 1 66 ? 29.5 4.41 -0.883 1 96 66 GLY B CA 1
ATOM 2824 C C . GLY B 1 66 ? 29.25 5.055 0.466 1 96 66 GLY B C 1
ATOM 2825 O O . GLY B 1 66 ? 29.594 4.488 1.506 1 96 66 GLY B O 1
ATOM 2826 N N . MET B 1 67 ? 28.703 6.258 0.453 1 98.06 67 MET B N 1
ATOM 2827 C CA . MET B 1 67 ? 28.406 6.957 1.699 1 98.06 67 MET B CA 1
ATOM 2828 C C . MET B 1 67 ? 27.219 6.332 2.406 1 98.06 67 MET B C 1
ATOM 2830 O O . MET B 1 67 ? 26.516 5.5 1.829 1 98.06 67 MET B O 1
ATOM 2834 N N . THR B 1 68 ? 27.031 6.715 3.695 1 98.69 68 THR B N 1
ATOM 2835 C CA . THR B 1 68 ? 25.938 6.246 4.535 1 98.69 68 THR B CA 1
ATOM 2836 C C . THR B 1 68 ? 24.969 7.383 4.824 1 98.69 68 THR B C 1
ATOM 2838 O O . THR B 1 68 ? 25.375 8.5 5.129 1 98.69 68 THR B O 1
ATOM 2841 N N . VAL B 1 69 ? 23.719 7.129 4.645 1 98.81 69 VAL B N 1
ATOM 2842 C CA . VAL B 1 69 ? 22.672 8.078 4.973 1 98.81 69 VAL B CA 1
ATOM 2843 C C . VAL B 1 69 ? 22.203 7.859 6.406 1 98.81 69 VAL B C 1
ATOM 2845 O O . VAL B 1 69 ? 22.016 6.719 6.836 1 98.81 69 VAL B O 1
ATOM 2848 N N . VAL B 1 70 ? 22.016 8.953 7.18 1 98.75 70 VAL B N 1
ATOM 2849 C CA . VAL B 1 70 ? 21.547 8.797 8.555 1 98.75 70 VAL B CA 1
ATOM 2850 C C . VAL B 1 70 ? 20.391 9.742 8.82 1 98.75 70 VAL B C 1
ATOM 2852 O O . VAL B 1 70 ? 20.297 10.812 8.219 1 98.75 70 VAL B O 1
ATOM 2855 N N . GLU B 1 71 ? 19.484 9.352 9.664 1 98.31 71 GLU B N 1
ATOM 2856 C CA . GLU B 1 71 ? 18.359 10.18 10.055 1 98.31 71 GLU B CA 1
ATOM 2857 C C . GLU B 1 71 ? 17.797 9.75 11.414 1 98.31 71 GLU B C 1
ATOM 2859 O O . GLU B 1 71 ? 18 8.617 11.844 1 98.31 71 GLU B O 1
ATOM 2864 N N . ALA B 1 72 ? 17.188 10.695 12.094 1 95.75 72 ALA B N 1
ATOM 2865 C CA . ALA B 1 72 ? 16.344 10.398 13.25 1 95.75 72 ALA B CA 1
ATOM 2866 C C . ALA B 1 72 ? 14.875 10.328 12.852 1 95.75 72 ALA B C 1
ATOM 2868 O O . ALA B 1 72 ? 14.328 11.273 12.281 1 95.75 72 ALA B O 1
ATOM 2869 N N . SER B 1 73 ? 14.25 9.164 13.125 1 93.44 73 SER B N 1
ATOM 2870 C CA . SER B 1 73 ? 12.859 9.031 12.711 1 93.44 73 SER B CA 1
ATOM 2871 C C . SER B 1 73 ? 12.125 7.992 13.562 1 93.44 73 SER B C 1
ATOM 2873 O O . SER B 1 73 ? 12.711 6.988 13.961 1 93.44 73 SER B O 1
ATOM 2875 N N . GLY B 1 74 ? 10.836 8.234 13.75 1 83.06 74 GLY B N 1
ATOM 2876 C CA . GLY B 1 74 ? 9.969 7.27 14.406 1 83.06 74 GLY B CA 1
ATOM 2877 C C . GLY B 1 74 ? 9.469 6.188 13.469 1 83.06 74 GLY B C 1
ATOM 2878 O O . GLY B 1 74 ? 8.992 5.145 13.914 1 83.06 74 GLY B O 1
ATOM 2879 N N . GLY B 1 75 ? 9.469 6.477 12.156 1 86.62 75 GLY B N 1
ATOM 2880 C CA . GLY B 1 75 ? 9.094 5.281 11.422 1 86.62 75 GLY B CA 1
ATOM 2881 C C . GLY B 1 75 ? 8.906 5.531 9.938 1 86.62 75 GLY B C 1
ATOM 2882 O O . GLY B 1 75 ? 9.688 5.031 9.117 1 86.62 75 GLY B O 1
ATOM 2883 N N . SER B 1 76 ? 7.945 6.504 9.5 1 92.88 76 SER B N 1
ATOM 2884 C CA . SER B 1 76 ? 7.602 6.609 8.086 1 92.88 76 SER B CA 1
ATOM 2885 C C . SER B 1 76 ? 8.742 7.227 7.285 1 92.88 76 SER B C 1
ATOM 2887 O O . SER B 1 76 ? 9.086 6.738 6.203 1 92.88 76 SER B O 1
ATOM 2889 N N . THR B 1 77 ? 9.328 8.25 7.82 1 96.44 77 THR B N 1
ATOM 2890 C CA . THR B 1 77 ? 10.492 8.82 7.152 1 96.44 77 THR B CA 1
ATOM 2891 C C . THR B 1 77 ? 11.625 7.801 7.062 1 96.44 77 THR B C 1
ATOM 2893 O O . THR B 1 77 ? 12.25 7.648 6.012 1 96.44 77 THR B O 1
ATOM 2896 N N . GLY B 1 78 ? 11.883 7.148 8.18 1 97 78 GLY B N 1
ATOM 2897 C CA . GLY B 1 78 ? 12.914 6.121 8.195 1 97 78 GLY B CA 1
ATOM 2898 C C . GLY B 1 78 ? 12.688 5.031 7.164 1 97 78 GLY B C 1
ATOM 2899 O O . GLY B 1 78 ? 13.617 4.641 6.457 1 97 78 GLY B O 1
ATOM 2900 N N . SER B 1 79 ? 11.461 4.555 7.086 1 97.19 79 SER B N 1
ATOM 2901 C CA . SER B 1 79 ? 11.125 3.508 6.125 1 97.19 79 SER B CA 1
ATOM 2902 C C . SER B 1 79 ? 11.312 3.992 4.691 1 97.19 79 SER B C 1
ATOM 2904 O O . SER B 1 79 ? 11.805 3.252 3.84 1 97.19 79 SER B O 1
ATOM 2906 N N . SER B 1 80 ? 10.906 5.188 4.426 1 98.5 80 SER B N 1
ATOM 2907 C CA . SER B 1 80 ? 11.023 5.758 3.088 1 98.5 80 SER B CA 1
ATOM 2908 C C . SER B 1 80 ? 12.484 5.941 2.689 1 98.5 80 SER B C 1
ATOM 2910 O O . SER B 1 80 ? 12.875 5.617 1.565 1 98.5 80 SER B O 1
ATOM 2912 N N . LEU B 1 81 ? 13.281 6.449 3.631 1 98.69 81 LEU B N 1
ATOM 2913 C CA . LEU B 1 81 ? 14.711 6.582 3.363 1 98.69 81 LEU B CA 1
ATOM 2914 C C . LEU B 1 81 ? 15.352 5.215 3.141 1 98.69 81 LEU B C 1
ATOM 2916 O O . LEU B 1 81 ? 16.203 5.059 2.266 1 98.69 81 LEU B O 1
ATOM 2920 N N . ALA B 1 82 ? 14.922 4.266 3.945 1 98.44 82 ALA B N 1
ATOM 2921 C CA . ALA B 1 82 ? 15.43 2.906 3.795 1 98.44 82 ALA B CA 1
ATOM 2922 C C . ALA B 1 82 ? 15.164 2.375 2.389 1 98.44 82 ALA B C 1
ATOM 2924 O O . ALA B 1 82 ? 16.047 1.802 1.756 1 98.44 82 ALA B O 1
ATOM 2925 N N . LEU B 1 83 ? 13.992 2.58 1.914 1 98.62 83 LEU B N 1
ATOM 2926 C CA . LEU B 1 83 ? 13.625 2.105 0.584 1 98.62 83 LEU B CA 1
ATOM 2927 C C . LEU B 1 83 ? 14.461 2.791 -0.488 1 98.62 83 LEU B C 1
ATOM 2929 O O . LEU B 1 83 ? 14.992 2.129 -1.382 1 98.62 83 LEU B O 1
ATOM 2933 N N . VAL B 1 84 ? 14.594 4.09 -0.404 1 98.75 84 VAL B N 1
ATOM 2934 C CA . VAL B 1 84 ? 15.344 4.844 -1.403 1 98.75 84 VAL B CA 1
ATOM 2935 C C . VAL B 1 84 ? 16.812 4.418 -1.373 1 98.75 84 VAL B C 1
ATOM 2937 O O . VAL B 1 84 ? 17.438 4.219 -2.422 1 98.75 84 VAL B O 1
ATOM 2940 N N . CYS B 1 85 ? 17.359 4.27 -0.165 1 98.69 85 CYS B N 1
ATOM 2941 C CA . CYS B 1 85 ? 18.75 3.855 -0.019 1 98.69 85 CYS B CA 1
ATOM 2942 C C . CYS B 1 85 ? 18.969 2.449 -0.568 1 98.69 85 CYS B C 1
ATOM 2944 O O . CYS B 1 85 ? 19.953 2.189 -1.256 1 98.69 85 CYS B O 1
ATOM 2946 N N . ALA B 1 86 ? 18.047 1.567 -0.262 1 98.19 86 ALA B N 1
ATOM 2947 C CA . ALA B 1 86 ? 18.125 0.212 -0.801 1 98.19 86 ALA B CA 1
ATOM 2948 C C . ALA B 1 86 ? 18.141 0.228 -2.326 1 98.19 86 ALA B C 1
ATOM 2950 O O . ALA B 1 86 ? 18.984 -0.405 -2.959 1 98.19 86 ALA B O 1
ATOM 2951 N N . ALA B 1 87 ? 17.25 0.967 -2.93 1 98.12 87 ALA B N 1
ATOM 2952 C CA . ALA B 1 87 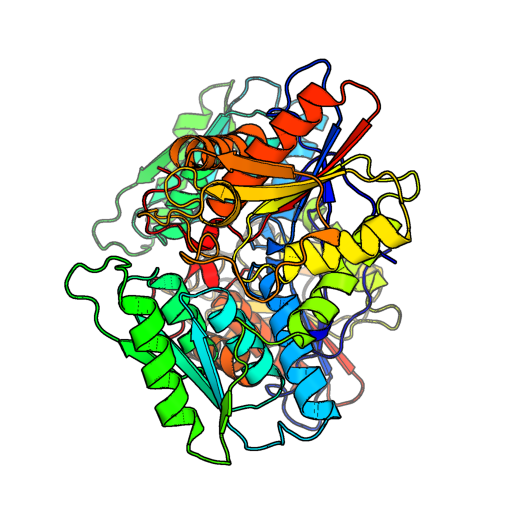? 17.094 1.023 -4.379 1 98.12 87 ALA B CA 1
ATOM 2953 C C . ALA B 1 87 ? 18.328 1.634 -5.039 1 98.12 87 ALA B C 1
ATOM 2955 O O . ALA B 1 87 ? 18.688 1.268 -6.164 1 98.12 87 ALA B O 1
ATOM 2956 N N . LYS B 1 88 ? 19 2.537 -4.32 1 98.06 88 LYS B N 1
ATOM 2957 C CA . LYS B 1 88 ? 20.109 3.266 -4.926 1 98.06 88 LYS B CA 1
ATOM 2958 C C . LYS B 1 88 ? 21.453 2.684 -4.488 1 98.06 88 LYS B C 1
ATOM 2960 O O . LYS B 1 88 ? 22.5 3.094 -4.984 1 98.06 88 LYS B O 1
ATOM 2965 N N . GLY B 1 89 ? 21.391 1.796 -3.486 1 97.31 89 GLY B N 1
ATOM 2966 C CA . GLY B 1 89 ? 22.609 1.109 -3.078 1 97.31 89 GLY B CA 1
ATOM 2967 C C . GLY B 1 89 ? 23.375 1.845 -1.994 1 97.31 89 GLY B C 1
ATOM 2968 O O . GLY B 1 89 ? 24.594 1.732 -1.905 1 97.31 89 GLY B O 1
ATOM 2969 N N . TYR B 1 90 ? 22.703 2.736 -1.214 1 98.5 90 TYR B N 1
ATOM 2970 C CA . TYR B 1 90 ? 23.344 3.408 -0.085 1 98.5 90 TYR B CA 1
ATOM 2971 C C . TYR B 1 90 ? 23.188 2.59 1.192 1 98.5 90 TYR B C 1
ATOM 2973 O O . TYR B 1 90 ? 22.172 1.914 1.386 1 98.5 90 TYR B O 1
ATOM 2981 N N . LYS B 1 91 ? 24.172 2.643 2.059 1 98 91 LYS B N 1
ATOM 2982 C CA . LYS B 1 91 ? 23.969 2.246 3.447 1 98 91 LYS B CA 1
ATOM 2983 C C . LYS B 1 91 ? 23.109 3.273 4.188 1 98 91 LYS B C 1
ATOM 2985 O O . LYS B 1 91 ? 23.094 4.453 3.828 1 98 91 LYS B O 1
ATOM 2990 N N . SER B 1 92 ? 22.391 2.836 5.152 1 98.31 92 SER B N 1
ATOM 2991 C CA . SER B 1 92 ? 21.578 3.783 5.902 1 98.31 92 SER B CA 1
ATOM 2992 C C . SER B 1 92 ? 21.469 3.383 7.371 1 98.31 92 SER B C 1
ATOM 2994 O O . SER B 1 92 ? 21.5 2.195 7.699 1 98.31 92 SER B O 1
ATOM 2996 N N . ILE B 1 93 ? 21.438 4.371 8.219 1 98.5 93 ILE B N 1
ATOM 2997 C CA . ILE B 1 93 ? 21.219 4.258 9.656 1 98.5 93 ILE B CA 1
ATOM 2998 C C . ILE B 1 93 ? 20.047 5.145 10.062 1 98.5 93 ILE B C 1
ATOM 3000 O O . ILE B 1 93 ? 19.984 6.316 9.688 1 98.5 93 ILE B O 1
ATOM 3004 N N . VAL B 1 94 ? 19.141 4.57 10.758 1 98.25 94 VAL B N 1
ATOM 3005 C CA . VAL B 1 94 ? 18.062 5.375 11.336 1 98.25 94 VAL B CA 1
ATOM 3006 C C . VAL B 1 94 ? 18.078 5.242 12.852 1 98.25 94 VAL B C 1
ATOM 3008 O O . VAL B 1 94 ? 17.953 4.137 13.391 1 98.25 94 VAL B O 1
ATOM 3011 N N . VAL B 1 95 ? 18.25 6.344 13.484 1 97.81 95 VAL B N 1
ATOM 3012 C CA . VAL B 1 95 ? 18.109 6.398 14.938 1 97.81 95 VAL B CA 1
ATOM 3013 C C . VAL B 1 95 ? 16.625 6.461 15.312 1 97.81 95 VAL B C 1
ATOM 3015 O O . VAL B 1 95 ? 15.914 7.379 14.898 1 97.81 95 VAL B O 1
ATOM 3018 N N . SER B 1 96 ? 16.219 5.48 16.062 1 95.69 96 SER B N 1
ATOM 3019 C CA . SER B 1 96 ? 14.812 5.383 16.453 1 95.69 96 SER B CA 1
ATOM 3020 C C . SER B 1 96 ? 14.688 4.938 17.906 1 95.69 96 SER B C 1
ATOM 3022 O O . SER B 1 96 ? 15.586 5.172 18.719 1 95.69 96 SER B O 1
ATOM 3024 N N . SER B 1 97 ? 13.484 4.559 18.266 1 93.25 97 SER B N 1
ATOM 3025 C CA . SER B 1 97 ? 13.227 4.16 19.641 1 93.25 97 SER B CA 1
ATOM 3026 C C . SER B 1 97 ? 12.18 3.057 19.719 1 93.25 97 SER B C 1
ATOM 3028 O O . SER B 1 97 ? 11.391 2.879 18.781 1 93.25 97 SER B O 1
ATOM 3030 N N . ASN B 1 98 ? 12.148 2.324 20.844 1 89.62 98 ASN B N 1
ATOM 3031 C CA . ASN B 1 98 ? 11.133 1.315 21.109 1 89.62 98 ASN B CA 1
ATOM 3032 C C . ASN B 1 98 ? 9.781 1.952 21.422 1 89.62 98 ASN B C 1
ATOM 3034 O O . ASN B 1 98 ? 8.789 1.248 21.641 1 89.62 98 ASN B O 1
ATOM 3038 N N . ALA B 1 99 ? 9.805 3.275 21.438 1 84.88 99 ALA B N 1
ATOM 3039 C CA . ALA B 1 99 ? 8.562 4.004 21.656 1 84.88 99 ALA B CA 1
ATOM 3040 C C . ALA B 1 99 ? 7.695 4.023 20.406 1 84.88 99 ALA B C 1
ATOM 3042 O O . ALA B 1 99 ? 6.508 4.348 20.469 1 84.88 99 ALA B O 1
ATOM 3043 N N . PHE B 1 100 ? 8.289 3.674 19.281 1 83.31 100 PHE B N 1
ATOM 3044 C CA . PHE B 1 100 ? 7.559 3.695 18.016 1 83.31 100 PHE B CA 1
ATOM 3045 C C . PHE B 1 100 ? 7.102 2.295 17.625 1 83.31 100 PHE B C 1
ATOM 3047 O O . PHE B 1 100 ? 7.574 1.305 18.188 1 83.31 100 PHE B O 1
ATOM 3054 N N . ALA B 1 101 ? 6.16 2.256 16.656 1 79.75 101 ALA B N 1
ATOM 3055 C CA . ALA B 1 101 ? 5.578 0.981 16.25 1 79.75 101 ALA B CA 1
ATOM 3056 C C . ALA B 1 101 ? 6.652 0.019 15.75 1 79.75 101 ALA B C 1
ATOM 3058 O O . ALA B 1 101 ? 7.477 0.379 14.906 1 79.75 101 ALA B O 1
ATOM 3059 N N . ILE B 1 102 ? 6.656 -1.216 16.234 1 84.06 102 ILE B N 1
ATOM 3060 C CA . ILE B 1 102 ? 7.664 -2.227 15.93 1 84.06 102 ILE B CA 1
ATOM 3061 C C . ILE B 1 102 ? 7.645 -2.533 14.438 1 84.06 102 ILE B C 1
ATOM 3063 O O . ILE B 1 102 ? 8.688 -2.811 13.844 1 84.06 102 ILE B O 1
ATOM 3067 N N . GLU B 1 103 ? 6.43 -2.445 13.812 1 85.75 103 GLU B N 1
ATOM 3068 C CA . GLU B 1 103 ? 6.293 -2.715 12.383 1 85.75 103 GLU B CA 1
ATOM 3069 C C . GLU B 1 103 ? 7.16 -1.769 11.555 1 85.75 103 GLU B C 1
ATOM 3071 O O . GLU B 1 103 ? 7.742 -2.174 10.547 1 85.75 103 GLU B O 1
ATOM 3076 N N . LYS B 1 104 ? 7.258 -0.55 12.008 1 87.5 104 LYS B N 1
ATOM 3077 C CA . LYS B 1 104 ? 8.047 0.442 11.281 1 87.5 104 LYS B CA 1
ATOM 3078 C C . LYS B 1 104 ? 9.539 0.167 11.422 1 87.5 104 LYS B C 1
ATOM 3080 O O . LYS B 1 104 ? 10.289 0.294 10.453 1 87.5 104 LYS B O 1
ATOM 3085 N N . LEU B 1 105 ? 9.953 -0.225 12.656 1 91.25 105 LEU B N 1
ATOM 3086 C CA . LEU B 1 105 ? 11.352 -0.567 12.891 1 91.25 105 LEU B CA 1
ATOM 3087 C C . LEU B 1 105 ? 11.766 -1.773 12.055 1 91.25 105 LEU B C 1
ATOM 3089 O O . LEU B 1 105 ? 12.82 -1.766 11.422 1 91.25 105 LEU B O 1
ATOM 3093 N N . ARG B 1 106 ? 10.922 -2.703 12.016 1 92 106 ARG B N 1
ATOM 3094 C CA . ARG B 1 106 ? 11.188 -3.92 11.25 1 92 106 ARG B CA 1
ATOM 3095 C C . ARG B 1 106 ? 11.211 -3.635 9.75 1 92 106 ARG B C 1
ATOM 3097 O O . ARG B 1 106 ? 11.992 -4.234 9.016 1 92 106 ARG B O 1
ATOM 3104 N N . THR B 1 107 ? 10.328 -2.768 9.352 1 94.44 107 THR B N 1
ATOM 3105 C CA . THR B 1 107 ? 10.312 -2.379 7.949 1 94.44 107 THR B CA 1
ATOM 3106 C C . THR B 1 107 ? 11.656 -1.783 7.539 1 94.44 107 THR B C 1
ATOM 3108 O O . THR B 1 107 ? 12.227 -2.166 6.512 1 94.44 107 THR B O 1
ATOM 3111 N N . MET B 1 108 ? 12.172 -0.903 8.344 1 96.31 108 MET B N 1
ATOM 3112 C CA . MET B 1 108 ? 13.461 -0.287 8.062 1 96.31 108 MET B CA 1
ATOM 3113 C C . MET B 1 108 ? 14.562 -1.341 7.996 1 96.31 108 MET B C 1
ATOM 3115 O O . MET B 1 108 ? 15.367 -1.347 7.062 1 96.31 108 MET B O 1
ATOM 3119 N N . SER B 1 109 ? 14.523 -2.238 8.953 1 95.75 109 SER B N 1
ATOM 3120 C CA . SER B 1 109 ? 15.523 -3.297 9 1 95.75 109 SER B CA 1
ATOM 3121 C C . SER B 1 109 ? 15.414 -4.215 7.789 1 95.75 109 SER B C 1
ATOM 3123 O O . SER B 1 109 ? 16.422 -4.609 7.207 1 95.75 109 SER B O 1
ATOM 3125 N N . ALA B 1 110 ? 14.219 -4.535 7.445 1 95.88 110 ALA B N 1
ATOM 3126 C CA . ALA B 1 110 ? 13.977 -5.418 6.309 1 95.88 110 ALA B CA 1
ATOM 3127 C C . ALA B 1 110 ? 14.531 -4.824 5.023 1 95.88 110 ALA B C 1
ATOM 3129 O O . ALA B 1 110 ? 14.992 -5.555 4.141 1 95.88 110 ALA B O 1
ATOM 3130 N N . LEU B 1 111 ? 14.57 -3.541 4.93 1 97.38 111 LEU B N 1
ATOM 3131 C CA . LEU B 1 111 ? 15.039 -2.844 3.74 1 97.38 111 LEU B CA 1
ATOM 3132 C C . LEU B 1 111 ? 16.547 -2.631 3.797 1 97.38 111 LEU B C 1
ATOM 3134 O O . LEU B 1 111 ? 17.125 -1.962 2.932 1 97.38 111 LEU B O 1
ATOM 3138 N N . GLY B 1 112 ? 17.188 -3.146 4.844 1 96.38 112 GLY B N 1
ATOM 3139 C CA . GLY B 1 112 ? 18.641 -3.143 4.91 1 96.38 112 GLY B CA 1
ATOM 3140 C C . GLY B 1 112 ? 19.188 -2.018 5.766 1 96.38 112 GLY B C 1
ATOM 3141 O O . GLY B 1 112 ? 20.406 -1.84 5.855 1 96.38 112 GLY B O 1
ATOM 3142 N N . THR B 1 113 ? 18.344 -1.249 6.363 1 97.75 113 THR B N 1
ATOM 3143 C CA . THR B 1 113 ? 18.766 -0.122 7.195 1 97.75 113 THR B CA 1
ATOM 3144 C C . THR B 1 113 ? 19.156 -0.596 8.594 1 97.75 113 THR B C 1
ATOM 3146 O O . THR B 1 113 ? 18.484 -1.456 9.172 1 97.75 113 THR B O 1
ATOM 3149 N N . GLN B 1 114 ? 20.25 -0.121 9.086 1 97.56 114 GLN B N 1
ATOM 3150 C CA . GLN B 1 114 ? 20.578 -0.315 10.492 1 97.56 114 GLN B CA 1
ATOM 3151 C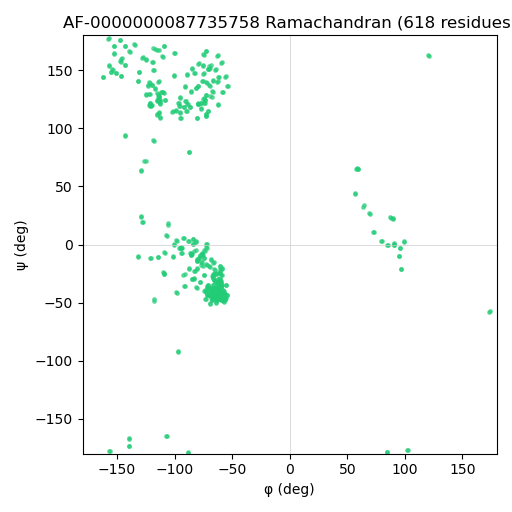 C . GLN B 1 114 ? 19.734 0.577 11.398 1 97.56 114 GLN B C 1
ATOM 3153 O O . GLN B 1 114 ? 19.75 1.803 11.266 1 97.56 114 GLN B O 1
ATOM 3158 N N . VAL B 1 115 ? 19.031 -0.047 12.281 1 97 115 VAL B N 1
ATOM 3159 C CA . VAL B 1 115 ? 18.203 0.714 13.211 1 97 115 VAL B CA 1
ATOM 3160 C C . VAL B 1 115 ? 18.922 0.866 14.539 1 97 115 VAL B C 1
ATOM 3162 O O . VAL B 1 115 ? 19.188 -0.124 15.227 1 97 115 VAL B O 1
ATOM 3165 N N . ASP B 1 116 ? 19.234 2.068 14.867 1 97.44 116 ASP B N 1
ATOM 3166 C CA . ASP B 1 116 ? 19.859 2.42 16.141 1 97.44 116 ASP B CA 1
ATOM 3167 C C . ASP B 1 116 ? 18.812 2.848 17.172 1 97.44 116 ASP B C 1
ATOM 3169 O O . ASP B 1 116 ? 18.312 3.973 17.109 1 97.44 116 ASP B O 1
ATOM 3173 N N . ILE B 1 117 ? 18.594 1.987 18.172 1 96.06 117 ILE B N 1
ATOM 3174 C CA . ILE B 1 117 ? 17.453 2.176 19.062 1 96.06 117 ILE B CA 1
ATOM 3175 C C . ILE B 1 117 ? 17.906 2.918 20.328 1 96.06 117 ILE B C 1
ATOM 3177 O O . ILE B 1 117 ? 18.828 2.475 21.016 1 96.06 117 ILE B O 1
ATOM 3181 N N . ILE B 1 118 ? 17.312 4.035 20.484 1 94.38 118 ILE B N 1
ATOM 3182 C CA . ILE B 1 118 ? 17.375 4.68 21.797 1 94.38 118 ILE B CA 1
ATOM 3183 C C . ILE B 1 118 ? 16.219 4.195 22.672 1 94.38 118 ILE B C 1
ATOM 3185 O O . ILE B 1 118 ? 15.047 4.406 22.328 1 94.38 118 ILE B O 1
ATOM 3189 N N . HIS B 1 119 ? 16.531 3.619 23.766 1 91.12 119 HIS B N 1
ATOM 3190 C CA . HIS B 1 119 ? 15.516 2.994 24.609 1 91.12 119 HIS B CA 1
ATOM 3191 C C . HIS B 1 119 ? 14.742 4.039 25.406 1 91.12 119 HIS B C 1
ATOM 3193 O O . HIS B 1 119 ? 15.336 4.891 26.078 1 91.12 119 HIS B O 1
ATOM 3199 N N . SER B 1 120 ? 13.461 4.062 25.234 1 86.62 120 SER B N 1
ATOM 3200 C CA . SER B 1 120 ? 12.539 4.797 26.094 1 86.62 120 S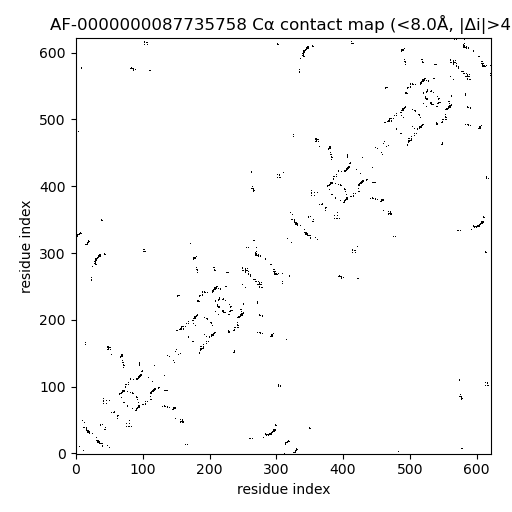ER B CA 1
ATOM 3201 C C . SER B 1 120 ? 12.016 3.922 27.234 1 86.62 120 SER B C 1
ATOM 3203 O O . SER B 1 120 ? 11.336 2.924 27 1 86.62 120 SER B O 1
ATOM 3205 N N . PRO B 1 121 ? 12.281 4.262 28.516 1 83.5 121 PRO B N 1
ATOM 3206 C CA . PRO B 1 121 ? 11.867 3.412 29.625 1 83.5 121 PRO B CA 1
ATOM 3207 C C . PRO B 1 121 ? 10.359 3.197 29.672 1 83.5 121 PRO B C 1
ATOM 3209 O O . PRO B 1 121 ? 9.898 2.096 29.984 1 83.5 121 PRO B O 1
ATOM 3212 N N . SER B 1 122 ? 9.547 4.207 29.375 1 77.94 122 SER B N 1
ATOM 3213 C CA . SER B 1 122 ? 8.094 4.109 29.422 1 77.94 122 SER B CA 1
ATOM 3214 C C . SER B 1 122 ? 7.539 3.445 28.172 1 77.94 122 SER B C 1
ATOM 3216 O O . SER B 1 122 ? 6.371 3.047 28.141 1 77.94 122 SER B O 1
ATOM 3218 N N . GLY B 1 123 ? 8.367 3.33 27.156 1 76.62 123 GLY B N 1
ATOM 3219 C CA . GLY B 1 123 ? 7.895 2.848 25.859 1 76.62 123 GLY B CA 1
ATOM 3220 C C . GLY B 1 123 ? 7.039 3.859 25.125 1 76.62 123 GLY B C 1
ATOM 3221 O O . GLY B 1 123 ? 6.344 3.51 24.172 1 76.62 123 GLY B O 1
ATOM 3222 N N . LYS B 1 124 ? 7.031 5.09 25.641 1 75.19 124 LYS B N 1
ATOM 3223 C CA . LYS B 1 124 ? 6.238 6.172 25.062 1 75.19 124 LYS B CA 1
ATOM 3224 C C . LYS B 1 124 ? 7.129 7.32 24.594 1 75.19 124 LYS B C 1
ATOM 3226 O O . LYS B 1 124 ? 8.297 7.395 24.969 1 75.19 124 LYS B O 1
ATOM 3231 N N . ILE B 1 125 ? 6.535 8.016 23.703 1 75.31 125 ILE B N 1
ATOM 3232 C CA . ILE B 1 125 ? 7.258 9.195 23.234 1 75.31 125 ILE B CA 1
ATOM 3233 C C . ILE B 1 125 ? 7.234 10.273 24.328 1 75.31 125 ILE B C 1
ATOM 3235 O O . ILE B 1 125 ? 6.164 10.695 24.766 1 75.31 125 ILE B O 1
ATOM 3239 N N . HIS B 1 126 ? 8.352 10.594 24.938 1 75.44 126 HIS B N 1
ATOM 3240 C CA . HIS B 1 126 ? 8.453 11.672 25.922 1 75.44 126 HIS B CA 1
ATOM 3241 C C . HIS B 1 126 ? 9.234 12.852 25.359 1 75.44 126 HIS B C 1
ATOM 3243 O O . HIS B 1 126 ? 9.844 12.75 24.297 1 75.44 126 HIS B O 1
ATOM 3249 N N . ALA B 1 127 ? 9.266 13.961 26.031 1 74.88 127 ALA B N 1
ATOM 3250 C CA . ALA B 1 127 ? 9.742 15.25 25.562 1 74.88 127 ALA B CA 1
ATOM 3251 C C . ALA B 1 127 ? 11.211 15.172 25.141 1 74.88 127 ALA B C 1
ATOM 3253 O O . ALA B 1 127 ? 11.633 15.836 24.188 1 74.88 127 ALA B O 1
ATOM 3254 N N . ASP B 1 128 ? 11.93 14.367 25.766 1 82.31 128 ASP B N 1
ATOM 3255 C CA . ASP B 1 128 ? 13.367 14.344 25.516 1 82.31 128 ASP B CA 1
ATOM 3256 C C . ASP B 1 128 ? 13.719 13.297 24.453 1 82.31 128 ASP B C 1
ATOM 3258 O O . ASP B 1 128 ? 14.875 13.172 24.062 1 82.31 128 ASP B O 1
ATOM 3262 N N . LEU B 1 129 ? 12.812 12.562 23.969 1 84 129 LEU B N 1
ATOM 3263 C CA . LEU B 1 129 ? 13.125 11.445 23.078 1 84 129 LEU B CA 1
ATOM 3264 C C . LEU B 1 129 ? 13.641 11.953 21.734 1 84 129 LEU B C 1
ATOM 3266 O O . LEU B 1 129 ? 14.719 11.547 21.297 1 84 129 LEU B O 1
ATOM 3270 N N . ILE B 1 130 ? 12.961 12.828 21.156 1 81.75 130 ILE B N 1
ATOM 3271 C CA . ILE B 1 130 ? 13.328 13.312 19.828 1 81.75 130 ILE B CA 1
ATOM 3272 C C . ILE B 1 130 ? 14.664 14.062 19.906 1 81.75 130 ILE B C 1
ATOM 3274 O O . ILE B 1 130 ? 15.578 13.789 19.141 1 81.75 130 ILE B O 1
ATOM 3278 N N . PRO B 1 131 ? 14.852 14.93 20.906 1 86.94 131 PRO B N 1
ATOM 3279 C CA . PRO B 1 131 ? 16.156 15.562 21.078 1 86.94 131 PRO B CA 1
ATOM 3280 C C . PRO B 1 131 ? 17.297 14.547 21.25 1 86.94 131 PRO B C 1
ATOM 3282 O O . PRO B 1 131 ? 18.391 14.734 20.719 1 86.94 131 PRO B O 1
ATOM 3285 N N . SER B 1 132 ? 17 13.531 21.984 1 91.81 132 SER B N 1
ATOM 3286 C CA . SER B 1 132 ? 18 12.492 22.188 1 91.81 132 SER B CA 1
ATOM 3287 C C . SER B 1 132 ? 18.344 11.789 20.891 1 91.81 132 SER B C 1
ATOM 3289 O O . SER B 1 132 ? 19.5 11.484 20.625 1 91.81 132 SER B O 1
ATOM 3291 N N . MET B 1 133 ? 17.359 11.516 20.078 1 93.06 133 MET B N 1
ATOM 3292 C CA . MET B 1 133 ? 17.578 10.883 18.781 1 93.06 133 MET B CA 1
ATOM 3293 C C . MET B 1 133 ? 18.406 11.781 17.875 1 93.06 133 MET B C 1
ATOM 3295 O O . MET B 1 133 ? 19.312 11.312 17.188 1 93.06 133 MET B O 1
ATOM 3299 N N . ILE B 1 134 ? 18.172 13.039 17.953 1 92.44 134 ILE B N 1
ATOM 3300 C CA . ILE B 1 134 ? 18.891 14 17.125 1 92.44 134 ILE B CA 1
ATOM 3301 C C . ILE B 1 134 ? 20.359 14.07 17.578 1 92.44 134 ILE B C 1
ATOM 3303 O O . ILE B 1 134 ? 21.266 14.078 16.75 1 92.44 134 ILE B O 1
ATOM 3307 N N . ARG B 1 135 ? 20.562 14.094 18.859 1 95.25 135 ARG B N 1
ATOM 3308 C CA . ARG B 1 135 ? 21.922 14.086 19.375 1 95.25 135 ARG B CA 1
ATOM 3309 C C . ARG B 1 135 ? 22.703 12.867 18.875 1 95.25 135 ARG B C 1
ATOM 3311 O O . ARG B 1 135 ? 23.859 12.984 18.453 1 95.25 135 ARG B O 1
ATOM 3318 N N . ARG B 1 136 ? 22 11.758 18.922 1 96.69 136 ARG B N 1
ATOM 3319 C CA . ARG B 1 136 ? 22.625 10.523 18.453 1 96.69 136 ARG B CA 1
ATOM 3320 C C . ARG B 1 136 ? 22.953 10.602 16.969 1 96.69 136 ARG B C 1
ATOM 3322 O O . ARG B 1 136 ? 24.016 10.148 16.547 1 96.69 136 ARG B O 1
ATOM 3329 N N . VAL B 1 137 ? 22.172 11.117 16.156 1 97.06 137 VAL B N 1
ATOM 3330 C CA . VAL B 1 137 ? 22.391 11.258 14.719 1 97.06 137 VAL B CA 1
ATOM 3331 C C . VAL B 1 137 ? 23.609 12.156 14.477 1 97.06 137 VAL B C 1
ATOM 3333 O O . VAL B 1 137 ? 24.391 11.906 13.562 1 97.06 137 VAL B O 1
ATOM 3336 N N . THR B 1 138 ? 23.75 13.219 15.289 1 96.31 138 THR B N 1
ATOM 3337 C CA . THR B 1 138 ? 24.859 14.148 15.125 1 96.31 138 THR B CA 1
ATOM 3338 C C . THR B 1 138 ? 26.188 13.453 15.398 1 96.31 138 THR B C 1
ATOM 3340 O O . THR B 1 138 ? 27.203 13.789 14.781 1 96.31 138 THR B O 1
ATOM 3343 N N . GLU B 1 139 ? 26.125 12.5 16.297 1 97.38 139 GLU B N 1
ATOM 3344 C CA . GLU B 1 139 ? 27.328 11.719 16.562 1 97.38 139 GLU B CA 1
ATOM 3345 C C . GLU B 1 139 ? 27.734 10.906 15.336 1 97.38 139 GLU B C 1
ATOM 3347 O O . GLU B 1 139 ? 28.922 10.852 14.984 1 97.38 139 GLU B O 1
ATOM 3352 N N . HIS B 1 140 ? 26.766 10.281 14.719 1 96.44 140 HIS B N 1
ATOM 3353 C CA . HIS B 1 140 ? 27.047 9.555 13.484 1 96.44 140 HIS B CA 1
ATOM 3354 C C . HIS B 1 140 ? 27.578 10.492 12.406 1 96.44 140 HIS B C 1
ATOM 3356 O O . HIS B 1 140 ? 28.516 10.148 11.68 1 96.44 140 HIS B O 1
ATOM 3362 N N . ALA B 1 141 ? 27 11.641 12.336 1 95.25 141 ALA B N 1
ATOM 3363 C CA . ALA B 1 141 ? 27.219 12.57 11.234 1 95.25 141 ALA B CA 1
ATOM 3364 C C . ALA B 1 141 ? 28.594 13.227 11.344 1 95.25 141 ALA B C 1
ATOM 3366 O O . ALA B 1 141 ? 29 13.977 10.445 1 95.25 141 ALA B O 1
ATOM 3367 N N . LYS B 1 142 ? 29.359 12.992 12.422 1 96.38 142 LYS B N 1
ATOM 3368 C CA . LYS B 1 142 ? 30.719 13.477 12.547 1 96.38 142 LYS B CA 1
ATOM 3369 C C . LYS B 1 142 ? 31.641 12.82 11.516 1 96.38 142 LYS B C 1
ATOM 3371 O O . LYS B 1 142 ? 32.656 13.391 11.141 1 96.38 142 LYS B O 1
ATOM 3376 N N . ASP B 1 143 ? 31.219 11.664 11.117 1 96.19 143 ASP B N 1
ATOM 3377 C CA . ASP B 1 143 ? 31.922 10.977 10.039 1 96.19 143 ASP B CA 1
ATOM 3378 C C . ASP B 1 143 ? 31.609 11.609 8.688 1 96.19 143 ASP B C 1
ATOM 3380 O O . ASP B 1 143 ? 30.438 11.695 8.289 1 96.19 143 ASP B O 1
ATOM 3384 N N . SER B 1 144 ? 32.656 11.992 7.98 1 94.75 144 SER B N 1
ATOM 3385 C CA . SER B 1 144 ? 32.5 12.711 6.723 1 94.75 144 SER B CA 1
ATOM 3386 C C . SER B 1 144 ? 31.891 11.828 5.645 1 94.75 144 SER B C 1
ATOM 3388 O O . SER B 1 144 ? 31.453 12.312 4.602 1 94.75 144 SER B O 1
ATOM 3390 N N . GLN B 1 145 ? 31.844 10.555 5.895 1 97.38 145 GLN B N 1
ATOM 3391 C CA . GLN B 1 145 ? 31.266 9.625 4.938 1 97.38 145 GLN B CA 1
ATOM 3392 C C . GLN B 1 145 ? 29.781 9.391 5.219 1 97.38 145 GLN B C 1
ATOM 3394 O O . GLN B 1 145 ? 29.156 8.531 4.598 1 97.38 145 GLN B O 1
ATOM 3399 N N . ILE B 1 146 ? 29.266 10.148 6.18 1 98.31 146 ILE B N 1
ATOM 3400 C CA . ILE B 1 146 ? 27.875 10.008 6.551 1 98.31 146 ILE B CA 1
ATOM 3401 C C . ILE B 1 146 ? 27.109 11.289 6.199 1 98.31 146 ILE B C 1
ATOM 3403 O O . ILE B 1 146 ? 27.562 12.391 6.527 1 98.31 146 ILE B O 1
ATOM 3407 N N . TYR B 1 147 ? 26.047 11.148 5.473 1 98.5 147 TYR B N 1
ATOM 3408 C CA . TYR B 1 147 ? 25.156 12.25 5.113 1 98.5 147 TYR B CA 1
ATOM 3409 C C . TYR B 1 147 ? 23.906 12.258 5.984 1 98.5 147 TYR B C 1
ATOM 3411 O O . TYR B 1 147 ? 23.109 11.312 5.938 1 98.5 147 TYR B O 1
ATOM 3419 N N . TRP B 1 148 ? 23.75 13.281 6.789 1 98.56 148 TRP B N 1
ATOM 3420 C CA . TRP B 1 148 ? 22.547 13.469 7.59 1 98.56 148 TRP B CA 1
ATOM 3421 C C . TRP B 1 148 ? 21.469 14.211 6.793 1 98.56 148 TRP B C 1
ATOM 3423 O O . TRP B 1 148 ? 21.672 15.367 6.41 1 98.56 148 TRP B O 1
ATOM 3433 N N . THR B 1 149 ? 20.312 13.539 6.574 1 98.12 149 THR B N 1
ATOM 3434 C CA . THR B 1 149 ? 19.25 14.094 5.746 1 98.12 149 THR B CA 1
ATOM 3435 C C . THR B 1 149 ? 18.594 15.281 6.441 1 98.12 149 THR B C 1
ATOM 3437 O O . THR B 1 149 ? 18.203 16.25 5.793 1 98.12 149 THR B O 1
ATOM 3440 N N . ASN B 1 150 ? 18.438 15.195 7.828 1 96.94 150 ASN B N 1
ATOM 3441 C CA . ASN B 1 150 ? 17.906 16.297 8.633 1 96.94 150 ASN B CA 1
ATOM 3442 C C . ASN B 1 150 ? 16.516 16.719 8.172 1 96.94 150 ASN B C 1
ATOM 3444 O O . ASN B 1 150 ? 16.297 17.891 7.844 1 96.94 150 ASN B O 1
ATOM 3448 N N . GLN B 1 151 ? 15.562 15.812 8.32 1 95.12 151 GLN B N 1
ATOM 3449 C CA . GLN B 1 151 ? 14.211 15.992 7.797 1 95.12 151 GLN B CA 1
ATOM 3450 C C . GLN B 1 151 ? 13.562 17.25 8.375 1 95.12 151 GLN B C 1
ATOM 3452 O O . GLN B 1 151 ? 12.648 17.812 7.762 1 95.12 151 GLN B O 1
ATOM 3457 N N . PHE B 1 152 ? 14 17.766 9.469 1 93 152 PHE B N 1
ATOM 3458 C CA . PHE B 1 152 ? 13.336 18.844 10.188 1 93 152 PHE B CA 1
ATOM 3459 C C . PHE B 1 152 ? 13.656 20.203 9.547 1 93 152 PHE B C 1
ATOM 3461 O O . PHE B 1 152 ? 12.891 21.156 9.688 1 93 152 PHE B O 1
ATOM 3468 N N . GLU B 1 153 ? 14.719 20.219 8.812 1 94.94 153 GLU B N 1
ATOM 3469 C CA . GLU B 1 153 ? 15.141 21.516 8.289 1 94.94 153 GLU B CA 1
ATOM 3470 C C . GLU B 1 153 ? 15.438 21.438 6.797 1 94.94 153 GLU B C 1
ATOM 3472 O O . GLU B 1 153 ? 15.625 22.469 6.141 1 94.94 153 GLU B O 1
ATOM 3477 N N . ASN B 1 154 ? 15.492 20.266 6.238 1 97.31 154 ASN B N 1
ATOM 3478 C CA . ASN B 1 154 ? 15.938 20.062 4.863 1 97.31 154 ASN B CA 1
ATOM 3479 C C . ASN B 1 154 ? 14.898 20.547 3.855 1 97.31 154 ASN B C 1
ATOM 3481 O O . ASN B 1 154 ? 13.875 19.906 3.645 1 97.31 154 ASN B O 1
ATOM 3485 N N . LYS B 1 155 ? 15.188 21.578 3.184 1 96.31 155 LYS B N 1
ATOM 3486 C CA . LYS B 1 155 ? 14.258 22.219 2.258 1 96.31 155 LYS B CA 1
ATOM 3487 C C . LYS B 1 155 ? 14.062 21.375 1.003 1 96.31 155 LYS B C 1
ATOM 3489 O O . LYS B 1 155 ? 13.094 21.578 0.261 1 96.31 155 LYS B O 1
ATOM 3494 N N . ASP B 1 156 ? 14.953 20.422 0.723 1 97.38 156 ASP B N 1
ATOM 3495 C CA . ASP B 1 156 ? 14.797 19.531 -0.411 1 97.38 156 ASP B CA 1
ATOM 3496 C C . ASP B 1 156 ? 13.508 18.719 -0.288 1 97.38 156 ASP B C 1
ATOM 3498 O O . ASP B 1 156 ? 12.969 18.234 -1.289 1 97.38 156 ASP B O 1
ATOM 3502 N N . ALA B 1 157 ? 13.016 18.547 0.955 1 96.38 157 ALA B N 1
ATOM 3503 C CA . ALA B 1 157 ? 11.758 17.859 1.189 1 96.38 157 ALA B CA 1
ATOM 3504 C C . ALA B 1 157 ? 10.602 18.562 0.493 1 96.38 157 ALA B C 1
ATOM 3506 O O . ALA B 1 157 ? 9.727 17.922 -0.087 1 96.38 157 ALA B O 1
ATOM 3507 N N . VAL B 1 158 ? 10.633 19.875 0.538 1 95.56 158 VAL B N 1
ATOM 3508 C CA . VAL B 1 158 ? 9.555 20.703 -0.001 1 95.56 158 VAL B CA 1
ATOM 3509 C C . VAL B 1 158 ? 9.43 20.469 -1.505 1 95.56 158 VAL B C 1
ATOM 3511 O O . VAL B 1 158 ? 8.32 20.391 -2.037 1 95.56 158 VAL B O 1
ATOM 3514 N N . ALA B 1 159 ? 10.555 20.312 -2.174 1 94.12 159 ALA B N 1
ATOM 3515 C CA . ALA B 1 159 ? 10.555 20.078 -3.617 1 94.12 159 ALA B CA 1
ATOM 3516 C C . ALA B 1 159 ? 9.844 18.781 -3.973 1 94.12 159 ALA B C 1
ATOM 3518 O O . ALA B 1 159 ? 9.125 18.719 -4.973 1 94.12 159 ALA B O 1
ATOM 3519 N N . GLY B 1 160 ? 10.047 17.766 -3.164 1 95.19 160 GLY B N 1
ATOM 3520 C CA . GLY B 1 160 ? 9.367 16.5 -3.375 1 95.19 160 GLY B CA 1
ATOM 3521 C C . GLY B 1 160 ? 7.859 16.609 -3.262 1 95.19 160 GLY B C 1
ATOM 3522 O O . GLY B 1 160 ? 7.125 15.969 -4.02 1 95.19 160 GLY B O 1
ATOM 3523 N N . TYR B 1 161 ? 7.43 17.484 -2.385 1 97.69 161 TYR B N 1
ATOM 3524 C CA . TYR B 1 161 ? 6 17.609 -2.125 1 97.69 161 TYR B CA 1
ATOM 3525 C C . TYR B 1 161 ? 5.355 18.594 -3.094 1 97.69 161 TYR B C 1
ATOM 3527 O O . TYR B 1 161 ? 4.137 18.578 -3.291 1 97.69 161 TYR B O 1
ATOM 3535 N N . GLN B 1 162 ? 6.172 19.484 -3.707 1 97.75 162 GLN B N 1
ATOM 3536 C CA . GLN B 1 162 ? 5.633 20.359 -4.742 1 97.75 162 GLN B CA 1
ATOM 3537 C C . GLN B 1 162 ? 5.109 19.547 -5.93 1 97.75 162 GLN B C 1
ATOM 3539 O O . GLN B 1 162 ? 4.129 19.938 -6.566 1 97.75 162 GLN B O 1
ATOM 3544 N N . VAL B 1 163 ? 5.715 18.391 -6.148 1 97.5 163 VAL B N 1
ATOM 3545 C CA . VAL B 1 163 ? 5.238 17.5 -7.195 1 97.5 163 VAL B CA 1
ATOM 3546 C C . VAL B 1 163 ? 3.852 16.969 -6.84 1 97.5 163 VAL B C 1
ATOM 3548 O O . VAL B 1 163 ? 2.988 16.844 -7.707 1 97.5 163 VAL B O 1
ATOM 3551 N N . LEU B 1 164 ? 3.643 16.688 -5.555 1 98.31 164 LEU B N 1
ATOM 3552 C CA . LEU B 1 164 ? 2.32 16.297 -5.074 1 98.31 164 LEU B CA 1
ATOM 3553 C C . LEU B 1 164 ? 1.292 17.391 -5.375 1 98.31 164 LEU B C 1
ATOM 3555 O O . LEU B 1 164 ? 0.204 17.094 -5.879 1 98.31 164 LEU B O 1
ATOM 3559 N N . GLY B 1 165 ? 1.684 18.641 -5.102 1 98.56 165 GLY B N 1
ATOM 3560 C CA . GLY B 1 165 ? 0.816 19.75 -5.441 1 98.56 165 GLY B CA 1
ATOM 3561 C C . GLY B 1 165 ? 0.512 19.844 -6.926 1 98.56 165 GLY B C 1
ATOM 3562 O O . GLY B 1 165 ? -0.627 20.109 -7.316 1 98.56 165 GLY B O 1
ATOM 3563 N N . SER B 1 166 ? 1.474 19.609 -7.754 1 98.19 166 SER B N 1
ATOM 3564 C CA . SER B 1 166 ? 1.295 19.641 -9.203 1 98.19 166 SER B CA 1
ATOM 3565 C C . SER B 1 166 ? 0.323 18.547 -9.656 1 98.19 166 SER B C 1
ATOM 3567 O O . SER B 1 166 ? -0.459 18.766 -10.586 1 98.19 166 SER B O 1
ATOM 3569 N N . GLU B 1 167 ? 0.435 17.406 -9.047 1 98.25 167 GLU B N 1
ATOM 3570 C CA . GLU B 1 167 ? -0.517 16.344 -9.352 1 98.25 167 GLU B CA 1
ATOM 3571 C C . GLU B 1 167 ? -1.946 16.766 -9.023 1 98.25 167 GLU B C 1
ATOM 3573 O O . GLU B 1 167 ? -2.867 16.516 -9.805 1 98.25 167 GLU B O 1
ATOM 3578 N N . LEU B 1 168 ? -2.131 17.422 -7.859 1 98.69 168 LEU B N 1
ATOM 3579 C CA . LEU B 1 168 ? -3.457 17.891 -7.469 1 98.69 168 LEU B CA 1
ATOM 3580 C C . LEU B 1 168 ? -3.998 18.906 -8.469 1 98.69 168 LEU B C 1
ATOM 3582 O O . LEU B 1 168 ? -5.18 18.875 -8.812 1 98.69 168 LEU B O 1
ATOM 3586 N N . ILE B 1 169 ? -3.146 19.797 -8.93 1 98.5 169 ILE B N 1
ATOM 3587 C CA . ILE B 1 169 ? -3.545 20.797 -9.914 1 98.5 169 ILE B CA 1
ATOM 3588 C C . ILE B 1 169 ? -4.055 20.109 -11.172 1 98.5 169 ILE B C 1
ATOM 3590 O O . ILE B 1 169 ? -5.062 20.531 -11.75 1 98.5 169 ILE B O 1
ATOM 3594 N N . GLN B 1 170 ? -3.395 19.031 -11.594 1 97.94 170 GLN B N 1
ATOM 3595 C CA . GLN B 1 170 ? -3.803 18.281 -12.773 1 97.94 170 GLN B CA 1
ATOM 3596 C C . GLN B 1 170 ? -5.086 17.5 -12.516 1 97.94 170 GLN B C 1
ATOM 3598 O O . GLN B 1 170 ? -5.934 17.375 -13.406 1 97.94 170 GLN B O 1
ATOM 3603 N N . GLN B 1 171 ? -5.246 17 -11.359 1 97.94 171 GLN B N 1
ATOM 3604 C CA . GLN B 1 171 ? -6.402 16.188 -11 1 97.94 171 GLN B CA 1
ATOM 3605 C C . GLN B 1 171 ? -7.652 17.047 -10.828 1 97.94 171 GLN B C 1
ATOM 3607 O O . GLN B 1 171 ? -8.773 16.547 -10.977 1 97.94 171 GLN B O 1
ATOM 3612 N N . PHE B 1 172 ? -7.383 18.281 -10.492 1 98.06 172 PHE B N 1
ATOM 3613 C CA . PHE B 1 172 ? -8.484 19.219 -10.289 1 98.06 172 PHE B CA 1
ATOM 3614 C C . PHE B 1 172 ? -8.312 20.453 -11.156 1 98.06 172 PHE B C 1
ATOM 3616 O O . PHE B 1 172 ? -8.148 21.562 -10.633 1 98.06 172 PHE B O 1
ATOM 3623 N N . PRO B 1 173 ? -8.516 20.281 -12.43 1 96.88 173 PRO B N 1
ATOM 3624 C CA . PRO B 1 173 ? -8.258 21.391 -13.344 1 96.88 173 PRO B CA 1
ATOM 3625 C C . PRO B 1 173 ? -9.172 22.594 -13.094 1 96.88 173 PRO B C 1
ATOM 3627 O O . PRO B 1 173 ? -8.82 23.719 -13.43 1 96.88 173 PRO B O 1
ATOM 3630 N N . ASP B 1 174 ? -10.352 22.344 -12.508 1 96.38 174 ASP B N 1
ATOM 3631 C CA . ASP B 1 174 ? -11.312 23.422 -12.266 1 96.38 174 ASP B CA 1
ATOM 3632 C C . ASP B 1 174 ? -11.031 24.125 -10.938 1 96.38 174 ASP B C 1
ATOM 3634 O O . ASP B 1 174 ? -11.703 25.094 -10.586 1 96.38 174 ASP B O 1
ATOM 3638 N N . GLY B 1 175 ? -10.078 23.562 -10.164 1 97.69 175 GLY B N 1
ATOM 3639 C CA . GLY B 1 175 ? -9.648 24.25 -8.961 1 97.69 175 GLY B CA 1
ATOM 3640 C C . GLY B 1 175 ? -9.867 23.438 -7.695 1 97.69 175 GLY B C 1
ATOM 3641 O O . GLY B 1 175 ? -10.57 22.438 -7.715 1 97.69 175 GLY B O 1
ATOM 3642 N N . VAL B 1 176 ? -9.242 23.812 -6.691 1 98.62 176 VAL B N 1
ATOM 3643 C CA . VAL B 1 176 ? -9.391 23.359 -5.312 1 98.62 176 VAL B CA 1
ATOM 3644 C C . VAL B 1 176 ? -9.734 24.547 -4.418 1 98.62 176 VAL B C 1
ATOM 3646 O O . VAL B 1 176 ? -8.969 25.516 -4.344 1 98.62 176 VAL B O 1
ATOM 3649 N N . ASP B 1 177 ? -10.891 24.484 -3.787 1 98.88 177 ASP B N 1
ATOM 3650 C CA . ASP B 1 177 ? -11.312 25.625 -2.977 1 98.88 177 ASP B CA 1
ATOM 3651 C C . ASP B 1 177 ? -10.578 25.641 -1.638 1 98.88 177 ASP B C 1
ATOM 3653 O O . ASP B 1 177 ? -10.289 26.719 -1.101 1 98.88 177 ASP B O 1
ATOM 3657 N N . ALA B 1 178 ? -10.273 24.484 -1.135 1 98.94 178 ALA B N 1
ATOM 3658 C CA . ALA B 1 178 ? -9.523 24.422 0.117 1 98.94 178 ALA B CA 1
ATOM 3659 C C . ALA B 1 178 ? -8.672 23.156 0.192 1 98.94 178 ALA B C 1
ATOM 3661 O O . ALA B 1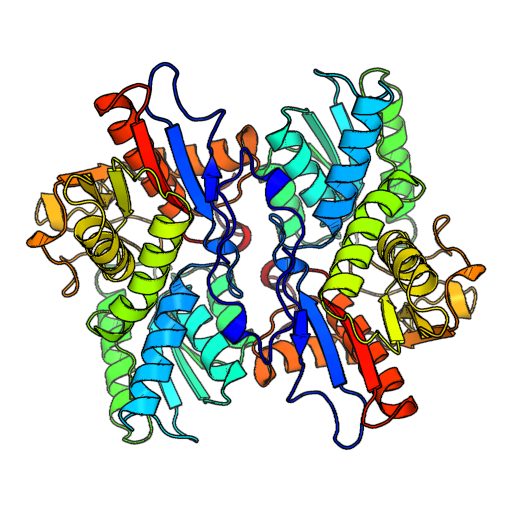 178 ? -9.031 22.141 -0.391 1 98.94 178 ALA B O 1
ATOM 3662 N N . PHE B 1 179 ? -7.598 23.344 0.828 1 98.94 179 PHE B N 1
ATOM 3663 C CA . PHE B 1 179 ? -6.684 22.25 1.158 1 98.94 179 PHE B CA 1
ATOM 3664 C C . PHE B 1 179 ? -6.285 22.312 2.627 1 98.94 179 PHE B C 1
ATOM 3666 O O . PHE B 1 179 ? -6.098 23.391 3.186 1 98.94 179 PHE B O 1
ATOM 3673 N N . CYS B 1 180 ? -6.195 21.109 3.264 1 98.88 180 CYS B N 1
ATOM 3674 C CA . CYS B 1 180 ? -5.699 21.094 4.633 1 98.88 180 CYS B CA 1
ATOM 3675 C C . CYS B 1 180 ? -4.832 19.875 4.895 1 98.88 180 CYS B C 1
ATOM 3677 O O . CYS B 1 180 ? -4.984 18.844 4.223 1 98.88 180 CYS B O 1
ATOM 3679 N N . ALA B 1 181 ? -3.951 20 5.844 1 98.81 181 ALA B N 1
ATOM 3680 C CA . ALA B 1 181 ? -3.1 18.875 6.23 1 98.81 181 ALA B CA 1
ATOM 3681 C C . ALA B 1 181 ? -2.48 19.109 7.605 1 98.81 181 ALA B C 1
ATOM 3683 O O . ALA B 1 181 ? -2.09 20.234 7.938 1 98.81 181 ALA B O 1
ATOM 3684 N N . ALA B 1 182 ? -2.357 18.016 8.32 1 98 182 ALA B N 1
ATOM 3685 C CA . ALA B 1 182 ? -1.632 18.047 9.586 1 98 182 ALA B CA 1
ATOM 3686 C C . ALA B 1 182 ? -0.135 18.25 9.359 1 98 182 ALA B C 1
ATOM 3688 O O . ALA B 1 182 ? 0.408 17.797 8.344 1 98 182 ALA B O 1
ATOM 3689 N N . VAL B 1 183 ? 0.455 18.859 10.375 1 96.19 183 VAL B N 1
ATOM 3690 C CA . VAL B 1 183 ? 1.836 19.281 10.172 1 96.19 183 VAL B CA 1
ATOM 3691 C C . VAL B 1 183 ? 2.754 18.516 11.125 1 96.19 183 VAL B C 1
ATOM 3693 O O . VAL B 1 183 ? 2.49 18.438 12.32 1 96.19 183 VAL B O 1
ATOM 3696 N N . GLY B 1 184 ? 3.752 17.828 10.508 1 93.31 184 GLY B N 1
ATOM 3697 C CA . GLY B 1 184 ? 4.945 17.406 11.227 1 93.31 184 GLY B CA 1
ATOM 3698 C C . GLY B 1 184 ? 6.117 18.359 11.039 1 93.31 184 GLY B C 1
ATOM 3699 O O . GLY B 1 184 ? 6.172 19.422 11.672 1 93.31 184 GLY B O 1
ATOM 3700 N N . THR B 1 185 ? 6.934 18.062 10.031 1 93.69 185 THR B N 1
ATOM 3701 C CA . THR B 1 185 ? 8.008 18.984 9.68 1 93.69 185 THR B CA 1
ATOM 3702 C C . THR B 1 185 ? 7.48 20.141 8.828 1 93.69 185 THR B C 1
ATOM 3704 O O . THR B 1 185 ? 8.172 21.141 8.633 1 93.69 185 THR B O 1
ATOM 3707 N N . ALA B 1 186 ? 6.32 20.016 8.352 1 97.06 186 ALA B N 1
ATOM 3708 C CA . ALA B 1 186 ? 5.586 21.016 7.57 1 97.06 186 ALA B CA 1
ATOM 3709 C C . ALA B 1 186 ? 5.961 20.938 6.094 1 97.06 186 ALA B C 1
ATOM 3711 O O . ALA B 1 186 ? 5.371 21.625 5.258 1 97.06 186 ALA B O 1
ATOM 3712 N N . GLY B 1 187 ? 6.852 20.047 5.703 1 97.31 187 GLY B N 1
ATOM 3713 C CA . GLY B 1 187 ? 7.297 19.969 4.32 1 97.31 187 GLY B CA 1
ATOM 3714 C C . GLY B 1 187 ? 6.172 19.688 3.344 1 97.31 187 GLY B C 1
ATOM 3715 O O . GLY B 1 187 ? 6.035 20.375 2.33 1 97.31 187 GLY B O 1
ATOM 3716 N N . MET B 1 188 ? 5.387 18.734 3.678 1 98.25 188 MET B N 1
ATOM 3717 C CA . MET B 1 188 ? 4.305 18.344 2.777 1 98.25 188 MET B CA 1
ATOM 3718 C C . MET B 1 188 ? 3.258 19.438 2.668 1 98.25 188 MET B C 1
ATOM 3720 O O . MET B 1 188 ? 2.904 19.859 1.563 1 98.25 188 MET B O 1
ATOM 3724 N N . ALA B 1 189 ? 2.809 20 3.787 1 98.5 189 ALA B N 1
ATOM 3725 C CA . ALA B 1 189 ? 1.776 21.031 3.787 1 98.5 189 ALA B CA 1
ATOM 3726 C C . ALA B 1 189 ? 2.238 22.266 3.027 1 98.5 189 ALA B C 1
ATOM 3728 O O . ALA B 1 189 ? 1.49 22.828 2.221 1 98.5 189 ALA B O 1
ATOM 3729 N N . MET B 1 190 ? 3.471 22.672 3.244 1 98.31 190 MET B N 1
ATOM 3730 C CA . MET B 1 190 ? 3.986 23.875 2.617 1 98.31 190 MET B CA 1
ATOM 3731 C C . MET B 1 190 ? 4.25 23.656 1.133 1 98.31 190 MET B C 1
ATOM 3733 O O . MET B 1 190 ? 4.004 24.547 0.313 1 98.31 190 MET B O 1
ATOM 3737 N N . GLY B 1 191 ? 4.789 22.438 0.8 1 98.38 191 GLY B N 1
ATOM 3738 C CA . GLY B 1 191 ? 5.02 22.125 -0.604 1 98.38 191 GLY B CA 1
ATOM 3739 C C . GLY B 1 191 ? 3.746 22.125 -1.43 1 98.38 191 GLY B C 1
ATOM 3740 O O . GLY B 1 191 ? 3.701 22.719 -2.51 1 98.38 191 GLY B O 1
ATOM 3741 N N . VAL B 1 192 ? 2.736 21.516 -0.92 1 98.81 192 VAL B N 1
ATOM 3742 C CA . VAL B 1 192 ? 1.455 21.453 -1.615 1 98.81 192 VAL B CA 1
ATOM 3743 C C . VAL B 1 192 ? 0.8 22.828 -1.636 1 98.81 192 VAL B C 1
ATOM 3745 O O . VAL B 1 192 ? 0.285 23.266 -2.67 1 98.81 192 VAL B O 1
ATOM 3748 N N . ALA B 1 193 ? 0.863 23.516 -0.477 1 98.62 193 ALA B N 1
ATOM 3749 C CA . ALA B 1 193 ? 0.273 24.844 -0.382 1 98.62 193 ALA B CA 1
ATOM 3750 C C . ALA B 1 193 ? 0.872 25.781 -1.425 1 98.62 193 ALA B C 1
ATOM 3752 O O . ALA B 1 193 ? 0.144 26.5 -2.107 1 98.62 193 ALA B O 1
ATOM 3753 N N . GLN B 1 194 ? 2.16 25.766 -1.51 1 98.19 194 GLN B N 1
ATOM 3754 C CA . GLN B 1 194 ? 2.832 26.641 -2.471 1 98.19 194 GLN B CA 1
ATOM 3755 C C . GLN B 1 194 ? 2.355 26.359 -3.893 1 98.19 194 GLN B C 1
ATOM 3757 O O . GLN B 1 194 ? 2.02 27.281 -4.633 1 98.19 194 GLN B O 1
ATOM 3762 N N . ALA B 1 195 ? 2.334 25.109 -4.289 1 98.38 195 ALA B N 1
ATOM 3763 C CA . ALA B 1 195 ? 1.9 24.734 -5.633 1 98.38 195 ALA B CA 1
ATOM 3764 C C . ALA B 1 195 ? 0.463 25.172 -5.891 1 98.38 195 ALA B C 1
ATOM 3766 O O . ALA B 1 195 ? 0.164 25.75 -6.934 1 98.38 195 ALA B O 1
ATOM 3767 N N . LEU B 1 196 ? -0.449 24.922 -4.926 1 98.56 196 LEU B N 1
ATOM 3768 C CA . LEU B 1 196 ? -1.865 25.219 -5.102 1 98.56 196 LEU B CA 1
ATOM 3769 C C . LEU B 1 196 ? -2.092 26.719 -5.176 1 98.56 196 LEU B C 1
ATOM 3771 O O . LEU B 1 196 ? -2.855 27.203 -6.02 1 98.56 196 LEU B O 1
ATOM 3775 N N . LYS B 1 197 ? -1.428 27.469 -4.309 1 97.81 197 LYS B N 1
ATOM 3776 C CA . LYS B 1 197 ? -1.606 28.922 -4.305 1 97.81 197 LYS B CA 1
ATOM 3777 C C . LYS B 1 197 ? -1.06 29.547 -5.582 1 97.81 197 LYS B C 1
ATOM 3779 O O . LYS B 1 197 ? -1.595 30.547 -6.07 1 97.81 197 LYS B O 1
ATOM 3784 N N . ASP B 1 198 ? 0.003 29 -6.102 1 97.5 198 ASP B N 1
ATOM 3785 C CA . ASP B 1 198 ? 0.578 29.5 -7.348 1 97.5 198 ASP B CA 1
ATOM 3786 C C . ASP B 1 198 ? -0.412 29.359 -8.5 1 97.5 198 ASP B C 1
ATOM 3788 O O . ASP B 1 198 ? -0.45 30.219 -9.398 1 97.5 198 ASP B O 1
ATOM 3792 N N . LYS B 1 199 ? -1.216 28.328 -8.477 1 97.94 199 LYS B N 1
ATOM 3793 C CA . LYS B 1 199 ? -2.139 28.062 -9.578 1 97.94 199 LYS B CA 1
ATOM 3794 C C . LYS B 1 199 ? -3.541 28.578 -9.25 1 97.94 199 LYS B C 1
ATOM 3796 O O . LYS B 1 199 ? -4.234 29.094 -10.133 1 97.94 199 LYS B O 1
ATOM 3801 N N . PHE B 1 200 ? -3.939 28.359 -8.008 1 97.88 200 PHE B N 1
ATOM 3802 C CA . PHE B 1 200 ? -5.258 28.75 -7.516 1 97.88 200 PHE B CA 1
ATOM 3803 C C . PHE B 1 200 ? -5.137 29.75 -6.379 1 97.88 200 PHE B C 1
ATOM 3805 O O . PHE B 1 200 ? -5.258 29.391 -5.207 1 97.88 200 PHE B O 1
ATOM 3812 N N . SER B 1 201 ? -5.109 31.031 -6.648 1 95.69 201 SER B N 1
ATOM 3813 C CA . SER B 1 201 ? -4.758 32.062 -5.691 1 95.69 201 SER B CA 1
ATOM 3814 C C . SER B 1 201 ? -5.777 32.156 -4.562 1 95.69 201 SER B C 1
ATOM 3816 O O . SER B 1 201 ? -5.457 32.594 -3.461 1 95.69 201 SER B O 1
ATOM 3818 N N . ASN B 1 202 ? -6.938 31.688 -4.781 1 96.81 202 ASN B N 1
ATOM 3819 C CA . ASN B 1 202 ? -7.992 31.781 -3.777 1 96.81 202 ASN B CA 1
ATOM 3820 C C . ASN B 1 202 ? -8.125 30.5 -2.969 1 96.81 202 ASN B C 1
ATOM 3822 O O . ASN B 1 202 ? -9.031 30.375 -2.139 1 96.81 202 ASN B O 1
ATOM 3826 N N . CYS B 1 203 ? -7.266 29.516 -3.213 1 98.62 203 CYS B N 1
ATOM 3827 C CA . CYS B 1 203 ? -7.32 28.281 -2.447 1 98.62 203 CYS B CA 1
ATOM 3828 C C . CYS B 1 203 ? -7.051 28.531 -0.97 1 98.62 203 CYS B C 1
ATOM 3830 O O . CYS B 1 203 ? -6 29.078 -0.612 1 98.62 203 CYS B O 1
ATOM 3832 N N . HIS B 1 204 ? -7.988 28.203 -0.13 1 98.88 204 HIS B N 1
ATOM 3833 C CA . HIS B 1 204 ? -7.84 28.359 1.313 1 98.88 204 HIS B CA 1
ATOM 3834 C C . HIS B 1 204 ? -7.016 27.219 1.904 1 98.88 204 HIS B C 1
ATOM 3836 O O . HIS B 1 204 ? -7.363 26.047 1.748 1 98.88 204 HIS B O 1
ATOM 3842 N N . ILE B 1 205 ? -5.926 27.547 2.553 1 98.88 205 ILE B N 1
ATOM 3843 C CA . ILE B 1 205 ? -5.023 26.547 3.102 1 98.88 205 ILE B CA 1
ATOM 3844 C C . ILE B 1 205 ? -5.133 26.516 4.625 1 98.88 205 ILE B C 1
ATOM 3846 O O . ILE B 1 205 ? -4.969 27.562 5.277 1 98.88 205 ILE B O 1
ATOM 3850 N N . ALA B 1 206 ? -5.418 25.375 5.184 1 98.88 206 ALA B N 1
ATOM 3851 C CA . ALA B 1 206 ? -5.406 25.188 6.637 1 98.88 206 ALA B CA 1
ATOM 3852 C C . ALA B 1 206 ? -4.355 24.172 7.055 1 98.88 206 ALA B C 1
ATOM 3854 O O . ALA B 1 206 ? -4.242 23.109 6.445 1 98.88 206 ALA B O 1
ATOM 3855 N N . VAL B 1 207 ? -3.576 24.469 8.07 1 98.81 207 VAL B N 1
ATOM 3856 C CA . VAL B 1 207 ? -2.686 23.5 8.688 1 98.81 207 VAL B CA 1
ATOM 3857 C C . VAL B 1 207 ? -3.312 22.969 9.977 1 98.81 207 VAL B C 1
ATOM 3859 O O . VAL B 1 207 ? -4.012 23.703 10.68 1 98.81 207 VAL B O 1
ATOM 3862 N N . LEU B 1 208 ? -3.051 21.734 10.234 1 98.81 208 LEU B N 1
ATOM 3863 C CA . LEU B 1 208 ? -3.701 21.078 11.359 1 98.81 208 LEU B CA 1
ATOM 3864 C C . LEU B 1 208 ? -2.672 20.594 12.383 1 98.81 208 LEU B C 1
ATOM 3866 O O . LEU B 1 208 ? -1.536 20.281 12.023 1 98.81 208 LEU B O 1
ATOM 3870 N N . GLU B 1 209 ? -3.021 20.547 13.617 1 97.94 209 GLU B N 1
ATOM 3871 C CA . GLU B 1 209 ? -2.238 19.969 14.703 1 97.94 209 GLU B CA 1
ATOM 3872 C C . GLU B 1 209 ? -3.141 19.344 15.766 1 97.94 209 GLU B C 1
ATOM 3874 O O . GLU B 1 209 ? -4.34 19.625 15.812 1 97.94 209 GLU B O 1
ATOM 3879 N N . PRO B 1 210 ? -2.6 18.391 16.547 1 96.88 210 PRO B N 1
ATOM 3880 C CA . PRO B 1 210 ? -3.404 17.875 17.656 1 96.88 210 PRO B CA 1
ATOM 3881 C C . PRO B 1 210 ? -3.754 18.953 18.688 1 96.88 210 PRO B C 1
ATOM 3883 O O . PRO B 1 210 ? -2.904 19.766 19.031 1 96.88 210 PRO B O 1
ATOM 3886 N N . LEU B 1 211 ? -4.957 18.875 19.156 1 97.19 211 LEU B N 1
ATOM 3887 C CA . LEU B 1 211 ? -5.402 19.844 20.141 1 97.19 211 LEU B CA 1
ATOM 3888 C C . LEU B 1 211 ? -4.535 19.766 21.406 1 97.19 211 LEU B C 1
ATOM 3890 O O . LEU B 1 211 ? -4.219 20.797 22 1 97.19 211 LEU B O 1
ATOM 3894 N N . SER B 1 212 ? -4.07 18.594 21.75 1 94.44 212 SER B N 1
ATOM 3895 C CA . SER B 1 212 ? -3.324 18.391 22.984 1 94.44 212 SER B CA 1
ATOM 3896 C C . SER B 1 212 ? -1.875 18.844 22.844 1 94.44 212 SER B C 1
ATOM 3898 O O . SER B 1 212 ? -1.145 18.938 23.828 1 94.44 212 SER B O 1
ATOM 3900 N N . SER B 1 213 ? -1.385 19.125 21.656 1 93 213 SER B N 1
ATOM 3901 C CA . SER B 1 213 ? -0.069 19.672 21.344 1 93 213 SER B CA 1
ATOM 3902 C C . SER B 1 213 ? -0.143 20.656 20.172 1 93 213 SER B C 1
ATOM 3904 O O . SER B 1 213 ? 0.015 20.266 19.016 1 93 213 SER B O 1
ATOM 3906 N N . SER B 1 214 ? -0.278 21.891 20.531 1 94.69 214 SER B N 1
ATOM 3907 C CA . SER B 1 214 ? -0.64 22.891 19.516 1 94.69 214 SER B CA 1
ATOM 3908 C C . SER B 1 214 ? 0.31 24.078 19.562 1 94.69 214 SER B C 1
ATOM 3910 O O . SER B 1 214 ? -0.128 25.219 19.688 1 94.69 214 SER B O 1
ATOM 3912 N N . PRO B 1 215 ? 1.521 23.859 19.281 1 94.88 215 PRO B N 1
ATOM 3913 C CA . PRO B 1 215 ? 2.467 24.969 19.312 1 94.88 215 PRO B CA 1
ATOM 3914 C C . PRO B 1 215 ? 2.199 26.016 18.219 1 94.88 215 PRO B C 1
ATOM 3916 O O . PRO B 1 215 ? 2.514 27.188 18.406 1 94.88 215 PRO B O 1
ATOM 3919 N N . ILE B 1 216 ? 1.644 25.656 17.109 1 96.69 216 ILE B N 1
ATOM 3920 C CA . ILE B 1 216 ? 1.434 26.578 16 1 96.69 216 ILE B CA 1
ATOM 3921 C C . ILE B 1 216 ? 0.333 27.578 16.375 1 96.69 216 ILE B C 1
ATOM 3923 O O . ILE B 1 216 ? 0.48 28.781 16.156 1 96.69 216 ILE B O 1
ATOM 3927 N N . SER B 1 217 ? -0.714 27.109 16.969 1 96 217 SER B N 1
ATOM 3928 C CA . SER B 1 217 ? -1.86 27.969 17.25 1 96 217 SER B CA 1
ATOM 3929 C C . SER B 1 217 ? -1.744 28.609 18.625 1 96 217 SER B C 1
ATOM 3931 O O . SER B 1 217 ? -2.135 29.766 18.812 1 96 217 SER B O 1
ATOM 3933 N N . THR B 1 218 ? -1.159 27.859 19.656 1 94.88 218 THR B N 1
ATOM 3934 C CA . THR B 1 218 ? -1.225 28.359 21.016 1 94.88 218 THR B CA 1
ATOM 3935 C C . THR B 1 218 ? 0.177 28.547 21.594 1 94.88 218 THR B C 1
ATOM 3937 O O . THR B 1 218 ? 0.343 29.156 22.656 1 94.88 218 THR B O 1
ATOM 3940 N N . GLY B 1 219 ? 1.188 28.031 20.922 1 93.12 219 GLY B N 1
ATOM 3941 C CA . GLY B 1 219 ? 2.543 28.094 21.438 1 93.12 219 GLY B CA 1
ATOM 3942 C C . GLY B 1 219 ? 2.826 27.031 22.484 1 93.12 219 GLY B C 1
ATOM 3943 O O . GLY B 1 219 ? 3.939 26.938 23 1 93.12 219 GLY B O 1
ATOM 3944 N N . GLN B 1 220 ? 1.857 26.172 22.75 1 92.12 220 GLN B N 1
ATOM 3945 C CA . GLN B 1 220 ? 1.994 25.219 23.844 1 92.12 220 GLN B CA 1
ATOM 3946 C C . GLN B 1 220 ? 2.098 23.797 23.328 1 92.12 220 GLN B C 1
ATOM 3948 O O . GLN B 1 220 ? 1.201 23.312 22.625 1 92.12 220 GLN B O 1
ATOM 3953 N N . ALA B 1 221 ? 3.162 23.156 23.672 1 89.81 221 ALA B N 1
ATOM 3954 C CA . ALA B 1 221 ? 3.344 21.75 23.359 1 89.81 221 ALA B CA 1
ATOM 3955 C C . ALA B 1 221 ? 2.684 20.859 24.406 1 89.81 221 ALA B C 1
ATOM 3957 O O . ALA B 1 221 ? 2.434 21.297 25.531 1 89.81 221 ALA B O 1
ATOM 3958 N N . GLY B 1 222 ? 2.283 19.734 24.031 1 88.31 222 GLY B N 1
ATOM 3959 C CA . GLY B 1 222 ? 1.71 18.75 24.938 1 88.31 222 GLY B CA 1
ATOM 3960 C C . GLY B 1 222 ? 1.816 17.328 24.422 1 88.31 222 GLY B C 1
ATOM 3961 O O . GLY B 1 222 ? 2.438 17.094 23.391 1 88.31 222 GLY B O 1
ATOM 3962 N N . GLU B 1 223 ? 1.282 16.438 25.156 1 87.31 223 GLU B N 1
ATOM 3963 C CA . GLU B 1 223 ? 1.367 15.016 24.828 1 87.31 223 GLU B CA 1
ATOM 3964 C C . GLU B 1 223 ? 0.252 14.602 23.875 1 87.31 223 GLU B C 1
ATOM 3966 O O . GLU B 1 223 ? -0.889 15.047 24 1 87.31 223 GLU B O 1
ATOM 3971 N N . HIS B 1 224 ? 0.639 13.938 22.891 1 88.5 224 HIS B N 1
ATOM 3972 C CA . HIS B 1 224 ? -0.31 13.266 22.016 1 88.5 224 HIS B CA 1
ATOM 3973 C C . HIS B 1 224 ? 0.273 11.969 21.453 1 88.5 224 HIS B C 1
ATOM 3975 O O . HIS B 1 224 ? 1.438 11.648 21.719 1 88.5 224 HIS B O 1
ATOM 3981 N N . HIS B 1 225 ? -0.554 11.172 20.672 1 85.88 225 HIS B N 1
ATOM 3982 C CA . HIS B 1 225 ? -0.106 9.852 20.25 1 85.88 225 HIS B CA 1
ATOM 3983 C C . HIS B 1 225 ? -0.243 9.68 18.75 1 85.88 225 HIS B C 1
ATOM 3985 O O . HIS B 1 225 ? -0.334 8.555 18.25 1 85.88 225 HIS B O 1
ATOM 3991 N N . ILE B 1 226 ? -0.343 10.766 18.062 1 88.94 226 ILE B N 1
ATOM 3992 C CA . ILE B 1 226 ? -0.446 10.688 16.609 1 88.94 226 ILE B CA 1
ATOM 3993 C C . ILE B 1 226 ? 0.95 10.711 15.992 1 88.94 226 ILE B C 1
ATOM 3995 O O . ILE B 1 226 ? 1.66 11.719 16.094 1 88.94 226 ILE B O 1
ATOM 3999 N N . GLU B 1 227 ? 1.299 9.695 15.398 1 83.38 227 GLU B N 1
ATOM 4000 C CA . GLU B 1 227 ? 2.639 9.578 14.836 1 83.38 227 GLU B CA 1
ATOM 4001 C C . GLU B 1 227 ? 2.797 10.453 13.594 1 83.38 227 GLU B C 1
ATOM 4003 O O . GLU B 1 227 ? 1.873 10.57 12.789 1 83.38 227 GLU B O 1
ATOM 4008 N N . GLY B 1 228 ? 3.91 11.102 13.406 1 86.19 228 GLY B N 1
ATOM 4009 C CA . GLY B 1 228 ? 4.273 11.789 12.172 1 86.19 228 GLY B CA 1
ATOM 4010 C C . GLY B 1 228 ? 3.916 13.266 12.188 1 86.19 228 GLY B C 1
ATOM 4011 O O . GLY B 1 228 ? 4.301 14.008 11.281 1 86.19 228 GLY B O 1
ATOM 4012 N N . ILE B 1 229 ? 3.139 13.695 13.211 1 90.62 229 ILE B N 1
ATOM 4013 C CA . ILE B 1 229 ? 2.766 15.102 13.258 1 90.62 229 ILE B CA 1
ATOM 4014 C C . ILE B 1 229 ? 2.945 15.648 14.672 1 90.62 229 ILE B C 1
ATOM 4016 O O . ILE B 1 229 ? 3.275 14.891 15.594 1 90.62 229 ILE B O 1
ATOM 4020 N N . GLY B 1 230 ? 2.807 16.938 14.844 1 87.19 230 GLY B N 1
ATOM 4021 C CA . GLY B 1 230 ? 2.855 17.547 16.156 1 87.19 230 GLY B CA 1
ATOM 4022 C C . GLY B 1 230 ? 4.164 17.312 16.891 1 87.19 230 GLY B C 1
ATOM 4023 O O . GLY B 1 230 ? 4.176 16.75 17.984 1 87.19 230 GLY B O 1
ATOM 4024 N N . ILE B 1 231 ? 5.242 17.812 16.406 1 82.94 231 ILE B N 1
ATOM 4025 C CA . ILE B 1 231 ? 6.566 17.453 16.891 1 82.94 231 ILE B CA 1
ATOM 4026 C C . ILE B 1 231 ? 6.918 18.281 18.109 1 82.94 231 ILE B C 1
ATOM 4028 O O . ILE B 1 231 ? 8.07 18.297 18.562 1 82.94 231 ILE B O 1
ATOM 4032 N N . GLY B 1 232 ? 6.047 19.078 18.594 1 86.81 232 GLY B N 1
ATOM 4033 C CA . GLY B 1 232 ? 6.211 19.75 19.875 1 86.81 232 GLY B CA 1
ATOM 4034 C C . GLY B 1 232 ? 6.773 21.156 19.75 1 86.81 232 GLY B C 1
ATOM 4035 O O . GLY B 1 232 ? 6.926 21.859 20.75 1 86.81 232 GLY B O 1
ATOM 4036 N N . ILE B 1 233 ? 7.094 21.562 18.562 1 88.94 233 ILE B N 1
ATOM 4037 C CA . ILE B 1 233 ? 7.562 22.906 18.266 1 88.94 233 ILE B CA 1
ATOM 4038 C C . ILE B 1 233 ? 6.941 23.406 16.969 1 88.94 233 ILE B C 1
ATOM 4040 O O . ILE B 1 233 ? 6.34 22.625 16.219 1 88.94 233 ILE B O 1
ATOM 4044 N N . VAL B 1 234 ? 7.074 24.688 16.766 1 95.12 234 VAL B N 1
ATOM 4045 C CA . VAL B 1 234 ? 6.77 25.203 15.438 1 95.12 234 VAL B CA 1
ATOM 4046 C C . VAL B 1 234 ? 7.855 24.766 14.453 1 95.12 234 VAL B C 1
ATOM 4048 O O . VAL B 1 234 ? 9.023 25.141 14.594 1 95.12 234 VAL B O 1
ATOM 4051 N N . PRO B 1 235 ? 7.484 23.953 13.492 1 95.06 235 PRO B N 1
ATOM 4052 C CA . PRO B 1 235 ? 8.539 23.406 12.633 1 95.06 235 PRO B CA 1
ATOM 4053 C C . PRO B 1 235 ? 9.211 24.469 11.773 1 95.06 235 PRO B C 1
ATOM 4055 O O . PRO B 1 235 ? 8.547 25.359 11.258 1 95.06 235 PRO B O 1
ATOM 4058 N N . PRO B 1 236 ? 10.492 24.359 11.609 1 95.62 236 PRO B N 1
ATOM 4059 C CA . PRO B 1 236 ? 11.266 25.344 10.852 1 95.62 236 PRO B CA 1
ATOM 4060 C C . PRO B 1 236 ? 10.797 25.469 9.406 1 95.62 236 PRO B C 1
ATOM 4062 O O . PRO B 1 236 ? 10.938 26.547 8.797 1 95.62 236 PRO B O 1
ATOM 4065 N N . LEU B 1 237 ? 10.203 24.469 8.812 1 97.12 237 LEU B N 1
ATOM 4066 C CA . LEU B 1 237 ? 9.812 24.484 7.406 1 97.12 237 LEU B CA 1
ATOM 4067 C C . LEU B 1 237 ? 8.445 25.141 7.23 1 97.12 237 LEU B C 1
ATOM 4069 O O . LEU B 1 237 ? 8 25.359 6.105 1 97.12 237 LEU B O 1
ATOM 4073 N N . LEU B 1 238 ? 7.77 25.422 8.367 1 97.88 238 LEU B N 1
ATOM 4074 C CA . LEU B 1 238 ? 6.465 26.062 8.281 1 97.88 238 LEU B CA 1
ATOM 4075 C C . LEU B 1 238 ? 6.598 27.5 7.789 1 97.88 238 LEU B C 1
ATOM 4077 O O . LEU B 1 238 ? 7.406 28.266 8.312 1 97.88 238 LEU B O 1
ATOM 4081 N N . ASN B 1 239 ? 5.863 27.844 6.773 1 97.88 239 ASN B N 1
ATOM 4082 C CA . ASN B 1 239 ? 5.848 29.188 6.211 1 97.88 239 ASN B CA 1
ATOM 4083 C C . ASN B 1 239 ? 4.504 29.875 6.438 1 97.88 239 ASN B C 1
ATOM 4085 O O . ASN B 1 239 ? 3.521 29.562 5.766 1 97.88 239 ASN B O 1
ATOM 4089 N N . ARG B 1 240 ? 4.516 30.844 7.297 1 97.25 240 ARG B N 1
ATOM 4090 C CA . ARG B 1 240 ? 3.295 31.516 7.734 1 97.25 240 ARG B CA 1
ATOM 4091 C C . ARG B 1 240 ? 2.584 32.156 6.555 1 97.25 240 ARG B C 1
ATOM 4093 O O . ARG B 1 240 ? 1.363 32.344 6.578 1 97.25 240 ARG B O 1
ATOM 4100 N N . ASN B 1 241 ? 3.234 32.438 5.512 1 97.69 241 ASN B N 1
ATOM 4101 C CA . ASN B 1 241 ? 2.658 33.125 4.379 1 97.69 241 ASN B CA 1
ATOM 4102 C C . ASN B 1 241 ? 1.876 32.188 3.465 1 97.69 241 ASN B C 1
ATOM 4104 O O . ASN B 1 241 ? 1.191 32.656 2.545 1 97.69 241 ASN B O 1
ATOM 4108 N N . LEU B 1 242 ? 1.916 30.891 3.779 1 98.06 242 LEU B N 1
ATOM 4109 C CA . LEU B 1 242 ? 1.368 29.953 2.811 1 98.06 242 LEU B CA 1
ATOM 4110 C C . LEU B 1 242 ? 0.067 29.344 3.322 1 98.06 242 LEU B C 1
ATOM 4112 O O . LEU B 1 242 ? -0.594 28.578 2.605 1 98.06 242 LEU B O 1
ATOM 4116 N N . TYR B 1 243 ? -0.287 29.609 4.496 1 98.56 243 TYR B N 1
ATOM 4117 C CA . TYR B 1 243 ? -1.545 29.062 4.996 1 98.56 243 TYR B CA 1
ATOM 4118 C C . TYR B 1 243 ? -2.416 30.156 5.594 1 98.56 243 TYR B C 1
ATOM 4120 O O . TYR B 1 243 ? -1.915 31.234 5.953 1 98.56 243 TYR B O 1
ATOM 4128 N N . ASP B 1 244 ? -3.686 29.875 5.703 1 98.62 244 ASP B N 1
ATOM 4129 C CA . ASP B 1 244 ? -4.676 30.875 6.059 1 98.62 244 ASP B CA 1
ATOM 4130 C C . ASP B 1 244 ? -5.219 30.641 7.469 1 98.62 244 ASP B C 1
ATOM 4132 O O . ASP B 1 244 ? -5.754 31.562 8.094 1 98.62 244 ASP B O 1
ATOM 4136 N N . GLN B 1 245 ? -5.121 29.422 7.891 1 98 245 GLN B N 1
ATOM 4137 C CA . GLN B 1 245 ? -5.746 29.062 9.164 1 98 245 GLN B CA 1
ATOM 4138 C C . GLN B 1 245 ? -5.043 27.875 9.812 1 98 245 GLN B C 1
ATOM 4140 O O . GLN B 1 245 ? -4.379 27.094 9.133 1 98 245 GLN B O 1
ATOM 4145 N N . VAL B 1 246 ? -5.074 27.828 11.156 1 98.56 246 VAL B N 1
ATOM 4146 C CA . VAL B 1 246 ? -4.633 26.688 11.93 1 98.56 246 VAL B CA 1
ATOM 4147 C C . VAL B 1 246 ? -5.832 26.047 12.648 1 98.56 246 VAL B C 1
ATOM 4149 O O . VAL B 1 246 ? -6.633 26.75 13.258 1 98.56 246 VAL B O 1
ATOM 4152 N N . LEU B 1 247 ? -6.016 24.797 12.469 1 98.31 247 LEU B N 1
ATOM 4153 C CA . LEU B 1 247 ? -7.059 24.062 13.172 1 98.31 247 LEU B CA 1
ATOM 4154 C C . LEU B 1 247 ? -6.453 23.016 14.117 1 98.31 247 LEU B C 1
ATOM 4156 O O . LEU B 1 247 ? -5.641 22.188 13.703 1 98.31 247 LEU B O 1
ATOM 4160 N N . ALA B 1 248 ? -6.801 23.078 15.359 1 98 248 ALA B N 1
ATOM 4161 C CA . ALA B 1 248 ? -6.445 22.062 16.344 1 98 248 ALA B CA 1
ATOM 4162 C C . ALA B 1 248 ? -7.57 21.047 16.5 1 98 248 ALA B C 1
ATOM 4164 O O . ALA B 1 248 ? -8.734 21.422 16.688 1 98 248 ALA B O 1
ATOM 4165 N N . ILE B 1 249 ? -7.25 19.812 16.359 1 98.19 249 ILE B N 1
ATOM 4166 C CA . ILE B 1 249 ? -8.266 18.766 16.312 1 98.19 249 ILE B CA 1
ATOM 4167 C C . ILE B 1 249 ? -7.992 17.75 17.422 1 98.19 249 ILE B C 1
ATOM 4169 O O . ILE B 1 249 ? -6.84 17.375 17.672 1 98.19 249 ILE B O 1
ATOM 4173 N N . GLU B 1 250 ? -9.016 17.281 18.078 1 97.81 250 GLU B N 1
ATOM 4174 C CA . GLU B 1 250 ? -8.898 16.266 19.125 1 97.81 250 GLU B CA 1
ATOM 4175 C C . GLU B 1 250 ? -8.461 14.922 18.531 1 97.81 250 GLU B C 1
ATOM 4177 O O . GLU B 1 250 ? -9.008 14.469 17.531 1 97.81 250 GLU B O 1
ATOM 4182 N N . GLU B 1 251 ? -7.488 14.352 19.172 1 95.69 251 GLU B N 1
ATOM 4183 C CA . GLU B 1 251 ? -6.957 13.062 18.734 1 95.69 251 GLU B CA 1
ATOM 4184 C C . GLU B 1 251 ? -8.055 12.008 18.672 1 95.69 251 GLU B C 1
ATOM 4186 O O . GLU B 1 251 ? -8.102 11.203 17.734 1 95.69 251 GLU B O 1
ATOM 4191 N N . GLU B 1 252 ? -8.906 11.984 19.656 1 96.81 252 GLU B N 1
ATOM 4192 C CA . GLU B 1 252 ? -9.961 10.977 19.703 1 96.81 252 GLU B CA 1
ATOM 4193 C C . GLU B 1 252 ? -10.914 11.109 18.516 1 96.81 252 GLU B C 1
ATOM 4195 O O . GLU B 1 252 ? -11.414 10.109 18 1 96.81 252 GLU B O 1
ATOM 4200 N N . GLU B 1 253 ? -11.195 12.352 18.109 1 97.69 253 GLU B N 1
ATOM 4201 C CA . GLU B 1 253 ? -12.008 12.562 16.922 1 97.69 253 GLU B CA 1
ATOM 4202 C C . GLU B 1 253 ? -11.328 11.992 15.68 1 97.69 253 GLU B C 1
ATOM 4204 O O . GLU B 1 253 ? -11.984 11.398 14.82 1 97.69 253 GLU B O 1
ATOM 4209 N N . ALA B 1 254 ? -10.047 12.203 15.625 1 97.75 254 ALA B N 1
ATOM 4210 C CA . ALA B 1 254 ? -9.266 11.703 14.5 1 97.75 254 ALA B CA 1
ATOM 4211 C C . ALA B 1 254 ? -9.281 10.18 14.453 1 97.75 254 ALA B C 1
ATOM 4213 O O . ALA B 1 254 ? -9.469 9.586 13.391 1 97.75 254 ALA B O 1
ATOM 4214 N N . ARG B 1 255 ? -9.117 9.539 15.586 1 97 255 ARG B N 1
ATOM 4215 C CA . ARG B 1 255 ? -9.125 8.086 15.68 1 97 255 ARG B CA 1
ATOM 4216 C C . ARG B 1 255 ? -10.484 7.516 15.281 1 97 255 ARG B C 1
ATOM 4218 O O . ARG B 1 255 ? -10.562 6.531 14.547 1 97 255 ARG B O 1
ATOM 4225 N N . ALA B 1 256 ? -11.523 8.148 15.789 1 97.94 256 ALA B N 1
ATOM 4226 C CA . ALA B 1 256 ? -12.875 7.727 15.43 1 97.94 256 ALA B CA 1
ATOM 4227 C C . ALA B 1 256 ? -13.102 7.836 13.922 1 97.94 256 ALA B C 1
ATOM 4229 O O . ALA B 1 256 ? -13.742 6.969 13.32 1 97.94 256 ALA B O 1
ATOM 4230 N N . MET B 1 257 ? -12.602 8.875 13.352 1 98.44 257 MET B N 1
ATOM 4231 C CA . MET B 1 257 ? -12.75 9.062 11.914 1 98.44 257 MET B CA 1
ATOM 4232 C C . MET B 1 257 ? -12.008 7.98 11.141 1 98.44 257 MET B C 1
ATOM 4234 O O . MET B 1 257 ? -12.484 7.504 10.109 1 98.44 257 MET B O 1
ATOM 4238 N N . CYS B 1 258 ? -10.852 7.543 11.625 1 97.62 258 CYS B N 1
ATOM 4239 C CA . CYS B 1 258 ? -10.133 6.445 10.992 1 97.62 258 CYS B CA 1
ATOM 4240 C C . CYS B 1 258 ? -11.008 5.199 10.906 1 97.62 258 CYS B C 1
ATOM 4242 O O . CYS B 1 258 ? -11.055 4.535 9.867 1 97.62 258 CYS B O 1
ATOM 4244 N N . ARG B 1 259 ? -11.656 4.945 12 1 97.75 259 ARG B N 1
ATOM 4245 C CA . ARG B 1 259 ? -12.508 3.762 12.055 1 97.75 259 ARG B CA 1
ATOM 4246 C C . ARG B 1 259 ? -13.688 3.895 11.102 1 97.75 259 ARG B C 1
ATOM 4248 O O . ARG B 1 259 ? -14.062 2.932 10.43 1 97.75 259 ARG B O 1
ATOM 4255 N N . ARG B 1 260 ? -14.258 5.094 10.992 1 98.25 260 ARG B N 1
ATOM 4256 C CA . ARG B 1 260 ? -15.359 5.324 10.07 1 98.25 260 ARG B CA 1
ATOM 4257 C C . ARG B 1 260 ? -14.906 5.199 8.617 1 98.25 260 ARG B C 1
ATOM 4259 O O . ARG B 1 260 ? -15.602 4.621 7.789 1 98.25 260 ARG B O 1
ATOM 4266 N N . LEU B 1 261 ? -13.711 5.762 8.305 1 98.75 261 LEU B N 1
ATOM 4267 C CA . LEU B 1 261 ? -13.18 5.645 6.949 1 98.75 261 LEU B CA 1
ATOM 4268 C C . LEU B 1 261 ? -13.039 4.184 6.543 1 98.75 261 LEU B C 1
ATOM 4270 O O . LEU B 1 261 ? -13.344 3.818 5.406 1 98.75 261 LEU B O 1
ATOM 4274 N N . ALA B 1 262 ? -12.57 3.352 7.453 1 98.25 262 ALA B N 1
ATOM 4275 C CA . ALA B 1 262 ? -12.406 1.928 7.172 1 98.25 262 ALA B CA 1
ATOM 4276 C C . ALA B 1 262 ? -13.75 1.25 6.953 1 98.25 262 ALA B C 1
ATOM 4278 O O . ALA B 1 262 ? -13.977 0.625 5.914 1 98.25 262 ALA B O 1
ATOM 4279 N N . LYS B 1 263 ? -14.711 1.504 7.812 1 97.56 263 LYS B N 1
ATOM 4280 C CA . LYS B 1 263 ? -15.961 0.755 7.848 1 97.56 263 LYS B CA 1
ATOM 4281 C C . LYS B 1 263 ? -16.953 1.286 6.816 1 97.56 263 LYS B C 1
ATOM 4283 O O . LYS B 1 263 ? -17.797 0.54 6.312 1 97.56 263 LYS B O 1
ATOM 4288 N N . GLU B 1 264 ? -16.812 2.613 6.527 1 98 264 GLU B N 1
ATOM 4289 C CA . GLU B 1 264 ? -17.875 3.238 5.742 1 98 264 GLU B CA 1
ATOM 4290 C C . GLU B 1 264 ? -17.391 3.572 4.332 1 98 264 GLU B C 1
ATOM 4292 O O . GLU B 1 264 ? -18.203 3.705 3.41 1 98 264 GLU B O 1
ATOM 4297 N N . GLU B 1 265 ? -16.078 3.781 4.117 1 98.56 265 GLU B N 1
ATOM 4298 C CA . GLU B 1 265 ? -15.547 4.18 2.82 1 98.56 265 GLU B CA 1
ATOM 4299 C C . GLU B 1 265 ? -14.648 3.092 2.234 1 98.56 265 GLU B C 1
ATOM 4301 O O . GLU B 1 265 ? -14.305 3.137 1.053 1 98.56 265 GLU B O 1
ATOM 4306 N N . GLY B 1 266 ? -14.266 2.01 3.047 1 98.25 266 GLY B N 1
ATOM 4307 C CA . GLY B 1 266 ? -13.289 1.025 2.605 1 98.25 266 GLY B CA 1
ATOM 4308 C C . GLY B 1 266 ? -11.883 1.583 2.51 1 98.25 266 GLY B C 1
ATOM 4309 O O . GLY B 1 266 ? -11.102 1.152 1.663 1 98.25 266 GLY B O 1
ATOM 4310 N N . ILE B 1 267 ? -11.625 2.613 3.314 1 98.5 267 ILE B N 1
ATOM 4311 C CA . ILE B 1 267 ? -10.32 3.266 3.273 1 98.5 267 ILE B CA 1
ATOM 4312 C C . ILE B 1 267 ? -9.602 3.059 4.605 1 98.5 267 ILE B C 1
ATOM 4314 O O . ILE B 1 267 ? -10.031 3.576 5.637 1 98.5 267 ILE B O 1
ATOM 4318 N N . LEU B 1 268 ? -8.523 2.291 4.598 1 97.5 268 LEU B N 1
ATOM 4319 C CA . LEU B 1 268 ? -7.734 1.944 5.773 1 97.5 268 LEU B CA 1
ATOM 4320 C C . LEU B 1 268 ? -6.543 2.883 5.926 1 97.5 268 LEU B C 1
ATOM 4322 O O . LEU B 1 268 ? -5.613 2.848 5.117 1 97.5 268 LEU B O 1
ATOM 4326 N N . VAL B 1 269 ? -6.562 3.703 7.031 1 97.5 269 VAL B N 1
ATOM 4327 C CA . VAL B 1 269 ? -5.559 4.754 7.137 1 97.5 269 VAL B CA 1
ATOM 4328 C C . VAL B 1 269 ? -5.133 4.918 8.594 1 97.5 269 VAL B C 1
ATOM 4330 O O . VAL B 1 269 ? -5.695 4.281 9.484 1 97.5 269 VAL B O 1
ATOM 4333 N N . GLY B 1 270 ? -4.074 5.711 8.805 1 95.25 270 GLY B N 1
ATOM 4334 C CA . GLY B 1 270 ? -3.607 6.039 10.148 1 95.25 270 GLY B CA 1
ATOM 4335 C C . GLY B 1 270 ? -4.285 7.266 10.734 1 95.25 270 GLY B C 1
ATOM 4336 O O . GLY B 1 270 ? -5.059 7.938 10.047 1 95.25 270 GLY B O 1
ATOM 4337 N N . THR B 1 271 ? -3.871 7.613 11.938 1 95.69 271 THR B N 1
ATOM 4338 C CA . THR B 1 271 ? -4.562 8.625 12.727 1 95.69 271 THR B CA 1
ATOM 4339 C C . THR B 1 271 ? -4.348 10.016 12.141 1 95.69 271 THR B C 1
ATOM 4341 O O . THR B 1 271 ? -5.238 10.867 12.195 1 95.69 271 THR B O 1
ATOM 4344 N N . SER B 1 272 ? -3.154 10.281 11.57 1 96.31 272 SER B N 1
ATOM 4345 C CA . SER B 1 272 ? -2.922 11.594 10.969 1 96.31 272 SER B CA 1
ATOM 4346 C C . SER B 1 272 ? -3.904 11.859 9.828 1 96.31 272 SER B C 1
ATOM 4348 O O . SER B 1 272 ? -4.324 13 9.625 1 96.31 272 SER B O 1
ATOM 4350 N N . THR B 1 273 ? -4.289 10.789 9.109 1 98.44 273 THR B N 1
ATOM 4351 C CA . THR B 1 273 ? -5.305 10.938 8.07 1 98.44 273 THR B CA 1
ATOM 4352 C C . THR B 1 273 ? -6.66 11.258 8.68 1 98.44 273 THR B C 1
ATOM 4354 O O . THR B 1 273 ? -7.422 12.062 8.133 1 98.44 273 THR B O 1
ATOM 4357 N N . GLY B 1 274 ? -6.949 10.57 9.82 1 98.5 274 GLY B N 1
ATOM 4358 C CA . GLY B 1 274 ? -8.172 10.938 10.523 1 98.5 274 GLY B CA 1
ATOM 4359 C C . GLY B 1 274 ? -8.242 12.414 10.859 1 98.5 274 GLY B C 1
ATOM 4360 O O . GLY B 1 274 ? -9.289 13.047 10.672 1 98.5 274 GLY B O 1
ATOM 4361 N N . LEU B 1 275 ? -7.117 12.938 11.328 1 98.56 275 LEU B N 1
ATOM 4362 C CA . LEU B 1 275 ? -7.031 14.359 11.641 1 98.56 275 LEU B CA 1
ATOM 4363 C C . LEU B 1 275 ? -7.27 15.203 10.391 1 98.56 275 LEU B C 1
ATOM 4365 O O . LEU B 1 275 ? -8.016 16.188 10.43 1 98.56 275 LEU B O 1
ATOM 4369 N N . ASN B 1 276 ? -6.668 14.836 9.289 1 98.88 276 ASN B N 1
ATOM 4370 C CA . ASN B 1 276 ? -6.824 15.531 8.023 1 98.88 276 ASN B CA 1
ATOM 4371 C C . ASN B 1 276 ? -8.289 15.57 7.578 1 98.88 276 ASN B C 1
ATOM 4373 O O . ASN B 1 276 ? -8.789 16.609 7.16 1 98.88 276 ASN B O 1
ATOM 4377 N N . VAL B 1 277 ? -8.945 14.453 7.715 1 98.94 277 VAL B N 1
ATOM 4378 C CA . VAL B 1 277 ? -10.32 14.352 7.223 1 98.94 277 VAL B CA 1
ATOM 4379 C C . VAL B 1 277 ? -11.25 15.172 8.117 1 98.94 277 VAL B C 1
ATOM 4381 O O . VAL B 1 277 ? -12.164 15.836 7.621 1 98.94 277 VAL B O 1
ATOM 4384 N N . ILE B 1 278 ? -11 15.172 9.438 1 98.88 278 ILE B N 1
ATOM 4385 C CA . ILE B 1 278 ? -11.797 16 10.328 1 98.88 278 ILE B CA 1
ATOM 4386 C C . ILE B 1 278 ? -11.641 17.469 9.93 1 98.88 278 ILE B C 1
ATOM 4388 O O . ILE B 1 278 ? -12.633 18.203 9.844 1 98.88 278 ILE B O 1
ATOM 4392 N N . GLY B 1 279 ? -10.367 17.922 9.703 1 98.88 279 GLY B N 1
ATOM 4393 C CA . GLY B 1 279 ? -10.133 19.281 9.219 1 98.88 279 GLY B CA 1
ATOM 4394 C C . GLY B 1 279 ? -10.844 19.562 7.91 1 98.88 279 GLY B C 1
ATOM 4395 O O . GLY B 1 279 ? -11.453 20.625 7.754 1 98.88 279 GLY B O 1
ATOM 4396 N N . ALA B 1 280 ? -10.812 18.641 6.992 1 98.94 280 ALA B N 1
ATOM 4397 C CA . ALA B 1 280 ? -11.438 18.797 5.684 1 98.94 280 ALA B CA 1
ATOM 4398 C C . ALA B 1 280 ? -12.953 18.938 5.816 1 98.94 280 ALA B C 1
ATOM 4400 O O . ALA B 1 280 ? -13.586 19.719 5.102 1 98.94 280 ALA B O 1
ATOM 4401 N N . LEU B 1 281 ? -13.531 18.125 6.699 1 98.88 281 LEU B N 1
ATOM 4402 C CA . LEU B 1 281 ? -14.977 18.172 6.902 1 98.88 281 LEU B CA 1
ATOM 4403 C C . LEU B 1 281 ? -15.398 19.516 7.48 1 98.88 281 LEU B C 1
ATOM 4405 O O . LEU B 1 281 ? -16.453 20.047 7.121 1 98.88 281 LEU B O 1
ATOM 4409 N N . ARG B 1 282 ? -14.617 20.062 8.414 1 98.69 282 ARG B N 1
ATOM 4410 C CA . ARG B 1 282 ? -14.914 21.391 8.953 1 98.69 282 ARG B CA 1
ATOM 4411 C C . ARG B 1 282 ? -14.875 22.453 7.855 1 98.69 282 ARG B C 1
ATOM 4413 O O . ARG B 1 282 ? -15.773 23.297 7.766 1 98.69 282 ARG B O 1
ATOM 4420 N N . LEU B 1 283 ? -13.852 22.406 7.035 1 98.81 283 LEU B N 1
ATOM 4421 C CA . LEU B 1 283 ? -13.742 23.328 5.918 1 98.81 283 LEU B CA 1
ATOM 4422 C C . LEU B 1 283 ? -14.891 23.141 4.941 1 98.81 283 LEU B C 1
ATOM 4424 O O . LEU B 1 283 ? -15.438 24.125 4.426 1 98.81 283 LEU B O 1
ATOM 4428 N N . ALA B 1 284 ? -15.234 21.891 4.68 1 98.88 284 ALA B N 1
ATOM 4429 C CA . ALA B 1 284 ? -16.312 21.578 3.738 1 98.88 284 ALA B CA 1
ATOM 4430 C C . ALA B 1 284 ? -17.641 22.156 4.207 1 98.88 284 ALA B C 1
ATOM 4432 O O . ALA B 1 284 ? -18.422 22.656 3.396 1 98.88 284 ALA B O 1
ATOM 4433 N N . LYS B 1 285 ? -17.875 22.047 5.484 1 98.5 285 LYS B N 1
ATOM 4434 C CA . LYS B 1 285 ? -19.094 22.609 6.066 1 98.5 285 LYS B CA 1
ATOM 4435 C C . LYS B 1 285 ? -19.109 24.125 5.906 1 98.5 285 LYS B C 1
ATOM 4437 O O . LYS B 1 285 ? -20.156 24.703 5.574 1 98.5 285 LYS B O 1
ATOM 4442 N N . GLU B 1 286 ? -18 24.766 6.141 1 98.12 286 GLU B N 1
ATOM 4443 C CA . GLU B 1 286 ? -17.891 26.219 6.039 1 98.12 286 GLU B CA 1
ATOM 4444 C C . GLU B 1 286 ? -18.109 26.688 4.605 1 98.12 286 GLU B C 1
ATOM 4446 O O . GLU B 1 286 ? -18.766 27.703 4.375 1 98.12 286 GLU B O 1
ATOM 4451 N N . LEU B 1 287 ? -17.625 25.969 3.619 1 98.19 287 LEU B N 1
ATOM 4452 C CA . LEU B 1 287 ? -17.641 26.391 2.221 1 98.19 287 LEU B CA 1
ATOM 4453 C C . LEU B 1 287 ? -19 26.109 1.588 1 98.19 287 LEU B C 1
ATOM 4455 O O . LEU B 1 287 ? -19.469 26.875 0.746 1 98.19 287 LEU B O 1
ATOM 4459 N N . GLY B 1 288 ? -19.562 24.984 2.006 1 98 288 GLY B N 1
ATOM 4460 C CA . GLY B 1 288 ? -20.875 24.641 1.469 1 98 288 GLY B CA 1
ATOM 4461 C C . GLY B 1 288 ? -20.797 23.922 0.137 1 98 288 GLY B C 1
ATOM 4462 O O . GLY B 1 288 ? -19.703 23.641 -0.361 1 98 288 GLY B O 1
ATOM 4463 N N . PRO B 1 289 ? -22.031 23.594 -0.433 1 97.88 289 PRO B N 1
ATOM 4464 C CA . PRO B 1 289 ? -22.109 22.781 -1.65 1 97.88 289 PRO B CA 1
ATOM 4465 C C . PRO B 1 289 ? -21.484 23.469 -2.863 1 97.88 289 PRO B C 1
ATOM 4467 O O . PRO B 1 289 ? -21.469 24.703 -2.932 1 97.88 289 PRO B O 1
ATOM 4470 N N . GLY B 1 290 ? -20.969 22.703 -3.795 1 97.75 290 GLY B N 1
ATOM 4471 C CA . GLY B 1 290 ? -20.422 23.219 -5.043 1 97.75 290 GLY B CA 1
ATOM 4472 C C . GLY B 1 290 ? -18.938 23.531 -4.961 1 97.75 290 GLY B C 1
ATOM 4473 O O . GLY B 1 290 ? -18.344 23.969 -5.941 1 97.75 290 GLY B O 1
ATOM 4474 N N . LYS B 1 291 ? -18.375 23.312 -3.822 1 98.62 291 LYS B N 1
ATOM 4475 C CA . LYS B 1 291 ? -16.953 23.562 -3.602 1 98.62 291 LYS B CA 1
ATOM 4476 C C . LYS B 1 291 ? -16.188 22.266 -3.42 1 98.62 291 LYS B C 1
ATOM 4478 O O . LYS B 1 291 ? -16.781 21.203 -3.262 1 98.62 291 LYS B O 1
ATOM 4483 N N . THR B 1 292 ? -14.891 22.359 -3.588 1 98.75 292 THR B N 1
ATOM 4484 C CA . THR B 1 292 ? -14.023 21.188 -3.514 1 98.75 292 THR B CA 1
ATOM 4485 C C . THR B 1 292 ? -12.961 21.359 -2.432 1 98.75 292 THR B C 1
ATOM 4487 O O . THR B 1 292 ? -12.195 22.328 -2.461 1 98.75 292 THR B O 1
ATOM 4490 N N . VAL B 1 293 ? -12.93 20.469 -1.473 1 98.94 293 VAL B N 1
ATOM 4491 C CA . VAL B 1 293 ? -11.891 20.391 -0.448 1 98.94 293 VAL B CA 1
ATOM 4492 C C . VAL B 1 293 ? -11.047 19.141 -0.671 1 98.94 293 VAL B C 1
ATOM 4494 O O . VAL B 1 293 ? -11.578 18.047 -0.915 1 98.94 293 VAL B O 1
ATOM 4497 N N . VAL B 1 294 ? -9.727 19.25 -0.664 1 98.94 294 VAL B N 1
ATOM 4498 C CA . VAL B 1 294 ? -8.812 18.125 -0.84 1 98.94 294 VAL B CA 1
ATOM 4499 C C . VAL B 1 294 ? -7.926 17.984 0.393 1 98.94 294 VAL B C 1
ATOM 4501 O O . VAL B 1 294 ? -7.484 18.984 0.968 1 98.94 294 VAL B O 1
ATOM 4504 N N . THR B 1 295 ? -7.719 16.812 0.855 1 98.94 295 THR B N 1
ATOM 4505 C CA . THR B 1 295 ? -6.742 16.516 1.896 1 98.94 295 THR B CA 1
ATOM 4506 C C . THR B 1 295 ? -6.012 15.211 1.593 1 98.94 295 THR B C 1
ATOM 4508 O O . THR B 1 295 ? -6.148 14.656 0.5 1 98.94 295 THR B O 1
ATOM 4511 N N . ILE B 1 296 ? -5.156 14.75 2.574 1 98.75 296 ILE B N 1
ATOM 4512 C CA . ILE B 1 296 ? -4.168 13.719 2.273 1 98.75 296 ILE B CA 1
ATOM 4513 C C . ILE B 1 296 ? -4.391 12.508 3.174 1 98.75 296 ILE B C 1
ATOM 4515 O O . ILE B 1 296 ? -4.574 12.656 4.383 1 98.75 296 ILE B O 1
ATOM 4519 N N . ALA B 1 297 ? -4.457 11.289 2.561 1 98.69 297 ALA B N 1
ATOM 4520 C CA . ALA B 1 297 ? -4.219 10.062 3.318 1 98.69 297 ALA B CA 1
ATOM 4521 C C . ALA B 1 297 ? -2.723 9.805 3.48 1 98.69 297 ALA B C 1
ATOM 4523 O O . ALA B 1 297 ? -2.053 9.391 2.531 1 98.69 297 ALA B O 1
ATOM 4524 N N . CYS B 1 298 ? -2.242 9.961 4.602 1 97.81 298 CYS B N 1
ATOM 4525 C CA . CYS B 1 298 ? -0.81 10.078 4.855 1 97.81 298 CYS B CA 1
ATOM 4526 C C . CYS B 1 298 ? -0.113 8.734 4.695 1 97.81 298 CYS B C 1
ATOM 4528 O O . CYS B 1 298 ? 0.965 8.656 4.102 1 97.81 298 CYS B O 1
ATOM 4530 N N . ASP B 1 299 ? -0.694 7.703 5.281 1 96.12 299 ASP B N 1
ATOM 4531 C CA . ASP B 1 299 ? -0.14 6.355 5.242 1 96.12 299 ASP B CA 1
ATOM 4532 C C . ASP B 1 299 ? -1.24 5.305 5.375 1 96.12 299 ASP B C 1
ATOM 4534 O O . ASP B 1 299 ? -2.41 5.645 5.562 1 96.12 299 ASP B O 1
ATOM 4538 N N . THR B 1 300 ? -0.854 4.062 5.168 1 96.5 300 THR B N 1
ATOM 4539 C CA . THR B 1 300 ? -1.812 2.963 5.234 1 96.5 300 THR B CA 1
ATOM 4540 C C . THR B 1 300 ? -2.027 2.52 6.676 1 96.5 300 THR B C 1
ATOM 4542 O O . THR B 1 300 ? -1.089 2.52 7.477 1 96.5 300 THR B O 1
ATOM 4545 N N . GLY B 1 301 ? -3.205 2.092 6.961 1 94.62 301 GLY B N 1
ATOM 4546 C CA . GLY B 1 301 ? -3.521 1.539 8.266 1 94.62 301 GLY B CA 1
ATOM 4547 C C . GLY B 1 301 ? -2.799 0.237 8.555 1 94.62 301 GLY B C 1
ATOM 4548 O O . GLY B 1 301 ? -2.721 -0.193 9.711 1 94.62 301 GLY B O 1
ATOM 4549 N N . LEU B 1 302 ? -2.238 -0.406 7.559 1 92.75 302 LEU B N 1
ATOM 4550 C CA . LEU B 1 302 ? -1.516 -1.661 7.73 1 92.75 302 LEU B CA 1
ATOM 4551 C C . LEU B 1 302 ? -0.331 -1.48 8.672 1 92.75 302 LEU B C 1
ATOM 4553 O O . LEU B 1 302 ? 0.144 -2.447 9.273 1 92.75 302 LEU B O 1
ATOM 4557 N N . LYS B 1 303 ? 0.062 -0.238 8.844 1 90.62 303 LYS B N 1
ATOM 4558 C CA . LYS B 1 303 ? 1.216 0.056 9.688 1 90.62 303 LYS B CA 1
ATOM 4559 C C . LYS B 1 303 ? 0.812 0.144 11.156 1 90.62 303 LYS B C 1
ATOM 4561 O O . LYS B 1 303 ? 1.657 0.37 12.031 1 90.62 303 LYS B O 1
ATOM 4566 N N . TYR B 1 304 ? -0.475 -0.065 11.438 1 88.69 304 TYR B N 1
ATOM 4567 C CA . TYR B 1 304 ? -0.974 0.157 12.789 1 88.69 304 TYR B CA 1
ATOM 4568 C C . TYR B 1 304 ? -1.764 -1.049 13.281 1 88.69 304 TYR B C 1
ATOM 4570 O O . TYR B 1 304 ? -2.662 -0.911 14.117 1 88.69 304 TYR B O 1
ATOM 4578 N N . MET B 1 305 ? -1.498 -2.221 12.742 1 87.19 305 MET B N 1
ATOM 4579 C CA . MET B 1 305 ? -2.334 -3.383 13.031 1 87.19 305 MET B CA 1
ATOM 4580 C C . MET B 1 305 ? -1.999 -3.973 14.398 1 87.19 305 MET B C 1
ATOM 4582 O O . MET B 1 305 ? -2.748 -4.801 14.922 1 87.19 305 MET B O 1
ATOM 4586 N N . ASN B 1 306 ? -0.933 -3.502 15.008 1 82.25 306 ASN B N 1
ATOM 4587 C CA . ASN B 1 306 ? -0.566 -4.012 16.328 1 82.25 306 ASN B CA 1
ATOM 4588 C C . ASN B 1 306 ? -0.995 -3.053 17.438 1 82.25 306 ASN B C 1
ATOM 4590 O O . ASN B 1 306 ? -0.813 -3.346 18.609 1 82.25 306 ASN B O 1
ATOM 4594 N N . GLY B 1 307 ? -1.61 -1.948 17.062 1 80.06 307 GLY B N 1
ATOM 4595 C CA . GLY B 1 307 ? -2.039 -0.978 18.047 1 80.06 307 GLY B CA 1
ATOM 4596 C C . GLY B 1 307 ? -3.541 -0.966 18.266 1 80.06 307 GLY B C 1
ATOM 4597 O O . GLY B 1 307 ? -4.219 -1.964 18.016 1 80.06 307 GLY B O 1
ATOM 4598 N N . ASP B 1 308 ? -3.99 0.069 18.891 1 81.62 308 ASP B N 1
ATOM 4599 C CA . ASP B 1 308 ? -5.395 0.139 19.266 1 81.62 308 ASP B CA 1
ATOM 4600 C C . ASP B 1 308 ? -6.164 1.113 18.375 1 81.62 308 ASP B C 1
ATOM 4602 O O . ASP B 1 308 ? -7.246 1.577 18.75 1 81.62 308 ASP B O 1
ATOM 4606 N N . LEU B 1 309 ? -5.621 1.425 17.281 1 82.56 309 LEU B N 1
ATOM 4607 C CA . LEU B 1 309 ? -6.254 2.422 16.422 1 82.56 309 LEU B CA 1
ATOM 4608 C C . LEU B 1 309 ? -7.562 1.894 15.852 1 82.56 309 LEU B C 1
ATOM 4610 O O . LEU B 1 309 ? -8.594 2.564 15.93 1 82.56 309 LEU B O 1
ATOM 4614 N N . LEU B 1 310 ? -7.539 0.675 15.422 1 76.62 310 LEU B N 1
ATOM 4615 C CA . LEU B 1 310 ? -8.641 0.208 14.586 1 76.62 310 LEU B CA 1
ATOM 4616 C C . LEU B 1 310 ? -9.547 -0.746 15.359 1 76.62 310 LEU B C 1
ATOM 4618 O O . LEU B 1 310 ? -10.453 -1.354 14.789 1 76.62 310 LEU B O 1
ATOM 4622 N N . PHE B 1 311 ? -9.305 -0.88 16.672 1 71.88 311 PHE B N 1
ATOM 4623 C CA . PHE B 1 311 ? -10.117 -1.756 17.5 1 71.88 311 PHE B CA 1
ATOM 4624 C C . PHE B 1 311 ? -10.531 -1.044 18.781 1 71.88 311 PHE B C 1
ATOM 4626 O O . PHE B 1 311 ? -9.836 -0.139 19.25 1 71.88 311 PHE B O 1
#

Nearest PDB structures (foldseek):
  5b55-assembly1_B  TM=9.173E-01  e=5.504E-29  Fusobacterium nucleatum subsp. nucleatum ATCC 25586
  5d84-assembly1_A  TM=9.364E-01  e=2.183E-27  Staphylococcus aureus subsp. aureus str. Newman
  5d86-assembly1_A-2  TM=9.358E-01  e=2.053E-27  Staphylococcus aureus subsp. aureus str. Newman
  5ohx-assembly2_B  TM=9.301E-01  e=7.915E-27  Apis mellifera
  5b53-assembly1_A  TM=9.137E-01  e=4.688E-26  Fusobacterium nucleatum subsp. nucleatum ATCC 25586

Radius of gyration: 23.64 Å; Cα contacts (8 Å, |Δi|>4): 1526; chains: 2; bounding box: 63×68×58 Å

Sequence (622 aa):
MVSVPTSNVLDTIGNTPCVRLNNVVPKACAQVYLKLEYFNPTGSYKDRMAKSIIEEAEKRGSLRQGMTVVEASGGSTGSSLALVCAAKGYKSIVVSSNAFAIEKLRTMSALGTQVDIIHSPSGKIHADLIPSMIRRVTEHAKDSQIYWTNQFENKDAVAGYQVLGSELIQQFPDGVDAFCAAVGTAGMAMGVAQALKDKFSNCHIAVLEPLSSSPISTGQAGEHHIEGIGIGIVPPLLNRNLYDQVLAIEEEEARAMCRRLAKEEGILVGTSTGLNVIGALRLAKELGPGKTVVTIACDTGLKYMNGDLLFMVSVPTSNVLDTIGNTPCVRLNNVVPKACAQVYLKLEYFNPTGSYKDRMAKSIIEEAEKRGSLRQGMTVVEASGGSTGSSLALVCAAKGYKSIVVSSNAFAIEKLRTMSALGTQVDIIHSPSGKIHADLIPSMIRRVTEHAKDSQIYWTNQFENKDAVAGYQVLGSELIQQFPDGVDAFCAAVGTAGMAMGVAQALKDKFSNCHIAVLEPLSSSPISTGQAGEHHIEGIGIGIVPPLLNRNLYDQVLAIEEEEARAMCRRLAKEEGILVGTSTGLNVIGALRLAKELGPGKTVVTIACDTGLKYMNGDLLF

Organism: NCBI:txid56646

pLDDT: mean 95.25, std 5.55, range [68.5, 98.94]